Protein AF-A0A3M1PS54-F1 (afdb_monomer)

Solvent-accessible surface area (backbone atoms only — not comparable to full-atom values): 21979 Å² total; per-residue (Å²): 133,88,86,85,89,83,89,84,84,89,86,88,86,88,78,87,82,85,85,90,78,95,74,82,84,76,79,81,77,76,77,80,84,72,79,74,73,75,74,77,74,74,68,50,60,43,80,79,46,60,42,41,62,97,48,37,40,35,39,33,34,41,35,55,56,83,65,63,91,66,45,44,62,41,89,90,43,52,80,61,36,28,31,34,43,35,20,81,93,38,74,45,77,65,43,62,55,86,86,81,56,77,69,49,59,68,41,56,59,37,29,49,72,50,56,44,79,62,63,91,40,26,29,40,37,39,41,38,36,51,43,62,62,93,90,42,82,62,71,56,72,51,63,44,33,40,36,35,39,27,27,45,62,43,61,25,36,28,74,86,72,54,78,67,45,78,46,74,56,79,47,76,46,78,40,84,42,70,44,60,63,64,83,54,59,52,32,74,49,78,66,46,77,42,74,58,96,82,32,35,39,30,43,55,34,43,37,32,46,61,61,41,28,39,40,34,35,33,42,33,37,95,54,59,43,48,73,53,59,35,31,38,39,27,52,64,90,55,76,85,85,52,71,33,75,13,56,56,54,56,58,66,89,44,66,80,38,68,68,51,39,62,34,44,59,45,72,37,37,27,54,24,67,35,85,58,77,76,52,60,63,41,48,32,31,40,32,40,40,33,32,35,38,43,64,44,45,74,59,38,49,68,68,53,46,50,51,23,45,58,54,51,38,70,76,36,75,62,40,38,73,43,73,43,79,44,76,58,96,89,40,68,27,24,51,75,45,82,79,41,66,35,98,90,52,51,73,69,54,56,50,49,52,48,56,56,51,54,40,46,76,50,76,52,77,44,59,50,80,43,56,34,48,73,63,58,73,83,129

Structure (mmCIF, N/CA/C/O backbone):
data_AF-A0A3M1PS54-F1
#
_entry.id   AF-A0A3M1PS54-F1
#
loop_
_atom_site.group_PDB
_atom_site.id
_atom_site.type_symbol
_atom_site.label_atom_id
_atom_site.label_alt_id
_atom_site.label_comp_id
_atom_site.label_asym_id
_atom_site.label_entity_id
_atom_site.label_seq_id
_atom_site.pdbx_PDB_ins_code
_atom_site.Cartn_x
_atom_site.Cartn_y
_atom_site.Cartn_z
_atom_site.occupancy
_atom_site.B_iso_or_equiv
_atom_site.auth_seq_id
_atom_site.auth_comp_id
_atom_site.auth_asym_id
_atom_site.auth_atom_id
_atom_site.pdbx_PDB_model_num
ATOM 1 N N . MET A 1 1 ? 18.274 -54.719 -0.635 1.00 32.00 1 MET A N 1
ATOM 2 C CA . MET A 1 1 ? 19.344 -55.744 -0.601 1.00 32.00 1 MET A CA 1
ATOM 3 C C . MET A 1 1 ? 19.704 -56.040 -2.048 1.00 32.00 1 MET A C 1
ATOM 5 O O . MET A 1 1 ? 18.845 -56.545 -2.747 1.00 32.00 1 MET A O 1
ATOM 9 N N . GLY A 1 2 ? 20.725 -55.375 -2.599 1.00 31.75 2 GLY A N 1
ATOM 10 C CA . GLY A 1 2 ? 22.048 -55.971 -2.875 1.00 31.75 2 GLY A CA 1
ATOM 11 C C . GLY A 1 2 ? 21.967 -56.790 -4.175 1.00 31.75 2 GLY A C 1
ATOM 12 O O . GLY A 1 2 ? 21.159 -57.697 -4.234 1.00 31.75 2 GLY A O 1
ATOM 13 N N . THR A 1 3 ? 22.680 -56.522 -5.266 1.00 30.84 3 THR A N 1
ATOM 14 C CA . THR A 1 3 ? 24.079 -56.104 -5.402 1.00 30.84 3 THR A CA 1
ATOM 15 C C . THR A 1 3 ? 24.361 -55.587 -6.820 1.00 30.84 3 THR A C 1
ATOM 17 O O . THR A 1 3 ? 23.686 -55.911 -7.791 1.00 30.84 3 THR A O 1
ATOM 20 N N . PHE A 1 4 ? 25.409 -54.772 -6.896 1.00 29.31 4 PHE A N 1
ATOM 21 C CA . PHE A 1 4 ? 26.043 -54.188 -8.074 1.00 29.31 4 PHE A CA 1
ATOM 22 C C . PHE A 1 4 ? 27.085 -55.146 -8.703 1.00 29.31 4 PHE A C 1
ATOM 24 O O . PHE A 1 4 ? 27.652 -55.968 -7.984 1.00 29.31 4 PHE A O 1
ATOM 31 N N . ARG A 1 5 ? 27.447 -54.862 -9.972 1.00 35.06 5 ARG A N 1
ATOM 32 C CA . ARG A 1 5 ? 28.636 -55.277 -10.776 1.00 35.06 5 ARG A CA 1
ATOM 33 C C . ARG A 1 5 ? 28.542 -56.572 -11.604 1.00 35.06 5 ARG A C 1
ATOM 35 O O . ARG A 1 5 ? 28.479 -57.655 -11.046 1.00 35.06 5 ARG A O 1
ATOM 42 N N . ALA A 1 6 ? 28.791 -56.471 -12.918 1.00 29.67 6 ALA A N 1
ATOM 43 C CA . ALA A 1 6 ? 30.154 -56.562 -13.473 1.00 29.67 6 ALA A CA 1
ATOM 44 C C . ALA A 1 6 ? 30.237 -56.242 -14.987 1.00 29.67 6 ALA A C 1
ATOM 46 O O . ALA A 1 6 ? 29.354 -56.576 -15.767 1.00 29.67 6 ALA A O 1
ATOM 47 N N . LEU A 1 7 ? 31.354 -55.604 -15.358 1.00 30.44 7 LEU A N 1
ATOM 48 C CA . LEU A 1 7 ? 31.881 -55.336 -16.704 1.00 30.44 7 LEU A CA 1
ATOM 49 C C . LEU A 1 7 ? 32.340 -56.616 -17.430 1.00 30.44 7 LEU A C 1
ATOM 51 O O . LEU A 1 7 ? 33.001 -57.436 -16.797 1.00 30.44 7 LEU A O 1
ATOM 55 N N . THR A 1 8 ? 32.228 -56.675 -18.768 1.00 31.38 8 THR A N 1
ATOM 56 C CA . THR A 1 8 ? 33.205 -57.331 -19.688 1.00 31.38 8 THR A CA 1
ATOM 57 C C . THR A 1 8 ? 32.983 -56.801 -21.127 1.00 31.38 8 THR A C 1
ATOM 59 O O . THR A 1 8 ? 31.908 -56.979 -21.675 1.00 31.38 8 THR A O 1
ATOM 62 N N . ARG A 1 9 ? 33.786 -55.851 -21.637 1.00 31.52 9 ARG A N 1
ATOM 63 C CA . ARG A 1 9 ? 34.958 -55.978 -22.545 1.00 31.52 9 ARG A CA 1
ATOM 64 C C . ARG A 1 9 ? 34.716 -56.599 -23.949 1.00 31.52 9 ARG A C 1
ATOM 66 O O . ARG A 1 9 ? 34.548 -57.800 -24.060 1.00 31.52 9 ARG A O 1
ATOM 73 N N . PHE A 1 10 ? 34.927 -55.739 -24.965 1.00 28.84 10 PHE A N 1
ATOM 74 C CA . PHE A 1 10 ? 35.805 -55.905 -26.150 1.00 28.84 10 PHE A CA 1
ATOM 75 C C . PHE A 1 10 ? 35.490 -56.998 -27.201 1.00 28.84 10 PHE A C 1
ATOM 77 O O . PHE A 1 10 ? 35.689 -58.170 -26.917 1.00 28.84 10 PHE A O 1
ATOM 84 N N . LEU A 1 11 ? 35.193 -56.608 -28.460 1.00 28.17 11 LEU A N 1
ATOM 85 C CA . LEU A 1 11 ? 36.120 -56.683 -29.620 1.00 28.17 11 LEU A CA 1
ATOM 86 C C . LEU A 1 11 ? 35.439 -56.566 -31.010 1.00 28.17 11 LEU A C 1
ATOM 88 O O . LEU A 1 11 ? 34.348 -57.070 -31.234 1.00 28.17 11 LEU A O 1
ATOM 92 N N . LEU A 1 12 ? 36.243 -56.022 -31.936 1.00 28.38 12 LEU A N 1
ATOM 93 C CA . LEU A 1 12 ? 36.281 -56.169 -33.403 1.00 28.38 12 LEU A CA 1
ATOM 94 C C . LEU A 1 12 ? 35.279 -55.424 -34.300 1.00 28.38 12 LEU A C 1
ATOM 96 O O . LEU A 1 12 ? 34.085 -55.686 -34.319 1.00 28.38 12 LEU A O 1
ATOM 100 N N . GLY A 1 13 ? 35.853 -54.602 -35.187 1.00 27.23 13 GLY A N 1
ATOM 101 C CA . GLY A 1 13 ? 35.187 -54.117 -36.393 1.00 27.23 13 GLY A CA 1
ATOM 102 C C . GLY A 1 13 ? 35.970 -53.082 -37.205 1.00 27.23 13 GLY A C 1
ATOM 103 O O . GLY A 1 13 ? 35.358 -52.166 -37.734 1.00 27.23 13 GLY A O 1
ATOM 104 N N . ALA A 1 14 ? 37.304 -53.178 -37.289 1.00 29.61 14 ALA A N 1
ATOM 105 C CA . ALA A 1 14 ? 38.092 -52.400 -38.246 1.00 29.61 14 ALA A CA 1
ATOM 106 C C . ALA A 1 14 ? 38.296 -53.233 -39.519 1.00 29.61 14 ALA A C 1
ATOM 108 O O . ALA A 1 14 ? 38.926 -54.288 -39.465 1.00 29.61 14 ALA A O 1
ATOM 109 N N . ALA A 1 15 ? 37.798 -52.748 -40.654 1.00 31.62 15 ALA A N 1
ATOM 110 C CA . ALA A 1 15 ? 38.198 -53.212 -41.975 1.00 31.62 15 ALA A CA 1
ATOM 111 C C . ALA A 1 15 ? 38.550 -51.987 -42.824 1.00 31.62 15 ALA A C 1
ATOM 113 O O . ALA A 1 15 ? 37.694 -51.187 -43.196 1.00 31.62 15 ALA A O 1
ATOM 114 N N . LEU A 1 16 ? 39.855 -51.848 -43.059 1.00 30.72 16 LEU A N 1
ATOM 115 C CA . LEU A 1 16 ? 40.459 -50.957 -44.034 1.00 30.72 16 LEU A CA 1
ATOM 116 C C . LEU A 1 16 ? 40.008 -51.325 -45.452 1.00 30.72 16 LEU A C 1
ATOM 118 O O . LEU A 1 16 ? 40.029 -52.497 -45.818 1.00 30.72 16 LEU A O 1
ATOM 122 N N . CYS A 1 17 ? 39.810 -50.309 -46.289 1.00 28.12 17 CYS A N 1
ATOM 123 C CA . CYS A 1 17 ? 40.206 -50.381 -47.690 1.00 28.12 17 CYS A CA 1
ATOM 124 C C . CYS A 1 17 ? 40.893 -49.063 -48.064 1.00 28.12 17 CYS A C 1
ATOM 126 O O . CYS A 1 17 ? 40.265 -48.014 -48.175 1.00 28.12 17 CYS A O 1
ATOM 128 N N . ALA A 1 18 ? 42.215 -49.137 -48.200 1.00 30.36 18 ALA A N 1
ATOM 129 C CA . ALA A 1 18 ? 43.028 -48.158 -48.900 1.00 30.36 18 ALA A CA 1
ATOM 130 C C . ALA A 1 18 ? 42.923 -48.407 -50.415 1.00 30.36 18 ALA A C 1
ATOM 132 O O . ALA A 1 18 ? 42.732 -49.553 -50.818 1.00 30.36 18 ALA A O 1
ATOM 133 N N . ILE A 1 19 ? 43.117 -47.370 -51.239 1.00 34.44 19 ILE A N 1
ATOM 134 C CA . ILE A 1 19 ? 44.227 -47.276 -52.213 1.00 34.44 19 ILE A CA 1
ATOM 135 C C . ILE A 1 19 ? 44.118 -45.979 -53.051 1.00 34.44 19 ILE A C 1
ATOM 137 O O . ILE A 1 19 ? 43.140 -45.740 -53.747 1.00 34.44 19 ILE A O 1
ATOM 141 N N . ALA A 1 20 ? 45.218 -45.220 -52.966 1.00 30.02 20 ALA A N 1
ATOM 142 C CA . ALA A 1 20 ? 45.906 -44.377 -53.954 1.00 30.02 20 ALA A CA 1
ATOM 143 C C . ALA A 1 20 ? 45.251 -43.139 -54.598 1.00 30.02 20 ALA A C 1
ATOM 145 O O . ALA A 1 20 ? 44.318 -43.214 -55.387 1.00 30.02 20 ALA A O 1
ATOM 146 N N . GLY A 1 21 ? 45.943 -42.008 -54.410 1.00 28.88 21 GLY A N 1
ATOM 147 C CA . GLY A 1 21 ? 45.899 -40.852 -55.303 1.00 28.88 21 GLY A CA 1
ATOM 148 C C . GLY A 1 21 ? 46.624 -39.642 -54.713 1.00 28.88 21 GLY A C 1
ATOM 149 O O . GLY A 1 21 ? 46.024 -38.856 -53.991 1.00 28.88 21 GLY A O 1
ATOM 150 N N . CYS A 1 22 ? 47.923 -39.495 -54.986 1.00 31.94 22 CYS A N 1
ATOM 151 C CA . CYS A 1 22 ? 48.706 -38.319 -54.604 1.00 31.94 22 CYS A CA 1
ATOM 152 C C . CYS A 1 22 ? 48.122 -37.026 -55.202 1.00 31.94 22 CYS A C 1
ATOM 154 O O . CYS A 1 22 ? 48.051 -36.895 -56.422 1.00 31.94 22 CYS A O 1
ATOM 156 N N . ALA A 1 23 ? 47.829 -36.031 -54.362 1.00 33.97 23 ALA A N 1
ATOM 157 C CA . ALA A 1 23 ? 47.700 -34.636 -54.775 1.00 33.97 23 ALA A CA 1
ATOM 158 C C . ALA A 1 23 ? 48.220 -33.713 -53.661 1.00 33.97 23 ALA A C 1
ATOM 160 O O . ALA A 1 23 ? 47.943 -33.916 -52.480 1.00 33.97 23 ALA A O 1
ATOM 161 N N . ARG A 1 24 ? 49.030 -32.724 -54.053 1.00 34.91 24 ARG A N 1
ATOM 162 C CA . ARG A 1 24 ? 49.586 -31.669 -53.194 1.00 34.91 24 ARG A CA 1
ATOM 163 C C . ARG A 1 24 ? 48.473 -30.954 -52.418 1.00 34.91 24 ARG A C 1
ATOM 165 O O . ARG A 1 24 ? 47.464 -30.590 -53.011 1.00 34.91 24 ARG A O 1
ATOM 172 N N . LEU A 1 25 ? 48.709 -30.701 -51.130 1.00 35.38 25 LEU A N 1
ATOM 173 C CA . LEU A 1 25 ? 47.897 -29.818 -50.286 1.00 35.38 25 LEU A CA 1
ATOM 174 C C . LEU A 1 25 ? 47.824 -28.409 -50.910 1.00 35.38 25 LEU A C 1
ATOM 176 O O . LEU A 1 25 ? 48.874 -27.779 -51.066 1.00 35.38 25 LEU A O 1
ATOM 180 N N . PRO A 1 26 ? 46.634 -27.887 -51.255 1.00 37.69 26 PRO A N 1
ATOM 181 C CA . PRO A 1 26 ? 46.462 -26.466 -51.498 1.00 37.69 26 PRO A CA 1
ATOM 182 C C . PRO A 1 26 ? 46.438 -25.721 -50.158 1.00 37.69 26 PRO A C 1
ATOM 184 O O . PRO A 1 26 ? 45.868 -26.193 -49.174 1.00 37.69 26 PRO A O 1
ATOM 187 N N . ALA A 1 27 ? 47.095 -24.562 -50.123 1.00 39.94 27 ALA A N 1
ATOM 188 C CA . ALA A 1 27 ? 47.097 -23.660 -48.981 1.00 39.94 27 ALA A CA 1
ATOM 189 C C . ALA A 1 27 ? 45.661 -23.314 -48.549 1.00 39.94 27 ALA A C 1
ATOM 191 O O . ALA A 1 27 ? 44.787 -23.099 -49.391 1.00 39.94 27 ALA A O 1
ATOM 192 N N . LEU A 1 28 ? 45.447 -23.265 -47.231 1.00 37.31 28 LEU A N 1
ATOM 193 C CA . LEU A 1 28 ? 44.197 -22.849 -46.596 1.00 37.31 28 LEU A CA 1
ATOM 194 C C . LEU A 1 28 ? 43.719 -21.512 -47.188 1.00 37.31 28 LEU A C 1
ATOM 196 O O . LEU A 1 28 ? 44.463 -20.531 -47.110 1.00 37.31 28 LEU A O 1
ATOM 200 N N . PRO A 1 29 ? 42.499 -21.430 -47.747 1.00 42.09 29 PRO A N 1
ATOM 201 C CA . PRO A 1 29 ? 41.882 -20.140 -47.994 1.00 42.09 29 PRO A CA 1
ATOM 202 C C . PRO A 1 29 ? 41.631 -19.469 -46.641 1.00 42.09 29 PRO A C 1
ATOM 204 O O . PRO A 1 29 ? 41.006 -20.052 -45.752 1.00 42.09 29 PRO A O 1
ATOM 207 N N . SER A 1 30 ? 42.152 -18.251 -46.479 1.00 46.88 30 SER A N 1
ATOM 208 C CA . SER A 1 30 ? 41.827 -17.375 -45.356 1.00 46.88 30 SER A CA 1
ATOM 209 C C . SER A 1 30 ? 40.306 -17.317 -45.186 1.00 46.88 30 SER A C 1
ATOM 211 O O . SER A 1 30 ? 39.600 -17.214 -46.195 1.00 46.88 30 SER A O 1
ATOM 213 N N . PRO A 1 31 ? 39.784 -17.396 -43.949 1.00 42.94 31 PRO A N 1
ATOM 214 C CA . PRO A 1 31 ? 38.348 -17.370 -43.736 1.00 42.94 31 PRO A CA 1
ATOM 215 C C . PRO A 1 31 ? 37.759 -16.091 -44.348 1.00 42.94 31 PRO A C 1
ATOM 217 O O . PRO A 1 31 ? 38.368 -15.022 -44.227 1.00 42.94 31 PRO A O 1
ATOM 220 N N . PRO A 1 32 ? 36.601 -16.183 -45.025 1.00 39.97 32 PRO A N 1
ATOM 221 C CA . PRO A 1 32 ? 35.931 -15.015 -45.562 1.00 39.97 32 PRO A CA 1
ATOM 222 C C . PRO A 1 32 ? 35.648 -14.036 -44.423 1.00 39.97 32 PRO A C 1
ATOM 224 O O . PRO A 1 32 ? 35.054 -14.387 -43.402 1.00 39.97 32 PRO A O 1
ATOM 227 N N . GLN A 1 33 ? 36.108 -12.804 -44.618 1.00 48.84 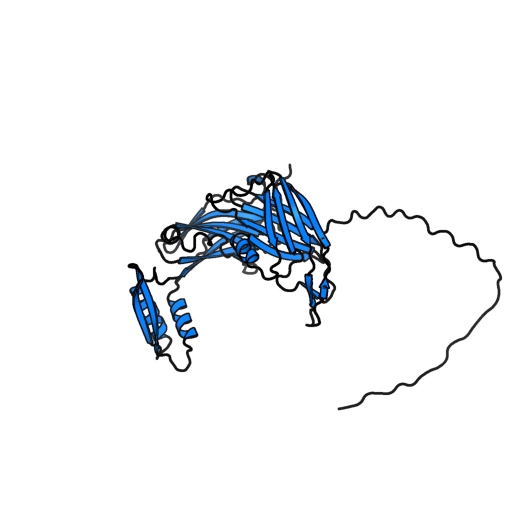33 GLN A N 1
ATOM 228 C CA . GLN A 1 33 ? 35.824 -11.660 -43.772 1.00 48.84 33 GLN A CA 1
ATOM 229 C C . GLN A 1 33 ? 34.320 -11.374 -43.843 1.00 48.84 33 GLN A C 1
ATOM 231 O O . GLN A 1 33 ? 33.848 -10.629 -44.697 1.00 48.84 33 GLN A O 1
ATOM 236 N N . ALA A 1 34 ? 33.554 -12.003 -42.957 1.00 33.75 34 ALA A N 1
ATOM 237 C CA . ALA A 1 34 ? 32.231 -11.524 -42.618 1.00 33.75 34 ALA A CA 1
ATOM 238 C C . ALA A 1 34 ? 32.426 -10.312 -41.706 1.00 33.75 34 ALA A C 1
ATOM 240 O O . ALA A 1 34 ? 33.010 -10.430 -40.630 1.00 33.75 34 ALA A O 1
ATOM 241 N N . ALA A 1 35 ? 31.949 -9.147 -42.131 1.00 47.28 35 ALA A N 1
ATOM 242 C CA . ALA A 1 35 ? 31.507 -8.158 -41.169 1.00 47.28 35 ALA A CA 1
ATOM 243 C C . ALA A 1 35 ? 30.158 -8.657 -40.631 1.00 47.28 35 ALA A C 1
ATOM 245 O O . ALA A 1 35 ? 29.173 -8.599 -41.370 1.00 47.28 35 ALA A O 1
ATOM 246 N N . PRO A 1 36 ? 30.050 -9.151 -39.386 1.00 37.28 36 PRO A N 1
ATOM 247 C CA . PRO A 1 36 ? 28.787 -9.018 -38.703 1.00 37.28 36 PRO A CA 1
ATOM 248 C C . PRO A 1 36 ? 28.641 -7.526 -38.406 1.00 37.28 36 PRO A C 1
ATOM 250 O O . PRO A 1 36 ? 29.432 -6.940 -37.664 1.00 37.28 36 PRO A O 1
ATOM 253 N N . ALA A 1 37 ? 27.640 -6.902 -39.027 1.00 37.50 37 ALA A N 1
ATOM 254 C CA . ALA A 1 37 ? 27.018 -5.729 -38.441 1.00 37.50 37 ALA A CA 1
ATOM 255 C C . ALA A 1 37 ? 26.853 -6.022 -36.948 1.00 37.50 37 ALA A C 1
ATOM 257 O O . ALA A 1 37 ? 26.311 -7.073 -36.593 1.00 37.50 37 ALA A O 1
ATOM 258 N N . SER A 1 38 ? 27.407 -5.162 -36.092 1.00 34.53 38 SER A N 1
ATOM 259 C CA . SER A 1 38 ? 27.226 -5.282 -34.653 1.00 34.53 38 SER A CA 1
ATOM 260 C C . SER A 1 38 ? 25.738 -5.522 -34.400 1.00 34.53 38 SER A C 1
ATOM 262 O O . SER A 1 38 ? 24.939 -4.682 -34.829 1.00 34.53 38 SER A O 1
ATOM 264 N N . PRO A 1 39 ? 25.324 -6.632 -33.755 1.00 38.78 39 PRO A N 1
ATOM 265 C CA . PRO A 1 39 ? 24.002 -6.641 -33.168 1.00 38.78 39 PRO A CA 1
ATOM 266 C C . PRO A 1 39 ? 24.013 -5.430 -32.245 1.00 38.78 39 PRO A C 1
ATOM 268 O O . PRO A 1 39 ? 24.929 -5.275 -31.434 1.00 38.78 39 PRO A O 1
ATOM 271 N N . THR A 1 40 ? 23.094 -4.497 -32.464 1.00 39.31 40 THR A N 1
ATOM 272 C CA . THR A 1 40 ? 22.849 -3.413 -31.523 1.00 39.31 40 THR A CA 1
ATOM 273 C C . THR A 1 40 ? 22.588 -4.109 -30.197 1.00 39.31 40 THR A C 1
ATOM 275 O O . THR A 1 40 ? 21.527 -4.702 -30.032 1.00 39.31 40 THR A O 1
ATOM 278 N N . ALA A 1 41 ? 23.603 -4.194 -29.331 1.00 51.75 41 ALA A N 1
ATOM 279 C CA . ALA A 1 41 ? 23.490 -4.901 -28.071 1.00 51.75 41 ALA A CA 1
ATOM 280 C C . ALA A 1 41 ? 22.329 -4.238 -27.337 1.00 51.75 41 ALA A C 1
ATOM 282 O O . ALA A 1 41 ? 22.398 -3.047 -27.025 1.00 51.75 41 ALA A O 1
ATOM 283 N N . LEU A 1 42 ? 21.226 -4.974 -27.185 1.00 61.94 42 LEU A N 1
ATOM 284 C CA . LEU A 1 42 ? 20.077 -4.513 -26.427 1.00 61.94 42 LEU A CA 1
ATOM 285 C C . LEU A 1 42 ? 20.605 -4.106 -25.056 1.00 61.94 42 LEU A C 1
ATOM 287 O O . LEU A 1 42 ? 21.291 -4.8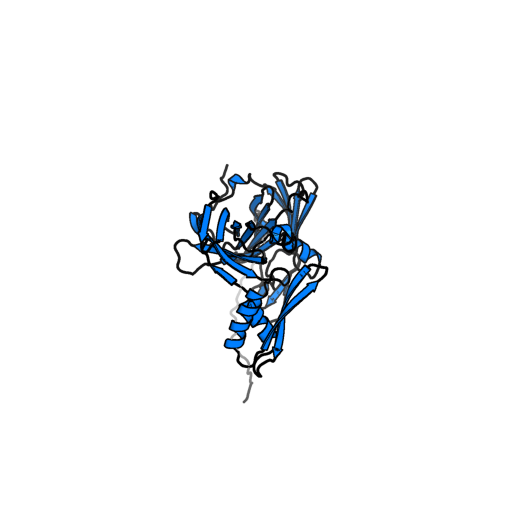85 -24.393 1.00 61.94 42 LEU A O 1
ATOM 291 N N . LEU A 1 43 ? 20.355 -2.852 -24.673 1.00 67.62 43 LEU A N 1
ATOM 292 C CA . LEU A 1 43 ? 20.691 -2.403 -23.332 1.00 67.62 43 LEU A CA 1
ATOM 293 C C . LEU A 1 43 ? 19.974 -3.340 -22.353 1.00 67.62 43 LEU A C 1
ATOM 295 O O . LEU A 1 43 ? 18.771 -3.551 -22.513 1.00 67.62 43 LEU A O 1
ATOM 299 N N . PRO A 1 44 ? 20.668 -3.872 -21.332 1.00 83.50 44 PRO A N 1
ATOM 300 C CA . PRO A 1 44 ? 20.060 -4.791 -20.374 1.00 83.50 44 PRO A CA 1
ATOM 301 C C . PRO A 1 44 ? 18.998 -4.103 -19.510 1.00 83.50 44 PRO A C 1
ATOM 303 O O . PRO A 1 44 ? 18.334 -4.758 -18.720 1.00 83.50 44 PRO A O 1
ATOM 306 N N . VAL A 1 45 ? 18.834 -2.783 -19.633 1.00 90.06 45 VAL A N 1
ATOM 307 C CA . VAL A 1 45 ? 17.826 -1.998 -18.928 1.00 90.06 45 VAL A CA 1
ATOM 308 C C . VAL A 1 45 ? 17.189 -1.006 -19.892 1.00 90.06 45 VAL A C 1
ATOM 310 O O . VAL A 1 45 ? 17.886 -0.260 -20.583 1.00 90.06 45 VAL A O 1
ATOM 313 N N . ARG A 1 46 ? 15.859 -0.941 -19.880 1.00 90.12 46 ARG A N 1
ATOM 314 C CA . ARG A 1 46 ? 15.063 0.056 -20.593 1.00 90.12 46 ARG A CA 1
ATOM 315 C C . ARG A 1 46 ? 14.022 0.658 -19.661 1.00 90.12 46 ARG A C 1
ATOM 317 O O . ARG A 1 46 ? 13.311 -0.064 -18.974 1.00 90.12 46 ARG A O 1
ATOM 324 N N . VAL A 1 47 ? 13.876 1.978 -19.688 1.00 87.12 47 VAL A N 1
ATOM 325 C CA . VAL A 1 47 ? 12.744 2.659 -19.048 1.00 87.12 47 VAL A CA 1
ATOM 326 C C . VAL A 1 47 ? 11.563 2.584 -20.009 1.00 87.12 47 VAL A C 1
ATOM 328 O O . VAL A 1 47 ? 11.633 3.110 -21.120 1.00 87.12 47 VAL A O 1
ATOM 331 N N . THR A 1 48 ? 10.506 1.877 -19.622 1.00 82.25 48 THR A N 1
ATOM 332 C CA . THR A 1 48 ? 9.318 1.679 -20.469 1.00 82.25 48 THR A CA 1
ATOM 333 C C . THR A 1 48 ? 8.215 2.674 -20.149 1.00 82.25 48 THR A C 1
ATOM 335 O O . THR A 1 48 ? 7.366 2.941 -20.998 1.00 82.25 48 THR A O 1
ATOM 338 N N . TRP A 1 49 ? 8.236 3.247 -18.945 1.00 79.94 49 TRP A N 1
ATOM 339 C CA . TRP A 1 49 ? 7.227 4.194 -18.502 1.00 79.94 49 TRP A CA 1
ATOM 340 C C . TRP A 1 49 ? 7.741 5.069 -17.360 1.00 79.94 49 TRP A C 1
ATOM 342 O O . TRP A 1 49 ? 8.490 4.600 -16.500 1.00 79.94 49 TRP A O 1
ATOM 352 N N . THR A 1 50 ? 7.294 6.323 -17.331 1.00 80.25 50 THR A N 1
ATOM 353 C CA . THR A 1 50 ? 7.556 7.277 -16.254 1.00 80.25 50 THR A CA 1
ATOM 354 C C . THR A 1 50 ? 6.338 8.129 -15.947 1.00 80.25 50 THR A C 1
ATOM 356 O O . THR A 1 50 ? 5.498 8.400 -16.805 1.00 80.25 50 THR A O 1
ATOM 359 N N . TYR A 1 51 ? 6.270 8.587 -14.703 1.00 78.88 51 TYR A N 1
ATOM 360 C CA . TYR A 1 51 ? 5.301 9.565 -14.245 1.00 78.88 51 TYR A CA 1
ATOM 361 C C . TYR A 1 51 ? 5.871 10.399 -13.119 1.00 78.88 51 TYR A C 1
ATOM 363 O O . TYR A 1 51 ? 6.675 9.931 -12.309 1.00 78.88 51 TYR A O 1
ATOM 371 N N . ARG A 1 52 ? 5.388 11.631 -13.044 1.00 79.00 52 ARG A N 1
ATOM 372 C CA . ARG A 1 52 ? 5.703 12.544 -11.970 1.00 79.00 52 ARG A CA 1
ATOM 373 C C . ARG A 1 52 ? 4.560 13.527 -11.755 1.00 79.00 52 ARG A C 1
ATOM 375 O O . ARG A 1 52 ? 3.952 13.984 -12.716 1.00 79.00 52 ARG A O 1
ATOM 382 N N . ASP A 1 53 ? 4.360 13.926 -10.506 1.00 74.44 53 ASP A N 1
ATOM 383 C CA . ASP A 1 53 ? 3.622 15.135 -10.144 1.00 74.44 53 ASP A CA 1
ATOM 384 C C . ASP A 1 53 ? 4.293 15.871 -8.962 1.00 74.44 53 ASP A C 1
ATOM 386 O O . ASP A 1 53 ? 5.497 15.735 -8.724 1.00 74.44 53 ASP A O 1
ATOM 390 N N . ALA A 1 54 ? 3.529 16.704 -8.249 1.00 70.31 54 ALA A N 1
ATOM 391 C CA . ALA A 1 54 ? 4.006 17.462 -7.097 1.00 70.31 54 ALA A CA 1
ATOM 392 C C . ALA A 1 54 ? 4.368 16.593 -5.877 1.00 70.31 54 ALA A C 1
ATOM 394 O O . ALA A 1 54 ? 5.135 17.042 -5.028 1.00 70.31 54 ALA A O 1
ATOM 395 N N . SER A 1 55 ? 3.822 15.380 -5.767 1.00 70.56 55 SER A N 1
ATOM 396 C CA . SER A 1 55 ? 3.969 14.505 -4.600 1.00 70.56 55 SER A CA 1
ATOM 397 C C . SER A 1 55 ? 4.481 13.103 -4.935 1.00 70.56 55 SER A C 1
ATOM 399 O O . SER A 1 55 ? 4.680 12.301 -4.025 1.00 70.56 55 SER A O 1
ATOM 401 N N . ARG A 1 56 ? 4.690 12.766 -6.211 1.00 76.44 56 ARG A N 1
ATOM 402 C CA . ARG A 1 56 ? 4.991 11.400 -6.648 1.00 76.44 56 ARG A CA 1
ATOM 403 C C . ARG A 1 56 ? 5.983 11.364 -7.796 1.00 76.44 56 ARG A C 1
ATOM 405 O O . ARG A 1 56 ? 5.981 12.213 -8.685 1.00 76.44 56 ARG A O 1
ATOM 412 N N . LEU A 1 57 ? 6.778 10.305 -7.793 1.00 79.06 57 LEU A N 1
ATOM 413 C CA . LEU A 1 57 ? 7.594 9.852 -8.906 1.00 79.06 57 LEU A CA 1
ATOM 414 C C . LEU A 1 57 ? 7.342 8.366 -9.099 1.00 79.06 57 LEU A C 1
ATOM 416 O O . LEU A 1 57 ? 7.353 7.604 -8.136 1.00 79.06 57 LEU A O 1
ATOM 420 N N . ALA A 1 58 ? 7.168 7.940 -10.337 1.00 78.88 58 ALA A N 1
ATOM 421 C CA . ALA A 1 58 ? 7.072 6.532 -10.640 1.00 78.88 58 ALA A CA 1
ATOM 422 C C . ALA A 1 58 ? 7.731 6.190 -11.967 1.00 78.88 58 ALA A C 1
ATOM 424 O O . ALA A 1 58 ? 7.794 7.008 -12.886 1.00 78.88 58 ALA A O 1
ATOM 425 N N . MET A 1 59 ? 8.238 4.968 -12.052 1.00 82.44 59 MET A N 1
ATOM 426 C CA . MET A 1 59 ? 8.869 4.450 -13.255 1.00 82.44 59 MET A CA 1
ATOM 427 C C . MET A 1 59 ? 8.733 2.937 -13.344 1.00 82.44 59 MET A C 1
ATOM 429 O O . MET A 1 59 ? 8.698 2.242 -12.327 1.00 82.44 59 MET A O 1
ATOM 433 N N . THR A 1 60 ? 8.716 2.447 -14.576 1.00 84.50 60 THR A N 1
ATOM 434 C CA . THR A 1 60 ? 8.835 1.027 -14.891 1.00 84.50 60 THR A CA 1
ATOM 435 C C . THR A 1 60 ? 10.103 0.805 -15.699 1.00 84.50 60 THR A C 1
ATOM 437 O O . THR A 1 60 ? 10.350 1.475 -16.706 1.00 84.50 60 THR A O 1
ATOM 440 N N . LEU A 1 61 ? 10.908 -0.145 -15.234 1.00 87.88 61 LEU A N 1
ATOM 441 C CA . LEU A 1 61 ? 12.114 -0.620 -15.891 1.00 87.88 61 LEU A CA 1
ATOM 442 C C . LEU A 1 61 ? 11.846 -2.023 -16.431 1.00 87.88 61 LEU A C 1
ATOM 444 O O . LEU A 1 61 ? 11.371 -2.880 -15.694 1.00 87.88 61 LEU A O 1
ATOM 448 N N . GLN A 1 62 ? 12.186 -2.266 -17.688 1.00 89.31 62 GLN A N 1
ATOM 449 C CA . GLN A 1 62 ? 12.381 -3.609 -18.215 1.00 89.31 62 GLN A CA 1
ATOM 450 C C . GLN A 1 62 ? 13.867 -3.936 -18.105 1.00 89.31 62 GLN A C 1
ATOM 452 O O . GLN A 1 62 ? 14.705 -3.165 -18.576 1.00 89.31 62 GLN A O 1
ATOM 457 N N . VAL A 1 63 ? 14.189 -5.046 -17.451 1.00 90.88 63 VAL A N 1
ATOM 458 C CA . VAL A 1 63 ? 15.556 -5.478 -17.170 1.00 90.88 63 VAL A CA 1
ATOM 459 C C . VAL A 1 63 ? 15.751 -6.879 -17.711 1.00 90.88 63 VAL A C 1
ATOM 461 O O . VAL A 1 63 ? 15.055 -7.798 -17.292 1.00 90.88 63 VAL A O 1
ATOM 464 N N . HIS A 1 64 ? 16.716 -7.035 -18.604 1.00 90.31 64 HIS A N 1
ATOM 465 C CA . HIS A 1 64 ? 17.138 -8.327 -19.107 1.00 90.31 64 HIS A CA 1
ATOM 466 C C . HIS A 1 64 ? 18.317 -8.838 -18.274 1.00 90.31 64 HIS A C 1
ATOM 468 O O . HIS A 1 64 ? 19.385 -8.218 -18.242 1.00 90.31 64 HIS A O 1
ATOM 474 N N . ARG A 1 65 ? 18.131 -9.966 -17.587 1.00 87.81 65 ARG A N 1
ATOM 475 C CA . ARG A 1 65 ? 19.184 -10.669 -16.852 1.00 87.81 65 ARG A CA 1
ATOM 476 C C . ARG A 1 65 ? 18.952 -12.171 -16.937 1.00 87.81 65 ARG A C 1
ATOM 478 O O . ARG A 1 65 ? 18.058 -12.707 -16.290 1.00 87.81 65 ARG A O 1
ATOM 485 N N . GLU A 1 66 ? 19.801 -12.847 -17.701 1.00 86.81 66 GLU A N 1
ATOM 486 C CA . GLU A 1 66 ? 19.767 -14.302 -17.810 1.00 86.81 66 GLU A CA 1
ATOM 487 C C . GLU A 1 66 ? 20.071 -14.959 -16.458 1.00 86.81 66 GLU A C 1
ATOM 489 O O . GLU A 1 66 ? 21.118 -14.718 -15.845 1.00 86.81 66 GLU A O 1
ATOM 494 N N . ILE A 1 67 ? 19.146 -15.805 -16.005 1.00 87.00 67 ILE A N 1
ATOM 495 C CA . ILE A 1 67 ? 19.342 -16.697 -14.865 1.00 87.00 67 ILE A CA 1
ATOM 496 C C . ILE A 1 67 ? 19.623 -18.099 -15.418 1.00 87.00 67 ILE A C 1
ATOM 498 O O . ILE A 1 67 ? 18.866 -18.566 -16.272 1.00 87.00 67 ILE A O 1
ATOM 502 N N . PRO A 1 68 ? 20.700 -18.777 -14.980 1.00 88.75 68 PRO A N 1
ATOM 503 C CA . PRO A 1 68 ? 20.994 -20.132 -15.433 1.00 88.75 68 PRO A CA 1
ATOM 504 C C . PRO A 1 68 ? 19.825 -21.089 -15.177 1.00 88.75 68 PRO A C 1
ATOM 506 O O . PRO A 1 68 ? 19.171 -21.016 -14.140 1.00 88.75 68 PRO A O 1
ATOM 509 N N . ALA A 1 69 ? 19.585 -22.016 -16.106 1.00 88.50 69 ALA A N 1
ATOM 510 C CA . ALA A 1 69 ? 18.527 -23.011 -15.958 1.00 88.50 69 ALA A CA 1
ATOM 511 C C . ALA A 1 69 ? 18.702 -23.832 -14.665 1.00 88.50 69 ALA A C 1
ATOM 513 O O . ALA A 1 69 ? 19.807 -24.292 -14.368 1.00 88.50 69 ALA A O 1
ATOM 514 N N . GLY A 1 70 ? 17.607 -24.033 -13.927 1.00 88.00 70 GLY A N 1
ATOM 515 C CA . GLY A 1 70 ? 17.610 -24.713 -12.626 1.00 88.00 70 GLY A CA 1
ATOM 516 C C . GLY A 1 70 ? 17.929 -23.805 -11.432 1.00 88.00 70 GLY A C 1
ATOM 517 O O . GLY A 1 70 ? 18.154 -24.318 -10.336 1.00 88.00 70 GLY A O 1
ATOM 518 N N . TYR A 1 71 ? 17.981 -22.486 -11.639 1.00 89.62 71 TYR A N 1
ATOM 519 C CA . TYR A 1 71 ? 18.167 -21.490 -10.588 1.00 89.62 71 TYR A CA 1
ATOM 520 C C . TYR A 1 71 ? 17.080 -20.411 -10.635 1.00 89.62 71 TYR A C 1
ATOM 522 O O . TYR A 1 71 ? 16.572 -20.062 -11.702 1.00 89.62 71 TYR A O 1
ATOM 530 N N . HIS A 1 72 ? 16.806 -19.800 -9.483 1.00 87.25 72 HIS A N 1
ATOM 531 C CA . HIS A 1 72 ? 15.933 -18.636 -9.346 1.00 87.25 72 HIS A CA 1
ATOM 532 C C . HIS A 1 72 ? 16.571 -17.555 -8.469 1.00 87.25 72 HIS A C 1
ATOM 534 O O . HIS A 1 72 ? 17.464 -17.809 -7.663 1.00 87.25 72 HIS A O 1
ATOM 540 N N . LEU A 1 73 ? 16.125 -16.308 -8.630 1.00 84.56 73 LEU A N 1
ATOM 541 C CA . LEU A 1 73 ? 16.586 -15.203 -7.790 1.00 84.56 73 LEU A CA 1
ATOM 542 C C . LEU A 1 73 ? 16.160 -15.435 -6.333 1.00 84.56 73 LEU A C 1
ATOM 544 O O . LEU A 1 73 ? 14.967 -15.578 -6.058 1.00 84.56 73 LEU A O 1
ATOM 548 N N . ALA A 1 74 ? 17.126 -15.415 -5.413 1.00 74.06 74 ALA A N 1
ATOM 549 C CA . ALA A 1 74 ? 16.861 -15.487 -3.979 1.00 74.06 74 ALA A CA 1
ATOM 550 C C . ALA A 1 74 ? 16.012 -14.286 -3.528 1.00 74.06 74 ALA A C 1
ATOM 552 O O . ALA A 1 74 ? 16.148 -13.184 -4.071 1.00 74.06 74 ALA A O 1
ATOM 553 N N . PHE A 1 75 ? 15.132 -14.469 -2.537 1.00 63.03 75 PHE A N 1
ATOM 554 C CA . PHE A 1 75 ? 14.254 -13.397 -2.046 1.00 63.03 75 PHE A CA 1
ATOM 555 C C . PHE A 1 75 ? 15.079 -12.167 -1.601 1.00 63.03 75 PHE A C 1
ATOM 557 O O . PHE A 1 75 ? 15.998 -12.316 -0.793 1.00 63.03 75 PHE A O 1
ATOM 564 N N . PRO A 1 76 ? 14.756 -10.950 -2.090 1.00 58.06 76 PRO A N 1
ATOM 565 C CA . PRO A 1 76 ? 13.466 -10.550 -2.655 1.00 58.06 76 PRO A CA 1
ATOM 566 C C . PRO A 1 76 ? 13.334 -10.625 -4.192 1.00 58.06 76 PRO A C 1
ATOM 568 O O . PRO A 1 76 ? 12.438 -10.004 -4.753 1.00 58.06 76 PRO A O 1
ATOM 571 N N . GLY A 1 77 ? 14.155 -11.418 -4.885 1.00 74.06 77 GLY A N 1
ATOM 572 C CA . GLY A 1 77 ? 13.814 -11.936 -6.215 1.00 74.06 77 GLY A CA 1
ATOM 573 C C . GLY A 1 77 ? 13.972 -10.953 -7.382 1.00 74.06 77 GLY A C 1
ATOM 574 O O . GLY A 1 77 ? 13.280 -11.108 -8.385 1.00 74.06 77 GLY A O 1
ATOM 575 N N . CYS A 1 78 ? 14.846 -9.940 -7.275 1.00 85.50 78 CYS A N 1
ATOM 576 C CA . CYS A 1 78 ? 14.973 -8.887 -8.291 1.00 85.50 78 CYS A CA 1
ATOM 577 C C . CYS A 1 78 ? 16.386 -8.763 -8.889 1.00 85.50 78 CYS A C 1
ATOM 579 O O . CYS A 1 78 ? 17.357 -8.708 -8.134 1.00 85.50 78 CYS A O 1
ATOM 581 N N . PRO A 1 79 ? 16.537 -8.643 -10.228 1.00 88.31 79 PRO A N 1
ATOM 582 C CA . PRO A 1 79 ? 17.847 -8.504 -10.866 1.00 88.31 79 PRO A CA 1
ATOM 583 C C . PRO A 1 79 ? 18.511 -7.136 -10.635 1.00 88.31 79 PRO A C 1
ATOM 585 O O . PRO A 1 79 ? 19.715 -6.993 -10.870 1.00 88.31 79 PRO A O 1
ATOM 588 N N . VAL A 1 80 ? 17.737 -6.134 -10.207 1.00 89.38 80 VAL A N 1
ATOM 589 C CA . VAL A 1 80 ? 18.208 -4.780 -9.899 1.00 89.38 80 VAL A CA 1
ATOM 590 C C . VAL A 1 80 ? 18.670 -4.725 -8.451 1.00 89.38 80 VAL A C 1
ATOM 592 O O . VAL A 1 80 ? 17.960 -5.172 -7.550 1.00 89.38 80 VAL A O 1
ATOM 595 N N . THR A 1 81 ? 19.834 -4.114 -8.219 1.00 87.69 81 THR A N 1
ATOM 596 C CA . THR A 1 81 ? 20.378 -3.900 -6.871 1.00 87.69 81 THR A CA 1
ATOM 597 C C . THR A 1 81 ? 20.352 -2.446 -6.419 1.00 87.69 81 THR A C 1
ATOM 599 O O . THR A 1 81 ? 20.589 -2.159 -5.246 1.00 87.69 81 THR A O 1
ATOM 602 N N . GLY A 1 82 ? 20.044 -1.507 -7.311 1.00 88.88 82 GLY A N 1
ATOM 603 C CA . GLY A 1 82 ? 19.887 -0.109 -6.945 1.00 88.88 82 GLY A CA 1
ATOM 604 C C . GLY A 1 82 ? 19.326 0.744 -8.069 1.00 88.88 82 GLY A C 1
ATOM 605 O O . GLY A 1 82 ? 19.552 0.457 -9.238 1.00 88.88 82 GLY A O 1
ATOM 606 N N . VAL A 1 83 ? 18.600 1.800 -7.709 1.00 88.62 83 VAL A N 1
ATOM 607 C CA . VAL A 1 83 ? 18.148 2.833 -8.645 1.00 88.62 83 VAL A CA 1
ATOM 608 C C . VAL A 1 83 ? 18.344 4.199 -8.013 1.00 88.62 83 VAL A C 1
ATOM 610 O O . VAL A 1 83 ? 17.901 4.445 -6.889 1.00 88.62 83 VAL A O 1
ATOM 613 N N . LYS A 1 84 ? 19.007 5.096 -8.740 1.00 89.00 84 LYS A N 1
ATOM 614 C CA . LYS A 1 84 ? 19.218 6.494 -8.368 1.00 89.00 84 LYS A CA 1
ATOM 615 C C . LYS A 1 84 ? 18.686 7.405 -9.461 1.00 89.00 84 LYS A C 1
ATOM 617 O O . LYS A 1 84 ? 18.808 7.094 -10.638 1.00 89.00 84 LYS A O 1
ATOM 622 N N . VAL A 1 85 ? 18.134 8.544 -9.071 1.00 86.94 85 VAL A N 1
ATOM 623 C CA . VAL A 1 85 ? 17.651 9.582 -9.982 1.00 86.94 85 VAL A CA 1
ATOM 624 C C . VAL A 1 85 ? 18.378 10.871 -9.676 1.00 86.94 85 VAL A C 1
ATOM 626 O O . VAL A 1 85 ? 18.357 11.341 -8.540 1.00 86.94 85 VAL A O 1
ATOM 629 N N . GLN A 1 86 ? 19.012 11.444 -10.690 1.00 88.19 86 GLN A N 1
ATOM 630 C CA . GLN A 1 86 ? 19.692 12.722 -10.613 1.00 88.19 86 GLN A CA 1
ATOM 631 C C . GLN A 1 86 ? 18.973 13.751 -11.481 1.00 88.19 86 GLN A C 1
ATOM 633 O O . GLN A 1 86 ? 18.837 13.581 -12.689 1.00 88.19 86 GLN A O 1
ATOM 638 N N . SER A 1 87 ? 18.536 14.842 -10.862 1.00 83.25 87 SER A N 1
ATOM 639 C CA . SER A 1 87 ? 17.835 15.938 -11.522 1.00 83.25 87 SER A CA 1
ATOM 640 C C . SER A 1 87 ? 18.158 17.267 -10.850 1.00 83.25 87 SER A C 1
ATOM 642 O O . SER A 1 87 ? 18.285 17.331 -9.629 1.00 83.25 87 SER A O 1
ATOM 644 N N . GLY A 1 88 ? 18.293 18.339 -11.639 1.00 75.25 88 GLY A N 1
ATOM 645 C CA . GLY A 1 88 ? 18.479 19.692 -11.102 1.00 75.25 88 GLY A CA 1
ATOM 646 C C . GLY A 1 88 ? 19.682 19.829 -10.159 1.00 75.25 88 GLY A C 1
ATOM 647 O O . GLY A 1 88 ? 19.632 20.600 -9.207 1.00 75.25 88 GLY A O 1
ATOM 648 N N . GLY A 1 89 ? 20.738 19.032 -10.367 1.00 76.12 89 GLY A N 1
ATOM 649 C CA . GLY A 1 89 ? 21.925 18.997 -9.501 1.00 76.12 89 GLY A CA 1
ATOM 650 C C . GLY A 1 89 ? 21.761 18.215 -8.189 1.00 76.12 89 GLY A C 1
ATOM 651 O O . GLY A 1 89 ? 22.719 18.111 -7.431 1.00 76.12 89 GLY A O 1
ATOM 652 N N . SER A 1 90 ? 20.590 17.632 -7.932 1.00 78.69 90 SER A N 1
ATOM 653 C CA . SER A 1 90 ? 20.316 16.777 -6.772 1.00 78.69 90 SER A CA 1
ATOM 654 C C . SER A 1 90 ? 20.216 15.311 -7.187 1.00 78.69 90 SER A C 1
ATOM 656 O O . SER A 1 90 ? 19.760 15.014 -8.289 1.00 78.69 90 SER A O 1
ATOM 658 N N . ALA A 1 91 ? 20.612 14.388 -6.310 1.00 81.25 91 ALA A N 1
ATOM 659 C CA . ALA A 1 91 ? 20.493 12.950 -6.538 1.00 81.25 91 ALA A CA 1
ATOM 660 C C . ALA A 1 91 ? 19.708 12.278 -5.406 1.00 81.25 91 ALA A C 1
ATOM 662 O O . ALA A 1 91 ? 19.949 12.545 -4.230 1.00 81.25 91 ALA A O 1
ATOM 663 N N . VAL A 1 92 ? 18.793 11.382 -5.767 1.00 78.75 92 VAL A N 1
ATOM 664 C CA . VAL A 1 92 ? 17.961 10.601 -4.846 1.00 78.75 92 VAL A CA 1
ATOM 665 C C . VAL A 1 92 ? 18.158 9.125 -5.130 1.00 78.75 92 VAL A C 1
ATOM 667 O O . VAL A 1 92 ? 18.107 8.701 -6.280 1.00 78.75 92 VAL A O 1
ATOM 670 N N . THR A 1 93 ? 18.348 8.322 -4.086 1.00 82.31 93 THR A N 1
ATOM 671 C CA . THR A 1 93 ? 18.266 6.861 -4.213 1.00 82.31 93 THR A CA 1
ATOM 672 C C . THR A 1 93 ? 16.806 6.449 -4.085 1.00 82.31 93 THR A C 1
ATOM 674 O O . THR A 1 93 ? 16.202 6.696 -3.049 1.00 82.31 93 THR A O 1
ATOM 677 N N . LEU A 1 94 ? 16.246 5.847 -5.133 1.00 76.75 94 LEU A N 1
ATOM 678 C CA . LEU A 1 94 ? 14.890 5.302 -5.112 1.00 76.75 94 LEU A CA 1
ATOM 679 C C . LEU A 1 94 ? 14.875 3.868 -4.617 1.00 76.75 94 LEU A C 1
ATOM 681 O O . LEU A 1 94 ? 13.948 3.471 -3.942 1.00 76.75 94 LEU A O 1
ATOM 685 N N . TYR A 1 95 ? 15.885 3.073 -4.943 1.00 80.25 95 TYR A N 1
ATOM 686 C CA . TYR A 1 95 ? 15.910 1.670 -4.556 1.00 80.25 95 TYR A CA 1
ATOM 687 C C . TYR A 1 95 ? 17.337 1.228 -4.271 1.00 80.25 95 TYR A C 1
ATOM 689 O O . TYR A 1 95 ? 18.291 1.726 -4.874 1.00 80.25 95 TYR A O 1
ATOM 697 N N . ARG A 1 96 ? 17.477 0.292 -3.338 1.00 80.81 96 ARG A N 1
ATOM 698 C CA . ARG A 1 96 ? 18.716 -0.423 -3.049 1.00 80.81 96 ARG A CA 1
ATOM 699 C C . ARG A 1 96 ? 18.347 -1.815 -2.556 1.00 80.81 96 ARG A C 1
ATOM 701 O O . ARG A 1 96 ? 17.449 -1.928 -1.737 1.00 80.81 96 ARG A O 1
ATOM 708 N N . HIS A 1 97 ? 19.042 -2.843 -3.021 1.00 74.88 97 HIS A N 1
ATOM 709 C CA . HIS A 1 97 ? 18.842 -4.202 -2.535 1.00 74.88 97 HIS A C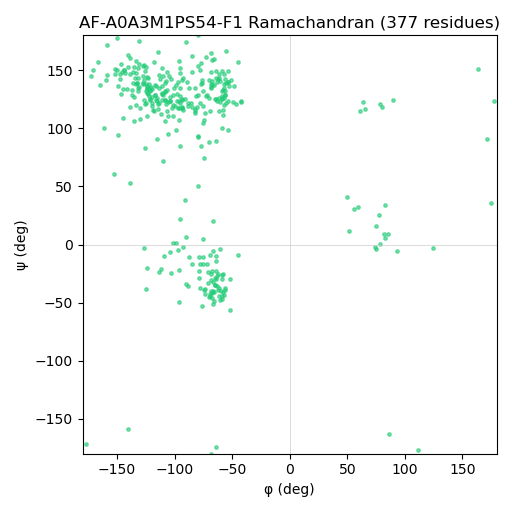A 1
ATOM 710 C C . HIS A 1 97 ? 19.020 -4.262 -1.006 1.00 74.88 97 HIS A C 1
ATOM 712 O O . HIS A 1 97 ? 19.922 -3.597 -0.475 1.00 74.88 97 HIS A O 1
ATOM 718 N N . PRO A 1 98 ? 18.174 -5.012 -0.283 1.00 65.75 98 PRO A N 1
ATOM 719 C CA . PRO A 1 98 ? 18.227 -5.088 1.170 1.00 65.75 98 PRO A CA 1
ATOM 720 C C . PRO A 1 98 ? 19.403 -5.933 1.675 1.00 65.75 98 PRO A C 1
ATOM 722 O O . PRO A 1 98 ? 19.219 -7.012 2.221 1.00 65.75 98 PRO A O 1
ATOM 725 N N . ASP A 1 99 ? 20.621 -5.405 1.597 1.00 58.41 99 ASP A N 1
ATOM 726 C CA . ASP A 1 99 ? 21.818 -6.085 2.111 1.00 58.41 99 ASP A CA 1
ATOM 727 C C . ASP A 1 99 ? 22.112 -5.706 3.582 1.00 58.41 99 ASP A C 1
ATOM 729 O O . ASP A 1 99 ? 23.261 -5.599 3.987 1.00 58.41 99 ASP A O 1
ATOM 733 N N . THR A 1 100 ? 21.068 -5.550 4.418 1.00 48.09 100 THR A N 1
ATOM 734 C CA . THR A 1 100 ? 21.103 -5.430 5.908 1.00 48.09 100 THR A CA 1
ATOM 735 C C . THR A 1 100 ? 21.410 -4.062 6.574 1.00 48.09 100 THR A C 1
ATOM 737 O O . THR A 1 100 ? 21.957 -4.013 7.674 1.00 48.09 100 THR A O 1
ATOM 740 N N . GLY A 1 101 ? 20.998 -2.920 6.002 1.00 51.81 101 GLY A N 1
ATOM 741 C CA . GLY A 1 101 ? 21.228 -1.583 6.603 1.00 51.81 101 GLY A CA 1
ATOM 742 C C . GLY A 1 101 ? 19.983 -0.840 7.125 1.00 51.81 101 GLY A C 1
ATOM 743 O O . GLY A 1 101 ? 18.901 -0.958 6.560 1.00 51.81 101 GLY A O 1
ATOM 744 N N . ARG A 1 102 ? 20.149 0.036 8.136 1.00 48.16 102 ARG A N 1
ATOM 745 C CA . ARG A 1 102 ? 19.123 1.020 8.577 1.00 48.16 102 ARG A CA 1
ATOM 746 C C . ARG A 1 102 ? 18.680 1.979 7.456 1.00 48.16 102 ARG A C 1
ATOM 748 O O . ARG A 1 102 ? 17.560 2.474 7.493 1.00 48.16 102 ARG A O 1
ATOM 755 N N . GLU A 1 103 ? 19.528 2.209 6.451 1.00 49.59 103 GLU A N 1
ATOM 756 C CA . GLU A 1 103 ? 19.211 3.029 5.267 1.00 49.59 103 GLU A CA 1
ATOM 757 C C . GLU A 1 103 ? 18.077 2.436 4.414 1.00 49.59 103 GLU A C 1
ATOM 759 O O . GLU A 1 103 ? 17.317 3.179 3.800 1.00 49.59 103 GLU A O 1
ATOM 764 N N . TRP A 1 104 ? 17.924 1.107 4.407 1.00 53.00 104 TRP A N 1
ATOM 765 C CA . TRP A 1 104 ? 16.829 0.428 3.711 1.00 53.00 104 TRP A CA 1
ATOM 766 C C . TRP A 1 104 ? 15.467 0.751 4.334 1.00 53.00 104 TRP A C 1
ATOM 768 O O . TRP A 1 104 ? 14.515 1.031 3.613 1.00 53.00 104 TRP A O 1
ATOM 778 N N . LEU A 1 105 ? 15.387 0.795 5.669 1.00 48.50 105 LEU A N 1
ATOM 779 C CA . LEU A 1 105 ? 14.150 1.108 6.394 1.00 48.50 105 LEU A CA 1
ATOM 780 C C . LEU A 1 105 ? 13.646 2.528 6.087 1.00 48.50 105 LEU A C 1
ATOM 782 O O . LEU A 1 105 ? 12.455 2.711 5.867 1.00 48.50 105 LEU A O 1
ATOM 786 N N . ALA A 1 106 ? 14.548 3.510 5.975 1.00 49.47 106 ALA A N 1
ATOM 787 C CA . ALA A 1 106 ? 14.182 4.883 5.607 1.00 49.47 106 ALA A CA 1
ATOM 788 C C . ALA A 1 106 ? 13.702 5.009 4.145 1.00 49.47 106 ALA A C 1
ATOM 790 O O . ALA A 1 106 ? 12.863 5.854 3.833 1.00 49.47 106 ALA A O 1
ATOM 791 N N . LEU A 1 107 ? 14.212 4.165 3.238 1.00 54.38 107 LEU A N 1
ATOM 792 C CA . LEU A 1 107 ? 13.725 4.082 1.857 1.00 54.38 107 LEU A CA 1
ATOM 793 C C . LEU A 1 107 ? 12.358 3.385 1.784 1.00 54.38 107 LEU A C 1
ATOM 795 O O . LEU A 1 107 ? 11.491 3.832 1.034 1.00 54.38 107 LEU A O 1
ATOM 799 N N . LEU A 1 108 ? 12.128 2.348 2.597 1.00 53.28 108 LEU A N 1
ATOM 800 C CA . LEU A 1 108 ? 10.859 1.615 2.662 1.00 53.28 108 LEU A CA 1
ATOM 801 C C . LEU A 1 108 ? 9.669 2.471 3.107 1.00 53.28 108 LEU A C 1
ATOM 803 O O . LEU A 1 108 ? 8.540 2.148 2.761 1.00 53.28 108 LEU A O 1
ATOM 807 N N . GLU A 1 109 ? 9.864 3.558 3.847 1.00 55.34 109 GLU A N 1
ATOM 808 C CA . GLU A 1 109 ? 8.742 4.425 4.241 1.00 55.34 109 GLU A CA 1
ATOM 809 C C . GLU A 1 109 ? 8.132 5.177 3.050 1.00 55.34 109 GLU A C 1
ATOM 811 O O . GLU A 1 109 ? 6.960 5.539 3.079 1.00 55.34 109 GLU A O 1
ATOM 816 N N . ARG A 1 110 ? 8.913 5.399 1.986 1.00 65.75 110 ARG A N 1
ATOM 817 C CA . ARG A 1 110 ? 8.554 6.317 0.890 1.00 65.75 110 ARG A CA 1
ATOM 818 C C . ARG A 1 110 ? 8.573 5.660 -0.475 1.00 65.75 110 ARG A C 1
ATOM 820 O O . ARG A 1 110 ? 7.974 6.176 -1.415 1.00 65.75 110 ARG A O 1
ATOM 827 N N . VAL A 1 111 ? 9.279 4.545 -0.595 1.00 68.44 111 VAL A N 1
ATOM 828 C CA . VAL A 1 111 ? 9.438 3.801 -1.834 1.00 68.44 111 VAL A CA 1
ATOM 829 C C . VAL A 1 111 ? 8.632 2.516 -1.729 1.00 68.44 111 VAL A C 1
ATOM 831 O O . VAL A 1 111 ? 8.722 1.760 -0.759 1.00 68.44 111 VAL A O 1
ATOM 834 N N . ARG A 1 112 ? 7.857 2.238 -2.769 1.00 73.31 112 ARG A N 1
ATOM 835 C CA . ARG A 1 112 ? 7.396 0.891 -3.076 1.00 73.31 112 ARG A CA 1
ATOM 836 C C . ARG A 1 112 ? 8.035 0.427 -4.353 1.00 73.31 112 ARG A C 1
ATOM 838 O O . ARG A 1 112 ? 8.189 1.198 -5.298 1.00 73.31 112 ARG A O 1
ATOM 845 N N . TRP A 1 113 ? 8.363 -0.846 -4.366 1.00 76.38 113 TRP A N 1
ATOM 846 C CA . TRP A 1 113 ? 8.869 -1.491 -5.545 1.00 76.38 113 TRP A CA 1
ATOM 847 C C . TRP A 1 113 ? 8.204 -2.848 -5.704 1.00 76.38 113 TRP A C 1
ATOM 849 O O . TRP A 1 113 ? 7.826 -3.482 -4.721 1.00 76.38 113 TRP A O 1
ATOM 859 N N . ASP A 1 114 ? 8.038 -3.245 -6.950 1.00 76.81 114 ASP A N 1
ATOM 860 C CA . ASP A 1 114 ? 7.577 -4.565 -7.346 1.00 76.81 114 ASP A CA 1
ATOM 861 C C . ASP A 1 114 ? 8.500 -5.044 -8.459 1.00 76.81 114 ASP A C 1
ATOM 863 O O . ASP A 1 114 ? 8.908 -4.254 -9.311 1.00 76.81 114 ASP A O 1
ATOM 867 N N . CYS A 1 115 ? 8.883 -6.310 -8.416 1.00 80.81 115 CYS A N 1
ATOM 868 C CA . CYS A 1 115 ? 9.806 -6.884 -9.376 1.00 80.81 115 CYS A CA 1
ATOM 869 C C . CYS A 1 115 ? 9.317 -8.268 -9.745 1.00 80.81 115 CYS A C 1
ATOM 871 O O . CYS A 1 115 ? 9.204 -9.143 -8.888 1.00 80.81 115 CYS A O 1
ATOM 873 N N . ARG A 1 116 ? 9.004 -8.452 -11.023 1.00 79.56 116 ARG A N 1
ATOM 874 C CA . ARG A 1 116 ? 8.380 -9.676 -11.514 1.00 79.56 116 ARG A CA 1
ATOM 875 C C . ARG A 1 116 ? 8.988 -10.107 -12.841 1.00 79.56 116 ARG A C 1
ATOM 877 O O . ARG A 1 116 ? 9.343 -9.239 -13.641 1.00 79.56 116 ARG A O 1
ATOM 884 N N . PRO A 1 117 ? 9.084 -11.416 -13.107 1.00 80.81 117 PRO A N 1
ATOM 885 C CA . PRO A 1 117 ? 9.462 -11.903 -14.426 1.00 80.81 117 PRO A CA 1
ATOM 886 C C . PRO A 1 117 ? 8.425 -11.470 -15.477 1.00 80.81 117 PRO A C 1
ATOM 888 O O . PRO A 1 117 ? 7.222 -11.432 -15.212 1.00 80.81 117 PRO A O 1
ATOM 891 N N . PHE A 1 118 ? 8.902 -11.128 -16.670 1.00 76.19 118 PHE A N 1
ATOM 892 C CA . PHE A 1 118 ? 8.131 -10.627 -17.809 1.00 76.19 118 PHE A CA 1
ATOM 893 C C . PHE A 1 118 ? 8.634 -11.264 -19.112 1.00 76.19 118 PHE A C 1
ATOM 895 O O . PHE A 1 118 ? 8.997 -10.599 -20.074 1.00 76.19 118 PHE A O 1
ATOM 902 N N . GLY A 1 119 ? 8.687 -12.593 -19.118 1.00 74.19 119 GLY A N 1
ATOM 903 C CA . GLY A 1 119 ? 9.260 -13.374 -20.210 1.00 74.19 119 GLY A CA 1
ATOM 904 C C . GLY A 1 119 ? 10.557 -14.062 -19.802 1.00 74.19 119 GLY A C 1
ATOM 905 O O . GLY A 1 119 ? 10.967 -14.038 -18.643 1.00 74.19 119 GLY A O 1
ATOM 906 N N . GLU A 1 120 ? 11.175 -14.735 -20.764 1.00 78.19 120 GLU A N 1
ATOM 907 C CA . GLU A 1 120 ? 12.403 -15.489 -20.538 1.00 78.19 120 GLU A CA 1
ATOM 908 C C . GLU A 1 120 ? 13.588 -14.528 -20.368 1.00 78.19 120 GLU A C 1
ATOM 910 O O . GLU A 1 120 ? 13.942 -13.795 -21.288 1.00 78.19 120 GLU A O 1
ATOM 915 N N . GLY A 1 121 ? 14.167 -14.491 -19.163 1.00 79.94 121 GLY A N 1
ATOM 916 C CA . GLY A 1 121 ? 15.289 -13.605 -18.824 1.00 79.94 121 GLY A CA 1
ATOM 917 C C . GLY A 1 121 ? 14.923 -12.127 -18.643 1.00 79.94 121 GLY A C 1
ATOM 918 O O . GLY A 1 121 ? 15.792 -11.335 -18.287 1.00 79.94 121 GLY A O 1
ATOM 919 N N . ASP A 1 122 ? 13.659 -11.754 -18.836 1.00 86.00 122 ASP A N 1
ATOM 920 C CA . ASP A 1 122 ? 13.172 -10.383 -18.697 1.00 86.00 122 ASP A CA 1
ATOM 921 C C . ASP A 1 122 ? 12.418 -10.183 -17.383 1.00 86.00 122 ASP A C 1
ATOM 923 O O . ASP A 1 122 ? 11.656 -11.037 -16.931 1.00 86.00 122 ASP A O 1
ATOM 927 N N . TYR A 1 123 ? 12.596 -9.008 -16.788 1.00 87.19 123 TYR A N 1
ATOM 928 C CA . TYR A 1 123 ? 11.963 -8.596 -15.544 1.00 87.19 123 TYR A CA 1
ATOM 929 C C . TYR A 1 123 ? 11.371 -7.200 -15.687 1.00 87.19 123 TYR A C 1
ATOM 931 O O . TYR A 1 123 ? 12.002 -6.301 -16.242 1.00 87.19 123 TYR A O 1
ATOM 939 N N . LEU A 1 124 ? 10.181 -6.994 -15.131 1.00 85.44 124 LEU A N 1
ATOM 940 C CA . LEU A 1 124 ? 9.619 -5.667 -14.918 1.00 85.44 124 LEU A CA 1
ATOM 941 C C . LEU A 1 124 ? 9.870 -5.240 -13.480 1.00 85.44 124 LEU A C 1
ATOM 943 O O . LEU A 1 124 ? 9.447 -5.921 -12.548 1.00 85.44 124 LEU A O 1
ATOM 947 N N . VAL A 1 125 ? 10.526 -4.094 -13.321 1.00 85.81 125 VAL A N 1
ATOM 948 C CA . VAL A 1 125 ? 10.766 -3.443 -12.035 1.00 85.81 125 VAL A CA 1
ATOM 949 C C . VAL A 1 125 ? 9.956 -2.163 -11.984 1.00 85.81 125 VAL A C 1
ATOM 951 O O . VAL A 1 125 ? 10.218 -1.205 -12.710 1.00 85.81 125 VAL A O 1
ATOM 954 N N . ASN A 1 126 ? 8.964 -2.148 -11.113 1.00 80.06 126 ASN A N 1
ATOM 955 C CA . ASN A 1 126 ? 8.113 -1.005 -10.857 1.00 80.06 126 ASN A CA 1
ATOM 956 C C . ASN A 1 126 ? 8.617 -0.294 -9.623 1.00 80.06 126 ASN A C 1
ATOM 958 O O . ASN A 1 126 ? 8.821 -0.919 -8.590 1.00 80.06 126 ASN A O 1
ATOM 962 N N . LEU A 1 127 ? 8.806 1.013 -9.727 1.00 81.31 127 LEU A N 1
ATOM 963 C CA . LEU A 1 127 ? 9.267 1.853 -8.637 1.00 81.31 127 LEU A CA 1
ATOM 964 C C . LEU A 1 127 ? 8.275 2.991 -8.473 1.00 81.31 127 LEU A C 1
ATOM 966 O O . LEU A 1 127 ? 7.992 3.720 -9.419 1.00 81.31 127 LEU A O 1
ATOM 970 N N . THR A 1 128 ? 7.748 3.137 -7.266 1.00 77.19 128 THR A N 1
ATOM 971 C CA . THR A 1 128 ? 6.931 4.273 -6.848 1.00 77.19 128 THR A CA 1
ATOM 972 C C . THR A 1 128 ? 7.631 4.937 -5.685 1.00 77.19 128 THR A C 1
ATOM 974 O O . THR A 1 128 ? 7.926 4.287 -4.688 1.00 77.19 128 THR A O 1
ATOM 977 N N . TRP A 1 129 ? 7.852 6.235 -5.787 1.00 76.12 129 TRP A N 1
ATOM 978 C CA . TRP A 1 129 ? 8.370 7.052 -4.712 1.00 76.12 129 TRP A CA 1
ATOM 979 C C . TRP A 1 129 ? 7.381 8.164 -4.389 1.00 76.12 129 TRP A C 1
ATOM 981 O O . TRP A 1 129 ? 6.971 8.931 -5.262 1.00 76.12 129 TRP A O 1
ATOM 991 N N . LEU A 1 130 ? 6.991 8.238 -3.122 1.00 72.06 130 LEU A N 1
ATOM 992 C CA . LEU A 1 130 ? 6.205 9.333 -2.585 1.00 72.06 130 LEU A CA 1
ATOM 993 C C . LEU A 1 130 ? 7.157 10.422 -2.103 1.00 72.06 130 LEU A C 1
ATOM 995 O O . LEU A 1 130 ? 7.996 10.204 -1.224 1.00 72.06 130 LEU A O 1
ATOM 999 N N . LEU A 1 131 ? 7.027 11.601 -2.697 1.00 65.12 131 LEU A N 1
ATOM 1000 C CA . LEU A 1 131 ? 7.734 12.784 -2.247 1.00 65.12 131 LEU A CA 1
ATOM 1001 C C . LEU A 1 131 ? 7.168 13.184 -0.881 1.00 65.12 131 LEU A C 1
ATOM 1003 O O . LEU A 1 131 ? 5.952 13.108 -0.681 1.00 65.12 131 LEU A O 1
ATOM 1007 N N . PRO A 1 132 ? 8.024 13.577 0.075 1.00 55.09 132 PRO A N 1
ATOM 1008 C CA . PRO A 1 132 ? 7.546 14.025 1.372 1.00 55.09 132 PRO A CA 1
ATOM 1009 C C . PRO A 1 132 ? 6.514 15.144 1.223 1.00 55.09 132 PRO A C 1
ATOM 1011 O O . PRO A 1 132 ? 6.565 15.945 0.287 1.00 55.09 132 PRO A O 1
ATOM 1014 N N . SER A 1 133 ? 5.582 15.199 2.178 1.00 47.59 133 SER A N 1
ATOM 1015 C CA . SER A 1 133 ? 4.644 16.317 2.283 1.00 47.59 133 SER A CA 1
ATOM 1016 C C . SER A 1 133 ? 5.395 17.656 2.376 1.00 47.59 133 SER A C 1
ATOM 1018 O O . SER A 1 133 ? 6.597 17.685 2.644 1.00 47.59 133 SER A O 1
ATOM 1020 N N . ALA A 1 134 ? 4.670 18.764 2.189 1.00 42.81 134 ALA A N 1
ATOM 1021 C CA . ALA A 1 134 ? 5.155 20.149 2.084 1.00 42.81 134 ALA A CA 1
ATOM 1022 C C . ALA A 1 134 ? 6.213 20.627 3.117 1.00 42.81 134 ALA A C 1
ATOM 1024 O O . ALA A 1 134 ? 6.765 21.711 2.954 1.00 42.81 134 ALA A O 1
ATOM 1025 N N . ALA A 1 135 ? 6.510 19.850 4.163 1.00 39.84 135 ALA A N 1
ATOM 1026 C CA . ALA A 1 135 ? 7.578 20.089 5.130 1.00 39.84 135 ALA A CA 1
ATOM 1027 C C . ALA A 1 135 ? 9.002 19.773 4.618 1.00 39.84 135 ALA A C 1
ATOM 1029 O O . ALA A 1 135 ? 9.972 20.225 5.224 1.00 39.84 135 ALA A O 1
ATOM 1030 N N . GLN A 1 136 ? 9.164 19.017 3.527 1.00 49.72 136 GLN A N 1
ATOM 1031 C CA . GLN A 1 136 ? 10.464 18.817 2.878 1.00 49.72 136 GLN A CA 1
ATOM 1032 C C . GLN A 1 136 ? 10.302 19.079 1.388 1.00 49.72 136 GLN A C 1
ATOM 1034 O O . GLN A 1 136 ? 9.554 18.380 0.711 1.00 49.72 136 GLN A O 1
ATOM 1039 N N . THR A 1 137 ? 11.000 20.088 0.870 1.00 50.00 137 THR A N 1
ATOM 1040 C CA . THR A 1 137 ? 11.019 20.353 -0.567 1.00 50.00 137 THR A CA 1
ATOM 1041 C C . THR A 1 137 ? 11.618 19.129 -1.258 1.00 50.00 137 THR A C 1
ATOM 1043 O O . THR A 1 137 ? 12.794 18.832 -1.013 1.00 50.00 137 THR A O 1
ATOM 1046 N N . PRO A 1 138 ? 10.860 18.387 -2.086 1.00 54.94 138 PRO A N 1
ATOM 1047 C CA . PRO A 1 138 ? 11.471 17.348 -2.891 1.00 54.94 138 PRO A CA 1
ATOM 1048 C C . PRO A 1 138 ? 12.567 17.982 -3.751 1.00 54.94 138 PRO A C 1
ATOM 1050 O O . PRO A 1 138 ? 12.431 19.146 -4.147 1.00 54.94 138 PRO A O 1
ATOM 1053 N N . PRO A 1 139 ? 13.663 17.262 -4.039 1.00 57.38 139 PRO A N 1
ATOM 1054 C CA . PRO A 1 139 ? 14.667 17.787 -4.945 1.00 57.38 139 PRO A CA 1
ATOM 1055 C C . PRO A 1 139 ? 13.978 18.194 -6.247 1.00 57.38 139 PRO A C 1
ATOM 1057 O O . PRO A 1 139 ? 13.063 17.483 -6.680 1.00 57.38 139 PRO A O 1
ATOM 1060 N N . PRO A 1 140 ? 14.367 19.335 -6.846 1.00 61.25 140 PRO A N 1
ATOM 1061 C CA . PRO A 1 140 ? 13.758 19.812 -8.072 1.00 61.25 140 PRO A CA 1
ATOM 1062 C C . PRO A 1 140 ? 13.944 18.738 -9.136 1.00 61.25 140 PRO A C 1
ATOM 1064 O O . PRO A 1 140 ? 15.017 18.553 -9.719 1.00 61.25 140 PRO A O 1
ATOM 1067 N N . MET A 1 141 ? 12.882 17.977 -9.359 1.00 67.12 141 MET A N 1
ATOM 1068 C CA . MET A 1 141 ? 12.804 17.175 -10.549 1.00 67.12 141 MET A CA 1
ATOM 1069 C C . MET A 1 141 ? 12.578 18.165 -11.689 1.00 67.12 141 MET A C 1
ATOM 1071 O O . MET A 1 141 ? 11.732 19.060 -11.615 1.00 67.12 141 MET A O 1
ATOM 1075 N N . ASN A 1 142 ? 13.385 18.063 -12.723 1.00 75.75 142 ASN A N 1
ATOM 1076 C CA . ASN A 1 142 ? 13.192 18.764 -13.970 1.00 75.75 142 ASN A CA 1
ATOM 1077 C C . ASN A 1 142 ? 12.334 17.860 -14.860 1.00 75.75 142 ASN A C 1
ATOM 1079 O O . ASN A 1 142 ? 12.033 16.717 -14.502 1.00 75.75 142 ASN A O 1
ATOM 1083 N N . ASP A 1 143 ? 11.944 18.365 -16.022 1.00 81.50 143 ASP A N 1
ATOM 1084 C CA . ASP A 1 143 ? 11.216 17.570 -17.019 1.00 81.50 143 ASP A CA 1
ATOM 1085 C C . ASP A 1 143 ? 12.068 16.410 -17.561 1.00 81.50 143 ASP A C 1
ATOM 1087 O O . ASP A 1 143 ? 11.552 15.506 -18.207 1.00 81.50 143 ASP A O 1
ATOM 1091 N N . SER A 1 144 ? 13.364 16.394 -17.239 1.00 85.56 144 SER A N 1
ATOM 1092 C CA . SER A 1 144 ? 14.275 15.288 -17.488 1.00 85.56 144 SER A CA 1
ATOM 1093 C C . SER A 1 144 ? 15.158 14.987 -16.275 1.00 85.56 144 SER A C 1
ATOM 1095 O O . SER A 1 144 ? 15.466 15.858 -15.455 1.00 85.56 144 SER A O 1
ATOM 1097 N N . ALA A 1 145 ? 15.582 13.732 -16.159 1.00 88.81 145 ALA A N 1
ATOM 1098 C CA . ALA A 1 145 ? 16.548 13.277 -15.170 1.00 88.81 145 ALA A CA 1
ATOM 1099 C C . ALA A 1 145 ? 17.513 12.253 -15.768 1.00 88.81 145 ALA A C 1
ATOM 1101 O O . ALA A 1 145 ? 17.250 11.631 -16.795 1.00 88.81 145 ALA A O 1
ATOM 1102 N N . LEU A 1 146 ? 18.629 12.046 -15.078 1.00 91.31 146 LEU A N 1
ATOM 1103 C CA . LEU A 1 146 ? 19.515 10.918 -15.308 1.00 91.31 146 LEU A CA 1
ATOM 1104 C C . LEU A 1 146 ? 19.176 9.819 -14.296 1.00 91.31 146 LEU A C 1
ATOM 1106 O O . LEU A 1 146 ? 19.299 10.030 -13.090 1.00 91.31 146 LEU A O 1
ATOM 1110 N N . VAL A 1 147 ? 18.740 8.657 -14.775 1.00 90.88 147 VAL A N 1
ATOM 1111 C CA . VAL A 1 147 ? 18.420 7.495 -13.939 1.00 90.88 147 VAL A CA 1
ATOM 1112 C C . VAL A 1 147 ? 19.566 6.497 -14.014 1.00 90.88 147 VAL A C 1
ATOM 1114 O O . VAL A 1 147 ? 19.846 5.961 -15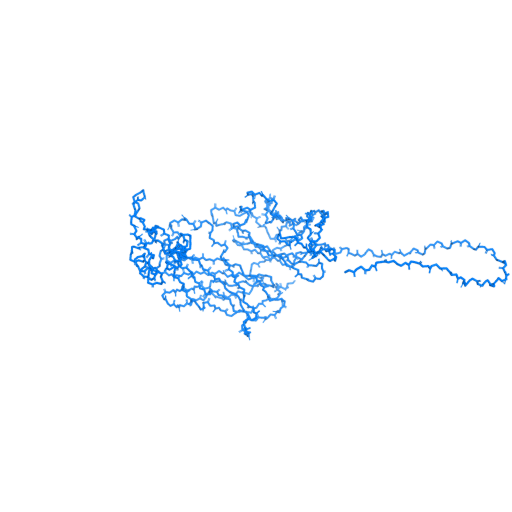.079 1.00 90.88 147 VAL A O 1
ATOM 1117 N N . THR A 1 148 ? 20.221 6.230 -12.889 1.00 93.12 148 THR A N 1
ATOM 1118 C CA . THR A 1 148 ? 21.268 5.210 -12.780 1.00 93.12 148 THR A CA 1
ATOM 1119 C C . THR A 1 148 ? 20.686 3.937 -12.179 1.00 93.12 148 THR A C 1
ATOM 1121 O O . THR A 1 148 ? 20.213 3.953 -11.042 1.00 93.12 148 THR A O 1
ATOM 1124 N N . VAL A 1 149 ? 20.738 2.838 -12.927 1.00 92.69 149 VAL A N 1
ATOM 1125 C CA . VAL A 1 149 ? 20.295 1.503 -12.513 1.00 92.69 149 VAL A CA 1
ATOM 1126 C C . VAL A 1 149 ? 21.518 0.626 -12.272 1.00 92.69 149 VAL A C 1
ATOM 1128 O O . VAL A 1 149 ? 22.325 0.417 -13.173 1.00 92.69 149 VAL A O 1
ATOM 1131 N N . SER A 1 150 ? 21.647 0.118 -11.053 1.00 92.00 150 SER A N 1
ATOM 1132 C CA . SER A 1 150 ? 22.722 -0.776 -10.633 1.00 92.00 150 SER A CA 1
ATOM 1133 C C . SER A 1 150 ? 22.287 -2.230 -10.785 1.00 92.00 150 SER A C 1
ATOM 1135 O O . SER A 1 150 ? 21.279 -2.651 -10.209 1.00 92.00 150 SER A O 1
ATOM 1137 N N . LEU A 1 151 ? 23.075 -3.006 -11.526 1.00 90.31 151 LEU A N 1
ATOM 1138 C CA . LEU A 1 151 ? 22.941 -4.452 -11.682 1.00 90.31 151 LEU A CA 1
ATOM 1139 C C . LEU A 1 151 ? 24.107 -5.135 -10.959 1.00 90.31 151 LEU A C 1
ATOM 1141 O O . LEU A 1 151 ? 25.049 -5.631 -11.571 1.00 90.31 151 LEU A O 1
ATOM 1145 N N . GLY A 1 152 ? 24.070 -5.112 -9.629 1.00 85.94 152 GLY A N 1
ATOM 1146 C CA . GLY A 1 152 ? 25.116 -5.667 -8.774 1.00 85.94 152 GLY A CA 1
ATOM 1147 C C . GLY A 1 152 ? 25.220 -7.193 -8.826 1.00 85.94 152 GLY A C 1
ATOM 1148 O O . GLY A 1 152 ? 24.480 -7.881 -9.540 1.00 85.94 152 GLY A O 1
ATOM 1149 N N . ALA A 1 153 ? 26.167 -7.727 -8.054 1.00 86.75 153 ALA A N 1
ATOM 1150 C CA . ALA A 1 153 ? 26.269 -9.166 -7.840 1.00 86.75 153 ALA A CA 1
ATOM 1151 C C . ALA A 1 153 ? 25.023 -9.678 -7.100 1.00 86.75 153 ALA A C 1
ATOM 1153 O O . ALA A 1 153 ? 24.501 -8.982 -6.231 1.00 86.75 153 ALA A O 1
ATOM 1154 N N . LEU A 1 154 ? 24.555 -10.875 -7.451 1.00 86.62 154 LEU A N 1
ATOM 1155 C CA . LEU A 1 154 ? 23.361 -11.493 -6.866 1.00 86.62 154 LEU A CA 1
ATOM 1156 C C . LEU A 1 154 ? 23.641 -12.932 -6.461 1.00 86.62 154 LEU A C 1
ATOM 1158 O O . LEU A 1 154 ? 24.459 -13.598 -7.091 1.00 86.62 154 LEU A O 1
ATOM 1162 N N . GLN A 1 155 ? 22.925 -13.415 -5.450 1.00 86.06 155 GLN A N 1
ATOM 1163 C CA . GLN A 1 155 ? 22.820 -14.843 -5.168 1.00 86.06 155 GLN A CA 1
ATOM 1164 C C . GLN A 1 155 ? 21.555 -15.387 -5.835 1.00 86.06 155 GLN A C 1
ATOM 1166 O O . GLN A 1 155 ? 20.492 -14.766 -5.757 1.00 86.06 155 GLN A O 1
ATOM 1171 N N . VAL A 1 156 ? 21.683 -16.528 -6.502 1.00 88.12 156 VAL A N 1
ATOM 1172 C CA . VAL A 1 156 ? 20.559 -17.307 -7.023 1.00 88.12 156 VAL A CA 1
ATOM 1173 C C . VAL A 1 156 ? 20.535 -18.662 -6.336 1.00 88.12 156 VAL A C 1
ATOM 1175 O O . VAL A 1 156 ? 21.583 -19.280 -6.145 1.00 88.12 156 VAL A O 1
ATOM 1178 N N . ASP A 1 157 ? 19.347 -19.109 -5.957 1.00 89.81 157 ASP A N 1
ATOM 1179 C CA . ASP A 1 157 ? 19.133 -20.382 -5.282 1.00 89.81 157 ASP A CA 1
ATOM 1180 C C . ASP A 1 157 ? 18.829 -21.461 -6.323 1.00 89.81 157 ASP A C 1
ATOM 1182 O O . ASP A 1 157 ? 18.199 -21.193 -7.348 1.00 89.81 157 ASP A O 1
ATOM 1186 N N . ALA A 1 158 ? 19.320 -22.677 -6.090 1.00 90.88 158 ALA A N 1
ATOM 1187 C CA . ALA A 1 158 ? 19.037 -23.807 -6.964 1.00 90.88 158 ALA A CA 1
ATOM 1188 C C . ALA A 1 158 ? 17.619 -24.336 -6.700 1.00 90.88 158 ALA A C 1
ATOM 1190 O O . ALA A 1 158 ? 17.209 -24.491 -5.546 1.00 90.88 158 ALA A O 1
ATOM 1191 N N . ASP A 1 159 ? 16.884 -24.662 -7.761 1.00 88.50 159 ASP A N 1
ATOM 1192 C CA . ASP A 1 159 ? 15.492 -25.126 -7.673 1.00 88.50 159 ASP A CA 1
ATOM 1193 C C . ASP A 1 159 ? 15.355 -26.452 -6.907 1.00 88.50 159 ASP A C 1
ATOM 1195 O O . ASP A 1 159 ? 14.322 -26.738 -6.303 1.00 88.50 159 ASP A O 1
ATOM 1199 N N . ASP A 1 160 ? 16.407 -27.270 -6.915 1.00 90.38 160 ASP A N 1
ATOM 1200 C CA . ASP A 1 160 ? 16.476 -28.571 -6.251 1.00 90.38 160 ASP A CA 1
ATOM 1201 C C . ASP A 1 160 ? 17.003 -28.503 -4.805 1.00 90.38 160 ASP A C 1
ATOM 1203 O O . ASP A 1 160 ? 17.219 -29.540 -4.172 1.00 90.38 160 ASP A O 1
ATOM 1207 N N . GLY A 1 161 ? 17.212 -27.296 -4.266 1.00 85.62 161 GLY A N 1
ATOM 1208 C CA . GLY A 1 161 ? 17.823 -27.090 -2.951 1.00 85.62 161 GLY A CA 1
ATOM 1209 C C . GLY A 1 161 ? 19.338 -27.325 -2.931 1.00 85.62 161 GLY A C 1
ATOM 1210 O O . GLY A 1 161 ? 19.919 -27.497 -1.857 1.00 85.62 161 GLY A O 1
ATOM 1211 N N . GLY A 1 162 ? 19.979 -27.360 -4.103 1.00 89.94 162 GLY A N 1
ATOM 1212 C CA . GLY A 1 162 ? 21.427 -27.359 -4.258 1.00 89.94 162 GLY A CA 1
ATOM 1213 C C . GLY A 1 162 ? 22.109 -26.076 -3.763 1.00 89.94 162 GLY A C 1
ATOM 1214 O O . GLY A 1 162 ? 21.506 -25.184 -3.169 1.00 89.94 162 GLY A O 1
ATOM 1215 N N . MET A 1 163 ? 23.421 -25.988 -3.995 1.00 89.62 163 MET A N 1
ATOM 1216 C CA . MET A 1 163 ? 24.217 -24.836 -3.561 1.00 89.62 163 MET A CA 1
ATOM 1217 C C . MET A 1 163 ? 23.826 -23.564 -4.330 1.00 89.62 163 MET A C 1
ATOM 1219 O O . MET A 1 163 ? 23.710 -23.627 -5.560 1.00 89.62 163 MET A O 1
ATOM 1223 N N . PRO A 1 164 ? 23.708 -22.408 -3.648 1.00 88.94 164 PRO A N 1
ATOM 1224 C CA . PRO A 1 164 ? 23.451 -21.142 -4.317 1.00 88.94 164 PRO A CA 1
ATOM 1225 C C . PRO A 1 164 ? 24.618 -20.768 -5.236 1.00 88.94 164 PRO A C 1
ATOM 1227 O O . PRO A 1 164 ? 25.782 -21.095 -4.975 1.00 88.94 164 PRO A O 1
ATOM 1230 N N . LEU A 1 165 ? 24.302 -20.061 -6.316 1.00 90.12 165 LEU A N 1
ATOM 1231 C CA . LEU A 1 165 ? 25.256 -19.553 -7.293 1.00 90.12 165 LEU A CA 1
ATOM 1232 C C . LEU A 1 165 ? 25.327 -18.026 -7.203 1.00 90.12 165 LEU A C 1
ATOM 1234 O O . LEU A 1 165 ? 24.313 -17.337 -7.153 1.00 90.12 165 LEU A O 1
ATOM 1238 N N . SER A 1 166 ? 26.540 -17.478 -7.237 1.00 88.31 166 SER A N 1
ATOM 1239 C CA . SER A 1 166 ? 26.743 -16.030 -7.290 1.00 88.31 166 SER A CA 1
ATOM 1240 C C . SER A 1 166 ? 26.859 -15.550 -8.734 1.00 88.31 166 SER A C 1
ATOM 1242 O O . SER A 1 166 ? 27.817 -15.887 -9.432 1.00 88.31 166 SER A O 1
ATOM 1244 N N . LEU A 1 167 ? 25.914 -14.725 -9.177 1.00 87.06 167 LEU A N 1
ATOM 1245 C CA . LEU A 1 167 ? 25.994 -14.026 -10.455 1.00 87.06 167 LEU A CA 1
ATOM 1246 C C . LEU A 1 167 ? 26.859 -12.764 -10.308 1.00 87.06 167 LEU A C 1
ATOM 1248 O O . LEU A 1 167 ? 26.667 -12.003 -9.352 1.00 87.06 167 LEU A O 1
ATOM 1252 N N . PRO A 1 168 ? 27.789 -12.495 -11.245 1.00 89.00 168 PRO A N 1
ATOM 1253 C CA . PRO A 1 168 ? 28.648 -11.320 -11.174 1.00 89.00 168 PRO A CA 1
ATOM 1254 C C . PRO A 1 168 ? 27.855 -10.022 -11.370 1.00 89.00 168 PRO A C 1
ATOM 1256 O O . PRO A 1 168 ? 26.763 -10.008 -11.943 1.00 89.00 168 PRO A O 1
ATOM 1259 N N . SER A 1 169 ? 28.439 -8.918 -10.902 1.00 89.19 169 SER A N 1
ATOM 1260 C CA . SER A 1 169 ? 27.936 -7.571 -11.182 1.00 89.19 169 SER A CA 1
ATOM 1261 C C . SER A 1 169 ? 28.063 -7.242 -12.671 1.00 89.19 169 SER A C 1
ATOM 1263 O O . SER A 1 169 ? 29.103 -7.501 -13.274 1.00 89.19 169 SER A O 1
ATOM 1265 N N . GLN A 1 170 ? 27.026 -6.631 -13.238 1.00 89.81 170 GLN A N 1
ATOM 1266 C CA . GLN A 1 170 ? 27.009 -6.050 -14.584 1.00 89.81 170 GLN A CA 1
ATOM 1267 C C . GLN A 1 170 ? 27.226 -4.522 -14.567 1.00 89.81 170 GLN A C 1
ATOM 1269 O O . GLN A 1 170 ? 27.267 -3.894 -15.622 1.00 89.81 170 GLN A O 1
ATOM 1274 N N . GLY A 1 171 ? 27.424 -3.929 -13.383 1.00 89.69 171 GLY A N 1
ATOM 1275 C CA . GLY A 1 171 ? 27.747 -2.512 -13.212 1.00 89.69 171 GLY A CA 1
ATOM 1276 C C . GLY A 1 171 ? 26.530 -1.586 -13.161 1.00 89.69 171 GLY A C 1
ATOM 1277 O O . GLY A 1 171 ? 25.405 -2.019 -12.908 1.00 89.69 171 GLY A O 1
ATOM 1278 N N . ASP A 1 172 ? 26.790 -0.295 -13.366 1.00 92.50 172 ASP A N 1
ATOM 1279 C CA . ASP A 1 172 ? 25.792 0.774 -13.326 1.00 92.50 172 ASP A CA 1
ATOM 1280 C C . ASP A 1 172 ? 25.485 1.274 -14.744 1.00 92.50 172 ASP A C 1
ATOM 1282 O O . ASP A 1 172 ? 26.395 1.571 -15.521 1.00 92.50 172 ASP A O 1
ATOM 1286 N N . LEU A 1 173 ? 24.199 1.418 -15.064 1.00 92.94 173 LEU A N 1
ATOM 1287 C CA . LEU A 1 173 ? 23.718 1.965 -16.330 1.00 92.94 173 LEU A CA 1
ATOM 1288 C C . LEU A 1 173 ? 22.992 3.283 -16.091 1.00 92.94 173 LEU A C 1
ATOM 1290 O O . LEU A 1 173 ? 21.991 3.316 -15.382 1.00 92.94 173 LEU A O 1
ATOM 1294 N N . SER A 1 174 ? 23.468 4.361 -16.711 1.00 92.50 174 SER A N 1
ATOM 1295 C CA . SER A 1 174 ? 22.838 5.682 -16.633 1.00 92.50 174 SER A CA 1
ATOM 1296 C C . SER A 1 174 ? 22.024 5.971 -17.891 1.00 92.50 174 SER A C 1
ATOM 1298 O O . SER A 1 174 ? 22.563 6.004 -18.996 1.00 92.50 174 SER A O 1
ATOM 1300 N N . LEU A 1 175 ? 20.727 6.195 -17.710 1.00 91.50 175 LEU A N 1
ATOM 1301 C CA . LEU A 1 175 ? 19.738 6.400 -18.760 1.00 91.50 175 LEU A CA 1
ATOM 1302 C C . LEU A 1 175 ? 19.173 7.824 -18.641 1.00 91.50 175 LEU A C 1
ATOM 1304 O O . LEU A 1 175 ? 18.688 8.181 -17.563 1.00 91.50 175 LEU A O 1
ATOM 1308 N N . PRO A 1 176 ? 19.227 8.659 -19.693 1.00 90.12 176 PRO A N 1
ATOM 1309 C CA . PRO A 1 176 ? 18.457 9.894 -19.715 1.00 90.12 176 PRO A CA 1
ATOM 1310 C C . PRO A 1 176 ? 16.968 9.550 -19.807 1.00 90.12 176 PRO A C 1
ATOM 1312 O O . PRO A 1 176 ? 16.572 8.674 -20.578 1.00 90.12 176 PRO A O 1
ATOM 1315 N N . VAL A 1 177 ? 16.154 10.215 -18.997 1.00 88.44 177 VAL A N 1
ATOM 1316 C CA . VAL A 1 177 ? 14.728 9.932 -18.864 1.00 88.44 177 VAL A CA 1
ATOM 1317 C C . VAL A 1 177 ? 13.955 11.232 -18.867 1.00 88.44 177 VAL A C 1
ATOM 1319 O O . VAL A 1 177 ? 14.214 12.105 -18.041 1.00 88.44 177 VAL A O 1
ATOM 1322 N N . ASP A 1 178 ? 12.974 11.312 -19.755 1.00 85.88 178 ASP A N 1
ATOM 1323 C CA . ASP A 1 178 ? 12.024 12.413 -19.803 1.00 85.88 178 ASP A CA 1
ATOM 1324 C C . ASP A 1 178 ? 10.763 12.059 -19.002 1.00 85.88 178 ASP A C 1
ATOM 1326 O O . ASP A 1 178 ? 10.285 10.918 -19.003 1.00 85.88 178 ASP A O 1
ATOM 1330 N N . PHE A 1 179 ? 10.222 13.052 -18.302 1.00 78.81 179 PHE A N 1
ATOM 1331 C CA . PHE A 1 179 ? 8.963 12.962 -17.577 1.00 78.81 179 PHE A CA 1
ATOM 1332 C C . PHE A 1 179 ? 7.892 13.724 -18.353 1.00 78.81 179 PHE A C 1
ATOM 1334 O O . PHE A 1 179 ? 7.955 14.954 -18.428 1.00 78.81 179 PHE A O 1
ATOM 1341 N N . PRO A 1 180 ? 6.902 13.029 -18.938 1.00 73.50 180 PRO A N 1
ATOM 1342 C CA . PRO A 1 180 ? 5.810 13.708 -19.612 1.00 73.50 180 PRO A CA 1
ATOM 1343 C C . PRO A 1 180 ? 4.961 14.506 -18.606 1.00 73.50 180 PRO A C 1
ATOM 1345 O O . PRO A 1 180 ? 4.967 14.197 -17.408 1.00 73.50 180 PRO A O 1
ATOM 1348 N N . PRO A 1 181 ? 4.184 15.497 -19.082 1.00 71.69 181 PRO A N 1
ATOM 1349 C CA . PRO A 1 181 ? 3.208 16.197 -18.258 1.00 71.69 181 PRO A CA 1
ATOM 1350 C C . PRO A 1 181 ? 2.279 15.224 -17.503 1.00 71.69 181 PRO A C 1
ATOM 1352 O O . PRO A 1 181 ? 1.883 14.199 -18.072 1.00 71.69 181 PRO A O 1
ATOM 1355 N N . PRO A 1 182 ? 1.906 15.517 -16.241 1.00 66.00 182 PRO A N 1
ATOM 1356 C CA . PRO A 1 182 ? 1.173 14.574 -15.389 1.00 66.00 182 PRO A CA 1
ATOM 1357 C C . PRO A 1 182 ? -0.178 14.113 -15.963 1.00 66.00 182 PRO A C 1
ATOM 1359 O O . PRO A 1 182 ? -0.629 13.001 -15.697 1.00 66.00 182 PRO A O 1
ATOM 1362 N N . ASP A 1 183 ? -0.828 14.968 -16.747 1.00 63.31 183 ASP A N 1
ATOM 1363 C CA . ASP A 1 183 ? -2.128 14.759 -17.388 1.00 63.31 183 ASP A CA 1
ATOM 1364 C C . ASP A 1 183 ? -2.061 13.871 -18.640 1.00 63.31 183 ASP A C 1
ATOM 1366 O O . ASP A 1 183 ? -3.078 13.326 -19.073 1.00 63.31 183 ASP A O 1
ATOM 1370 N N . ALA A 1 184 ? -0.870 13.668 -19.206 1.00 57.12 184 ALA A N 1
ATOM 1371 C CA . ALA A 1 184 ? -0.692 12.836 -20.385 1.00 57.12 184 ALA A CA 1
ATOM 1372 C C . ALA A 1 184 ? -0.808 11.335 -20.055 1.00 57.12 184 ALA A C 1
ATOM 1374 O O . ALA A 1 184 ? -1.380 10.570 -20.822 1.00 57.12 184 ALA A O 1
ATOM 1375 N N . ALA A 1 185 ? -0.288 10.875 -18.919 1.00 52.59 185 ALA A N 1
ATOM 1376 C CA . ALA A 1 185 ? 0.063 9.461 -18.759 1.00 52.59 185 ALA A CA 1
ATOM 1377 C C . ALA A 1 185 ? -1.018 8.548 -18.143 1.00 52.59 185 ALA A C 1
ATOM 1379 O O . ALA A 1 185 ? -0.749 7.356 -17.997 1.00 52.59 185 ALA A O 1
ATOM 1380 N N . LEU A 1 186 ? -2.193 9.057 -17.735 1.00 60.59 186 LEU A N 1
ATOM 1381 C CA . LEU A 1 186 ? -3.028 8.349 -16.751 1.00 60.59 186 LEU A CA 1
ATOM 1382 C C . LEU A 1 186 ? -4.522 8.234 -17.089 1.00 60.59 186 LEU A C 1
ATOM 1384 O O . LEU A 1 186 ? -5.146 9.110 -17.687 1.00 60.59 186 LEU A O 1
ATOM 1388 N N . SER A 1 187 ? -5.097 7.113 -16.650 1.00 63.09 187 SER A N 1
ATOM 1389 C CA . SER A 1 187 ? -6.541 6.867 -16.600 1.00 63.09 187 SER A CA 1
ATOM 1390 C C . SER A 1 187 ? -7.083 7.561 -15.354 1.00 63.09 187 SER A C 1
ATOM 1392 O O . SER A 1 187 ? -6.991 6.993 -14.274 1.00 63.09 187 SER A O 1
ATOM 1394 N N . TRP A 1 188 ? -7.543 8.805 -15.480 1.00 65.00 188 TRP A N 1
ATOM 1395 C CA . TRP A 1 188 ? -8.043 9.596 -14.353 1.00 65.00 188 TRP A CA 1
ATOM 1396 C C . TRP A 1 188 ? -9.567 9.517 -14.259 1.00 65.00 188 TRP A C 1
ATOM 1398 O O . TRP A 1 188 ? -10.259 9.578 -15.277 1.00 65.00 188 TRP A O 1
ATOM 1408 N N . THR A 1 189 ? -10.084 9.413 -13.038 1.00 65.50 189 THR A N 1
ATOM 1409 C CA . THR A 1 189 ? -11.513 9.544 -12.740 1.00 65.50 189 THR A CA 1
ATOM 1410 C C . THR A 1 189 ? -11.772 10.828 -11.980 1.00 65.50 189 THR A C 1
ATOM 1412 O O . THR A 1 189 ? -10.977 11.212 -11.120 1.00 65.50 189 THR A O 1
ATOM 1415 N N . GLU A 1 190 ? -12.922 11.448 -12.236 1.00 74.25 190 GLU A N 1
ATOM 1416 C CA . GLU A 1 190 ? -13.426 12.481 -11.337 1.00 74.25 190 GLU A CA 1
ATOM 1417 C C . GLU A 1 190 ? -13.622 11.907 -9.922 1.00 74.25 190 GLU A C 1
ATOM 1419 O O . GLU A 1 190 ? -13.907 10.712 -9.775 1.00 74.25 190 GLU A O 1
ATOM 1424 N N . PRO A 1 191 ? -13.467 12.730 -8.868 1.00 82.62 191 PRO A N 1
ATOM 1425 C CA . PRO A 1 191 ? -13.684 12.271 -7.509 1.00 82.62 191 PRO A CA 1
ATOM 1426 C C . PRO A 1 191 ? -15.104 11.735 -7.310 1.00 82.62 191 PRO A C 1
ATOM 1428 O O . PRO A 1 191 ? -16.076 12.452 -7.547 1.00 82.62 191 PRO A O 1
ATOM 1431 N N . VAL A 1 192 ? -15.233 10.515 -6.786 1.00 88.94 192 VAL A N 1
ATOM 1432 C CA . VAL A 1 192 ? -16.531 9.940 -6.408 1.00 88.94 192 VAL A CA 1
ATOM 1433 C C . VAL A 1 192 ? -16.601 9.760 -4.901 1.00 88.94 192 VAL A C 1
ATOM 1435 O O . VAL A 1 192 ? -15.599 9.441 -4.266 1.00 88.94 192 VAL A O 1
ATOM 1438 N N . THR A 1 193 ? -17.782 9.931 -4.309 1.00 91.50 193 THR A N 1
ATOM 1439 C CA . THR A 1 193 ? -18.003 9.649 -2.884 1.00 91.50 193 THR A CA 1
ATOM 1440 C C . THR A 1 193 ? -19.062 8.576 -2.708 1.00 91.50 193 THR A C 1
ATOM 1442 O O . THR A 1 193 ? -20.208 8.751 -3.114 1.00 91.50 193 THR A O 1
ATOM 1445 N N . LEU A 1 194 ? -18.679 7.493 -2.040 1.00 91.00 194 LEU A N 1
ATOM 1446 C CA . LEU A 1 194 ? -19.505 6.322 -1.783 1.00 91.00 194 LEU A CA 1
ATOM 1447 C C . LEU A 1 194 ? -19.770 6.232 -0.276 1.00 91.00 194 LEU A C 1
ATOM 1449 O O . LEU A 1 194 ? -18.862 6.419 0.531 1.00 91.00 194 LEU A O 1
ATOM 1453 N N . ARG A 1 195 ? -21.018 5.981 0.129 1.00 90.50 195 ARG A N 1
ATOM 1454 C CA . ARG A 1 195 ? -21.438 5.995 1.542 1.00 90.50 195 ARG A CA 1
ATOM 1455 C C . ARG A 1 195 ? -22.025 4.651 1.946 1.00 90.50 195 ARG A C 1
ATOM 1457 O O . ARG A 1 195 ? -22.871 4.126 1.230 1.00 90.50 195 ARG A O 1
ATOM 1464 N N . LYS A 1 196 ? -21.598 4.117 3.091 1.00 85.75 196 LYS A N 1
ATOM 1465 C CA . LYS A 1 196 ? -22.126 2.874 3.672 1.00 85.75 196 LYS A CA 1
ATOM 1466 C C . LYS A 1 196 ? -21.810 2.810 5.169 1.00 85.75 196 LYS A C 1
ATOM 1468 O O . LYS A 1 196 ? -20.732 3.232 5.564 1.00 85.75 196 LYS A O 1
ATOM 1473 N N . ASP A 1 197 ? -22.740 2.303 5.982 1.00 82.75 197 ASP A N 1
ATOM 1474 C CA . ASP A 1 197 ? -22.542 2.009 7.415 1.00 82.75 197 ASP A CA 1
ATOM 1475 C C . ASP A 1 197 ? -21.929 3.168 8.230 1.00 82.75 197 ASP A C 1
ATOM 1477 O O . ASP A 1 197 ? -21.047 2.985 9.062 1.00 82.75 197 ASP A O 1
ATOM 1481 N N . GLY A 1 198 ? -22.373 4.403 7.960 1.00 83.88 198 GLY A N 1
ATOM 1482 C CA . GLY A 1 198 ? -21.874 5.608 8.639 1.00 83.88 198 GLY A CA 1
ATOM 1483 C C . GLY A 1 198 ? -20.480 6.073 8.194 1.00 83.88 198 GLY A C 1
ATOM 1484 O O . GLY A 1 198 ? -20.045 7.148 8.608 1.00 83.88 198 GLY A O 1
ATOM 1485 N N . ALA A 1 199 ? -19.814 5.324 7.316 1.00 89.38 199 ALA A N 1
ATOM 1486 C CA . ALA A 1 199 ? -18.585 5.718 6.646 1.00 89.38 199 ALA A CA 1
ATOM 1487 C C . ALA A 1 199 ? -18.871 6.329 5.264 1.00 89.38 199 ALA A C 1
ATOM 1489 O O . ALA A 1 199 ? -19.812 5.951 4.554 1.00 89.38 199 ALA A O 1
ATOM 1490 N N . ALA A 1 200 ? -18.032 7.277 4.862 1.00 92.44 200 ALA A N 1
ATOM 1491 C CA . ALA A 1 200 ? -17.967 7.785 3.500 1.00 92.44 200 ALA A CA 1
ATOM 1492 C C . ALA A 1 200 ? -16.548 7.606 2.965 1.00 92.44 200 ALA A C 1
ATOM 1494 O O . ALA A 1 200 ? -15.589 8.007 3.614 1.00 92.44 200 ALA A O 1
ATOM 1495 N N . VAL A 1 201 ? -16.413 7.024 1.781 1.00 92.00 201 VAL A N 1
ATOM 1496 C CA . VAL A 1 201 ? -15.135 6.895 1.085 1.00 92.00 201 VAL A CA 1
ATOM 1497 C C . VAL A 1 201 ? -15.196 7.732 -0.179 1.00 92.00 201 VAL A C 1
ATOM 1499 O O . VAL A 1 201 ? -16.003 7.476 -1.071 1.00 92.00 201 VAL A O 1
ATOM 1502 N N . THR A 1 202 ? -14.342 8.746 -0.245 1.00 91.50 202 THR A N 1
ATOM 1503 C CA . THR A 1 202 ? -14.129 9.555 -1.438 1.00 91.50 202 THR A CA 1
ATOM 1504 C C . THR A 1 202 ? -12.919 9.023 -2.187 1.00 91.50 202 THR A C 1
ATOM 1506 O O . THR A 1 202 ? -11.790 9.230 -1.741 1.00 91.50 202 THR A O 1
ATOM 1509 N N . LEU A 1 203 ? -13.134 8.363 -3.325 1.00 89.88 203 LEU A N 1
ATOM 1510 C CA . LEU A 1 203 ? -12.056 8.025 -4.254 1.00 89.88 203 LEU A CA 1
ATOM 1511 C C . LEU A 1 203 ? -11.699 9.320 -4.985 1.00 89.88 203 LEU A C 1
ATOM 1513 O O . LEU A 1 203 ? -12.479 9.808 -5.796 1.00 89.88 203 LEU A O 1
ATOM 1517 N N . ARG A 1 204 ? -10.572 9.937 -4.629 1.00 84.50 204 ARG A N 1
ATOM 1518 C CA . ARG A 1 204 ? -10.156 11.240 -5.169 1.00 84.50 204 ARG A CA 1
ATOM 1519 C C . ARG A 1 204 ? -9.578 11.117 -6.562 1.00 84.50 204 ARG A C 1
ATOM 1521 O O . ARG A 1 204 ? -9.773 12.002 -7.387 1.00 84.50 204 ARG A O 1
ATOM 1528 N N . SER A 1 205 ? -8.838 10.043 -6.779 1.00 78.94 205 SER A N 1
ATOM 1529 C CA . SER A 1 205 ? -8.241 9.737 -8.062 1.00 78.94 205 SER A CA 1
ATOM 1530 C C . SER A 1 205 ? -7.779 8.295 -8.076 1.00 78.94 205 SER A C 1
ATOM 1532 O O . SER A 1 205 ? -7.171 7.812 -7.120 1.00 78.94 205 SER A O 1
ATOM 1534 N N . VAL A 1 206 ? -8.042 7.633 -9.192 1.00 77.75 206 VAL A N 1
ATOM 1535 C CA . VAL A 1 206 ? -7.402 6.374 -9.545 1.00 77.75 206 VAL A CA 1
ATOM 1536 C C . VAL A 1 206 ? -6.430 6.665 -10.673 1.00 77.75 206 VAL A C 1
ATOM 1538 O O . VAL A 1 206 ? -6.710 7.484 -11.544 1.00 77.75 206 VAL A O 1
ATOM 1541 N N . PHE A 1 207 ? -5.277 6.019 -10.630 1.00 75.81 207 PHE A N 1
ATOM 1542 C CA . PHE A 1 207 ? -4.246 6.111 -11.645 1.00 75.81 207 PHE A CA 1
ATOM 1543 C C . PHE A 1 207 ? -3.793 4.696 -11.953 1.00 75.81 207 PHE A C 1
ATOM 1545 O O . PHE A 1 207 ? -3.319 4.009 -11.061 1.00 75.81 207 PHE A O 1
ATOM 1552 N N . ALA A 1 208 ? -3.929 4.247 -13.192 1.00 73.75 208 ALA A N 1
ATOM 1553 C CA . ALA A 1 208 ? -3.534 2.896 -13.573 1.00 73.75 208 ALA A CA 1
ATOM 1554 C C . ALA A 1 208 ? -2.596 2.925 -14.776 1.00 73.75 208 ALA A C 1
ATOM 1556 O O . ALA A 1 208 ? -2.838 3.667 -15.732 1.00 73.75 208 ALA A O 1
ATOM 1557 N N . ASN A 1 209 ? -1.565 2.084 -14.720 1.00 67.19 209 ASN A N 1
ATOM 1558 C CA . ASN A 1 209 ? -0.713 1.708 -15.841 1.00 67.19 209 ASN A CA 1
ATOM 1559 C C . ASN A 1 209 ? -0.577 0.161 -15.882 1.00 67.19 209 ASN A C 1
ATOM 1561 O O . ASN A 1 209 ? -1.058 -0.504 -14.963 1.00 67.19 209 ASN A O 1
ATOM 1565 N N . PRO A 1 210 ? 0.081 -0.434 -16.899 1.00 64.81 210 PRO A N 1
ATOM 1566 C CA . PRO A 1 210 ? 0.238 -1.896 -17.028 1.00 64.81 210 PRO A CA 1
ATOM 1567 C C . PRO A 1 210 ? 0.983 -2.615 -15.883 1.00 64.81 210 PRO A C 1
ATOM 1569 O O . PRO A 1 210 ? 1.112 -3.840 -15.880 1.00 64.81 210 PRO A O 1
ATOM 1572 N N . SER A 1 211 ? 1.497 -1.868 -14.917 1.00 62.59 211 SER A N 1
ATOM 1573 C CA . SER A 1 211 ? 2.429 -2.326 -13.897 1.00 62.59 211 SER A CA 1
ATOM 1574 C C . SER A 1 211 ? 1.948 -2.056 -12.468 1.00 62.59 211 SER A C 1
ATOM 1576 O O . SER A 1 211 ? 2.109 -2.894 -11.584 1.00 62.59 211 SER A O 1
ATOM 1578 N N . VAL A 1 212 ? 1.313 -0.912 -12.231 1.00 72.38 212 VAL A N 1
ATOM 1579 C CA . VAL A 1 212 ? 0.827 -0.475 -10.922 1.00 72.38 212 VAL A CA 1
ATOM 1580 C C . VAL A 1 212 ? -0.446 0.352 -11.075 1.00 72.38 212 VAL A C 1
ATOM 1582 O O . VAL A 1 212 ? -0.640 1.078 -12.052 1.00 72.38 212 VAL A O 1
ATOM 1585 N N . THR A 1 213 ? -1.329 0.242 -10.087 1.00 78.25 213 THR A N 1
ATOM 1586 C CA . THR A 1 213 ? -2.455 1.155 -9.901 1.00 78.25 213 THR A CA 1
ATOM 1587 C C . THR A 1 213 ? -2.311 1.895 -8.583 1.00 78.25 213 THR A C 1
ATOM 1589 O O . THR A 1 213 ? -2.144 1.271 -7.538 1.00 78.25 213 THR A O 1
ATOM 1592 N N . TRP A 1 214 ? -2.408 3.219 -8.615 1.00 79.94 214 TRP A N 1
ATOM 1593 C CA . TRP A 1 214 ? -2.562 4.035 -7.421 1.00 79.94 214 TRP A CA 1
ATOM 1594 C C . TRP A 1 214 ? -4.013 4.411 -7.202 1.00 79.94 214 TRP A C 1
ATOM 1596 O O . TRP A 1 214 ? -4.716 4.818 -8.126 1.00 79.94 214 TRP A O 1
ATOM 1606 N N . LEU A 1 215 ? -4.433 4.320 -5.949 1.00 84.31 215 LEU A N 1
ATOM 1607 C CA . LEU A 1 215 ? -5.712 4.831 -5.490 1.00 84.31 215 LEU A CA 1
ATOM 1608 C C . LEU A 1 215 ? -5.446 5.881 -4.419 1.00 84.31 215 LEU A C 1
ATOM 1610 O O . LEU A 1 215 ? -4.897 5.556 -3.371 1.00 84.31 215 LEU A O 1
ATOM 1614 N N . ASP A 1 216 ? -5.875 7.115 -4.658 1.00 84.94 216 ASP A N 1
ATOM 1615 C CA . ASP A 1 216 ? -5.976 8.123 -3.609 1.00 84.94 216 ASP A CA 1
ATOM 1616 C C . ASP A 1 216 ? -7.414 8.147 -3.102 1.00 84.94 216 ASP A C 1
ATOM 1618 O O . ASP A 1 216 ? -8.345 8.459 -3.850 1.00 84.94 216 ASP A O 1
ATOM 1622 N N . ALA A 1 217 ? -7.606 7.834 -1.825 1.00 89.00 217 ALA A N 1
ATOM 1623 C CA . ALA A 1 217 ? -8.923 7.816 -1.205 1.00 89.00 217 ALA A CA 1
ATOM 1624 C C . ALA A 1 217 ? -8.915 8.516 0.152 1.00 89.00 217 ALA A C 1
ATOM 1626 O O . ALA A 1 217 ? -7.965 8.398 0.921 1.00 89.00 217 ALA A O 1
ATOM 1627 N N . CYS A 1 218 ? -9.995 9.226 0.465 1.00 89.88 218 CYS A N 1
ATOM 1628 C CA . CYS A 1 218 ? -10.246 9.753 1.800 1.00 89.88 218 CYS A CA 1
ATOM 1629 C C . CYS A 1 218 ? -11.417 9.013 2.430 1.00 89.88 218 CYS A C 1
ATOM 1631 O O . CYS A 1 218 ? -12.469 8.870 1.817 1.00 89.88 218 CYS A O 1
ATOM 1633 N N . ILE A 1 219 ? -11.224 8.556 3.659 1.00 90.19 219 ILE A N 1
ATOM 1634 C CA . ILE A 1 219 ? -12.231 7.873 4.459 1.00 90.19 219 ILE A CA 1
ATOM 1635 C C . ILE A 1 219 ? -12.697 8.858 5.521 1.00 90.19 219 ILE A C 1
ATOM 1637 O O . ILE A 1 219 ? -11.882 9.370 6.289 1.00 90.19 219 ILE A O 1
ATOM 1641 N N . THR A 1 220 ? -13.996 9.127 5.556 1.00 91.62 220 THR A N 1
ATOM 1642 C CA . THR A 1 220 ? -14.664 9.876 6.613 1.00 91.62 220 THR A CA 1
ATOM 1643 C C . THR A 1 220 ? -15.467 8.910 7.470 1.00 91.62 220 THR A C 1
ATOM 1645 O O . THR A 1 220 ? -16.431 8.313 6.992 1.00 91.62 220 THR A O 1
ATOM 1648 N N . TYR A 1 221 ? -15.089 8.771 8.736 1.00 89.50 221 TYR A N 1
ATOM 1649 C CA . TYR A 1 221 ? -15.776 7.926 9.707 1.00 89.50 221 TYR A CA 1
ATOM 1650 C C . TYR A 1 221 ? -15.665 8.591 11.093 1.00 89.50 221 TYR A C 1
ATOM 1652 O O . TYR A 1 221 ? -14.581 9.044 11.458 1.00 89.50 221 TYR A O 1
ATOM 1660 N N . PRO A 1 222 ? -16.765 8.765 11.852 1.00 83.50 222 PRO A N 1
ATOM 1661 C CA . PRO A 1 222 ? -16.772 9.540 13.097 1.00 83.50 222 PRO A CA 1
ATOM 1662 C C . PRO A 1 222 ? -16.201 8.739 14.283 1.00 83.50 222 PRO A C 1
ATOM 1664 O O . PRO A 1 222 ? -16.816 8.648 15.342 1.00 83.50 222 PRO A O 1
ATOM 1667 N N . ASP A 1 223 ? -15.023 8.155 14.097 1.00 81.88 223 ASP A N 1
ATOM 1668 C CA . ASP A 1 223 ? -14.314 7.318 15.057 1.00 81.88 223 ASP A CA 1
ATOM 1669 C C . ASP A 1 223 ? -12.886 7.849 15.242 1.00 81.88 223 ASP A C 1
ATOM 1671 O O . ASP A 1 223 ? -12.290 8.405 14.320 1.00 81.88 223 ASP A O 1
ATOM 1675 N N . ARG A 1 224 ? -12.347 7.756 16.458 1.00 77.56 224 ARG A N 1
ATOM 1676 C CA . ARG A 1 224 ? -11.023 8.313 16.779 1.00 77.56 224 ARG A CA 1
ATOM 1677 C C . ARG A 1 224 ? -9.930 7.257 16.886 1.00 77.56 224 ARG A C 1
ATOM 1679 O O . ARG A 1 224 ? -8.769 7.637 16.986 1.00 77.56 224 ARG A O 1
ATOM 1686 N N . HIS A 1 225 ? -10.269 5.972 16.822 1.00 81.38 225 HIS A N 1
ATOM 1687 C CA . HIS A 1 225 ? -9.290 4.893 16.841 1.00 81.38 225 HIS A CA 1
ATOM 1688 C C . HIS A 1 225 ? -8.464 4.889 15.558 1.00 81.38 225 HIS A C 1
ATOM 1690 O O . HIS A 1 225 ? -8.830 5.492 14.543 1.00 81.38 225 HIS A O 1
ATOM 1696 N N . THR A 1 226 ? -7.351 4.169 15.565 1.00 79.19 226 THR A N 1
ATOM 1697 C CA . THR A 1 226 ? -6.534 3.992 14.366 1.00 79.19 226 THR A CA 1
ATOM 1698 C C . THR A 1 226 ? -7.287 3.160 13.325 1.00 79.19 226 THR A C 1
ATOM 1700 O O . THR A 1 226 ? -7.985 2.208 13.662 1.00 79.19 226 THR A O 1
ATOM 1703 N N . TRP A 1 227 ? -7.163 3.510 12.041 1.00 82.06 227 TRP A N 1
ATOM 1704 C CA . TRP A 1 227 ? -7.770 2.741 10.948 1.00 82.06 227 TRP A CA 1
ATOM 1705 C C . TRP A 1 227 ? -6.696 2.152 10.046 1.00 82.06 227 TRP A C 1
ATOM 1707 O O . TRP A 1 227 ? -5.749 2.841 9.661 1.00 82.06 227 TRP A O 1
ATOM 1717 N N . GLN A 1 228 ? -6.887 0.894 9.671 1.00 84.50 228 GLN A N 1
ATOM 1718 C CA . GLN A 1 228 ? -6.073 0.181 8.697 1.00 84.50 228 GLN A CA 1
ATOM 1719 C C . GLN A 1 228 ? -6.949 -0.154 7.489 1.00 84.50 228 GLN A C 1
ATOM 1721 O O . GLN A 1 228 ? -7.647 -1.172 7.506 1.00 84.50 228 GLN A O 1
ATOM 1726 N N . PRO A 1 229 ? -6.994 0.726 6.476 1.00 87.12 229 PRO A N 1
ATOM 1727 C CA . PRO A 1 229 ? -7.753 0.457 5.271 1.00 87.12 229 PRO A CA 1
ATOM 1728 C C . PRO A 1 229 ? -7.014 -0.507 4.34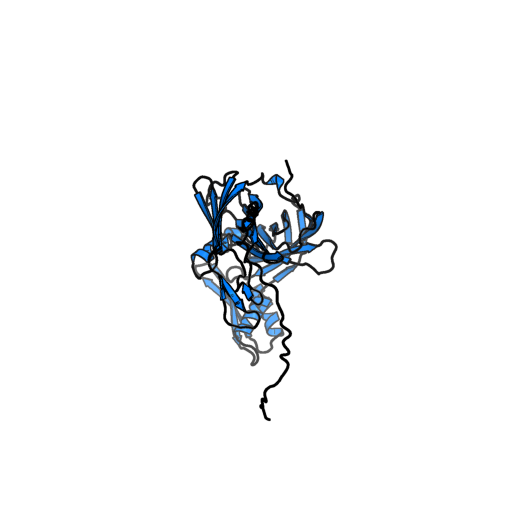9 1.00 87.12 229 PRO A C 1
ATOM 1730 O O . PRO A 1 229 ? -5.785 -0.499 4.277 1.00 87.12 229 PRO A O 1
ATOM 1733 N N . GLU A 1 230 ? -7.787 -1.272 3.592 1.00 87.69 230 GLU A N 1
ATOM 1734 C CA . GLU A 1 230 ? -7.291 -2.150 2.544 1.00 87.69 230 GLU A CA 1
ATOM 1735 C C . GLU A 1 230 ? -7.947 -1.775 1.214 1.00 87.69 230 GLU A C 1
ATOM 1737 O O . GLU A 1 230 ? -9.173 -1.662 1.111 1.00 87.69 230 GLU A O 1
ATOM 1742 N N . ALA A 1 231 ? -7.124 -1.548 0.192 1.00 88.75 231 ALA A N 1
ATOM 1743 C CA . ALA A 1 231 ? -7.603 -1.279 -1.155 1.00 88.75 231 ALA A CA 1
ATOM 1744 C C . ALA A 1 231 ? -7.609 -2.545 -2.006 1.00 88.75 231 ALA A C 1
ATOM 1746 O O . ALA A 1 231 ? -6.860 -3.485 -1.745 1.00 88.75 231 ALA A O 1
ATOM 1747 N N . PHE A 1 232 ? -8.418 -2.532 -3.060 1.00 87.50 232 PHE A N 1
ATOM 1748 C CA . PHE A 1 232 ? -8.483 -3.606 -4.035 1.00 87.50 232 PHE A CA 1
ATOM 1749 C C . PHE A 1 232 ? -8.407 -3.098 -5.471 1.00 87.50 232 PHE A C 1
ATOM 1751 O O . PHE A 1 232 ? -8.820 -1.979 -5.781 1.00 87.50 232 PHE A O 1
ATOM 1758 N N . ILE A 1 233 ? -7.957 -3.987 -6.352 1.00 83.75 233 ILE A N 1
ATOM 1759 C CA . ILE A 1 233 ? -8.197 -3.929 -7.792 1.00 83.75 233 ILE A CA 1
ATOM 1760 C C . ILE A 1 233 ? -8.655 -5.301 -8.295 1.00 83.75 233 ILE A C 1
ATOM 1762 O O . ILE A 1 233 ? -8.120 -6.329 -7.873 1.00 83.75 233 ILE A O 1
ATOM 1766 N N . ARG A 1 234 ? -9.646 -5.316 -9.190 1.00 82.81 234 ARG A N 1
ATOM 1767 C CA . ARG A 1 234 ? -10.156 -6.521 -9.861 1.00 82.81 234 ARG A CA 1
ATOM 1768 C C . ARG A 1 234 ? -10.623 -6.232 -11.285 1.00 82.81 234 ARG A C 1
ATOM 1770 O O . ARG A 1 234 ? -11.012 -5.107 -11.568 1.00 82.81 234 ARG A O 1
ATOM 1777 N N . GLU A 1 235 ? -10.635 -7.221 -12.172 1.00 78.69 235 GLU A N 1
ATOM 1778 C CA . GLU A 1 235 ? -11.238 -7.072 -13.510 1.00 78.69 235 GLU A CA 1
ATOM 1779 C C . GLU A 1 235 ? -12.763 -6.939 -13.373 1.00 78.69 235 GLU A C 1
ATOM 1781 O O . GLU A 1 235 ? -13.378 -7.645 -12.573 1.00 78.69 235 GLU A O 1
ATOM 1786 N N . ALA A 1 236 ? -13.373 -5.997 -14.099 1.00 70.69 236 ALA A N 1
ATOM 1787 C CA . ALA A 1 236 ? -14.785 -5.648 -13.922 1.00 70.69 236 ALA A CA 1
ATOM 1788 C C . ALA A 1 236 ? -15.743 -6.785 -14.325 1.00 70.69 236 ALA A C 1
ATOM 1790 O O . ALA A 1 236 ? -16.788 -6.950 -13.698 1.00 70.69 236 ALA A O 1
ATOM 1791 N N . ASP A 1 237 ? -15.350 -7.592 -15.318 1.00 66.81 237 ASP A N 1
ATOM 1792 C CA . ASP A 1 237 ? -16.197 -8.619 -15.940 1.00 66.81 237 ASP A CA 1
ATOM 1793 C C . ASP A 1 237 ? -15.907 -10.056 -15.456 1.00 66.81 237 ASP A C 1
ATOM 1795 O O . ASP A 1 237 ? -16.553 -11.003 -15.910 1.00 66.81 237 ASP A O 1
ATOM 1799 N N . CYS A 1 238 ? -14.965 -10.255 -14.525 1.00 50.31 238 CYS A N 1
ATOM 1800 C CA . CYS A 1 238 ? -14.539 -11.592 -14.097 1.00 50.31 238 CYS A CA 1
ATOM 1801 C C . CYS A 1 238 ? -14.951 -11.937 -12.652 1.00 50.31 238 CYS A C 1
ATOM 1803 O O . CYS A 1 238 ? -14.624 -11.248 -11.687 1.00 50.31 238 CYS A O 1
ATOM 1805 N N . THR A 1 239 ? -15.578 -13.110 -12.500 1.00 45.09 239 THR A N 1
ATOM 1806 C CA . THR A 1 239 ? -15.477 -14.000 -11.320 1.00 45.09 239 THR A CA 1
ATOM 1807 C C . THR A 1 239 ? -14.010 -14.155 -10.862 1.00 45.09 239 THR A C 1
ATOM 1809 O O . THR A 1 239 ? -13.129 -13.987 -11.698 1.00 45.09 239 THR A O 1
ATOM 1812 N N . PRO A 1 240 ? -13.710 -14.516 -9.592 1.00 50.28 240 PRO A N 1
ATOM 1813 C CA . PRO A 1 240 ? -12.700 -13.905 -8.695 1.00 50.28 240 PRO A CA 1
ATOM 1814 C C . PRO A 1 240 ? -11.205 -14.050 -9.067 1.00 50.28 240 PRO A C 1
ATOM 1816 O O . PRO A 1 240 ? -10.342 -13.895 -8.210 1.00 50.28 240 PRO A O 1
ATOM 1819 N N . ALA A 1 241 ? -10.865 -14.340 -10.320 1.00 46.62 241 ALA A N 1
ATOM 1820 C CA . ALA A 1 241 ? -9.544 -14.755 -10.775 1.00 46.62 241 ALA A CA 1
ATOM 1821 C C . ALA A 1 241 ? -8.428 -13.712 -10.600 1.00 46.62 241 ALA A C 1
ATOM 1823 O O . ALA A 1 241 ? -7.259 -14.071 -10.692 1.00 46.62 241 ALA A O 1
ATOM 1824 N N . ALA A 1 242 ? -8.747 -12.448 -10.326 1.00 57.25 242 ALA A N 1
ATOM 1825 C CA . ALA A 1 242 ? -7.729 -11.440 -10.081 1.00 57.25 242 ALA A CA 1
ATOM 1826 C C . ALA A 1 242 ? -8.249 -10.387 -9.108 1.00 57.25 242 ALA A C 1
ATOM 1828 O O . ALA A 1 242 ? -8.925 -9.434 -9.485 1.00 57.25 242 ALA A O 1
ATOM 1829 N N . PHE A 1 243 ? -7.950 -10.604 -7.836 1.00 66.00 243 PHE A N 1
ATOM 1830 C CA . PHE A 1 243 ? -8.134 -9.644 -6.764 1.00 66.00 243 PHE A CA 1
ATOM 1831 C C . PHE A 1 243 ? -6.752 -9.378 -6.182 1.00 66.00 243 PHE A C 1
ATOM 1833 O O . PHE A 1 243 ? -6.112 -10.296 -5.673 1.00 66.00 243 PHE A O 1
ATOM 1840 N N . ALA A 1 244 ? -6.274 -8.144 -6.301 1.00 69.19 244 ALA A N 1
ATOM 1841 C CA . ALA A 1 244 ? -5.039 -7.729 -5.655 1.00 69.19 244 ALA A CA 1
ATOM 1842 C C . ALA A 1 244 ? -5.360 -6.759 -4.523 1.00 69.19 244 ALA A C 1
ATOM 1844 O O . ALA A 1 244 ? -6.068 -5.771 -4.730 1.00 69.19 244 ALA A O 1
ATOM 1845 N N . GLN A 1 245 ? -4.824 -7.060 -3.342 1.00 72.88 245 GLN A N 1
ATOM 1846 C CA . GLN A 1 245 ? -4.916 -6.215 -2.159 1.00 72.88 245 GLN A CA 1
ATOM 1847 C C . GLN A 1 245 ? -3.741 -5.244 -2.132 1.00 72.88 245 GLN A C 1
ATOM 1849 O O . GLN A 1 245 ? -2.607 -5.602 -2.456 1.00 72.88 245 GLN A O 1
ATOM 1854 N N . GLY A 1 246 ? -4.018 -4.007 -1.741 1.00 67.38 246 GLY A N 1
ATOM 1855 C CA . GLY A 1 246 ? -3.020 -2.960 -1.586 1.00 67.38 246 GLY A CA 1
ATOM 1856 C C . GLY A 1 246 ? -3.018 -2.444 -0.163 1.00 67.38 246 GLY A C 1
ATOM 1857 O O . GLY A 1 246 ? -4.066 -2.092 0.381 1.00 67.38 246 GLY A O 1
ATOM 1858 N N . MET A 1 247 ? -1.823 -2.345 0.413 1.00 66.94 247 MET A N 1
ATOM 1859 C CA . MET A 1 247 ? -1.617 -1.623 1.663 1.00 66.94 247 MET A CA 1
ATOM 1860 C C . MET A 1 247 ? -1.410 -0.127 1.384 1.00 66.94 247 MET A C 1
ATOM 1862 O O . MET A 1 247 ? -0.853 0.239 0.341 1.00 66.94 247 MET A O 1
ATOM 1866 N N . PRO A 1 248 ? -1.825 0.758 2.303 1.00 67.00 248 PRO A N 1
ATOM 1867 C CA . PRO A 1 248 ? -1.578 2.184 2.167 1.00 67.00 248 PRO A CA 1
ATOM 1868 C C . PRO A 1 248 ? -0.070 2.483 2.182 1.00 67.00 248 PRO A C 1
ATOM 1870 O O . PRO A 1 248 ? 0.715 1.896 2.928 1.00 67.00 248 PRO A O 1
ATOM 1873 N N . LEU A 1 249 ? 0.334 3.412 1.324 1.00 64.44 249 LEU A N 1
ATOM 1874 C CA . LEU A 1 249 ? 1.704 3.881 1.147 1.00 64.44 249 LEU A CA 1
ATOM 1875 C C . LEU A 1 249 ? 2.037 5.066 2.040 1.00 64.44 249 LEU A C 1
ATOM 1877 O O . LEU A 1 249 ? 3.161 5.173 2.511 1.00 64.44 249 LEU A O 1
ATOM 1881 N N . VAL A 1 250 ? 1.054 5.928 2.287 1.00 63.50 250 VAL A N 1
ATOM 1882 C CA . VAL A 1 250 ? 1.129 6.974 3.307 1.00 63.50 250 VAL A CA 1
ATOM 1883 C C . VAL A 1 250 ? 0.400 6.439 4.527 1.00 63.50 250 VAL A C 1
ATOM 1885 O O . VAL A 1 250 ? -0.835 6.416 4.529 1.00 63.50 250 VAL A O 1
ATOM 1888 N N . PRO A 1 251 ? 1.150 5.911 5.507 1.00 52.94 251 PRO A N 1
ATOM 1889 C CA . PRO A 1 251 ? 0.940 6.415 6.856 1.00 52.94 251 PRO A CA 1
ATOM 1890 C C . PRO A 1 251 ? 2.202 6.293 7.741 1.00 52.94 251 PRO A C 1
ATOM 1892 O O . PRO A 1 251 ? 2.184 5.584 8.734 1.00 52.94 251 PRO A O 1
ATOM 1895 N N . ALA A 1 252 ? 3.327 6.925 7.405 1.00 40.00 252 ALA A N 1
ATOM 1896 C CA . ALA A 1 252 ? 4.496 6.907 8.305 1.00 40.00 252 ALA A CA 1
ATOM 1897 C C . ALA A 1 252 ? 4.536 8.171 9.183 1.00 40.00 252 ALA A C 1
ATOM 1899 O O . ALA A 1 252 ? 4.558 8.091 10.405 1.00 40.00 252 ALA A O 1
ATOM 1900 N N . ASP A 1 253 ? 4.399 9.345 8.568 1.00 41.28 253 ASP A N 1
ATOM 1901 C CA . ASP A 1 253 ? 4.450 10.652 9.239 1.00 41.28 253 ASP A CA 1
ATOM 1902 C C . ASP A 1 253 ? 3.129 11.008 9.965 1.00 41.28 253 ASP A C 1
ATOM 1904 O O . ASP A 1 253 ? 3.037 11.995 10.698 1.00 41.28 253 ASP A O 1
ATOM 1908 N N . SER A 1 254 ? 2.072 10.227 9.718 1.00 47.56 254 SER A N 1
ATOM 1909 C CA . SER A 1 254 ? 0.716 10.442 10.231 1.00 47.56 254 SER A CA 1
ATOM 1910 C C . SER A 1 254 ? 0.272 9.386 11.244 1.00 47.56 254 SER A C 1
ATOM 1912 O O . SER A 1 254 ? -0.614 9.659 12.055 1.00 47.56 254 SER A O 1
ATOM 1914 N N . TRP A 1 255 ? 0.905 8.208 11.249 1.00 41.78 255 TRP A N 1
ATOM 1915 C CA . TRP A 1 255 ? 0.796 7.247 12.343 1.00 41.78 255 TRP A CA 1
ATOM 1916 C C . TRP A 1 255 ? 1.534 7.809 13.558 1.00 41.78 255 TRP A C 1
ATOM 1918 O O . TRP A 1 255 ? 2.727 7.601 13.740 1.00 41.78 255 TRP A O 1
ATOM 1928 N N . GLY A 1 256 ? 0.821 8.584 14.372 1.00 42.34 256 GLY A N 1
ATOM 1929 C CA . GLY A 1 256 ? 1.340 9.092 15.642 1.00 42.34 256 GLY A CA 1
ATOM 1930 C C . GLY A 1 256 ? 1.300 10.607 15.811 1.00 42.34 256 GLY A C 1
ATOM 1931 O O . GLY A 1 256 ? 1.598 11.081 16.903 1.00 42.34 256 GLY A O 1
ATOM 1932 N N . THR A 1 257 ? 0.871 11.388 14.809 1.00 52.69 257 THR A N 1
ATOM 1933 C CA . THR A 1 257 ? 0.402 12.746 15.125 1.00 52.69 257 THR A CA 1
ATOM 1934 C C . THR A 1 257 ? -1.033 12.642 15.626 1.00 52.69 257 THR A C 1
ATOM 1936 O O . THR A 1 257 ? -1.936 12.210 14.905 1.00 52.69 257 THR A O 1
ATOM 1939 N N . SER A 1 258 ? -1.256 13.048 16.876 1.00 56.28 258 SER A N 1
ATOM 1940 C CA . SER A 1 258 ? -2.589 13.082 17.489 1.00 56.28 258 SER A CA 1
ATOM 1941 C C . SER A 1 258 ? -3.606 13.832 16.621 1.00 56.28 258 SER A C 1
ATOM 1943 O O . SER A 1 258 ? -4.774 13.467 16.595 1.00 56.28 258 SER A O 1
ATOM 1945 N N . ALA A 1 259 ? -3.163 14.819 15.834 1.00 63.81 259 ALA A N 1
ATOM 1946 C CA . ALA A 1 259 ? -4.001 15.584 14.914 1.00 63.81 259 ALA A CA 1
ATOM 1947 C C . ALA A 1 259 ? -4.550 14.769 13.725 1.00 63.81 259 ALA A C 1
ATOM 1949 O O . ALA A 1 259 ? -5.718 14.932 13.374 1.00 63.81 259 ALA A O 1
ATOM 1950 N N . TRP A 1 260 ? -3.750 13.895 13.102 1.00 69.25 260 TRP A N 1
ATOM 1951 C CA . TRP A 1 260 ? -4.234 13.063 11.992 1.00 69.25 260 TRP A CA 1
ATOM 1952 C C . TRP A 1 260 ? -5.141 11.939 12.495 1.00 69.25 260 TRP A C 1
ATOM 1954 O O . TRP A 1 260 ? -6.214 11.719 11.932 1.00 69.25 260 TRP A O 1
ATOM 1964 N N . ALA A 1 261 ? -4.759 11.287 13.599 1.00 65.25 261 ALA A N 1
ATOM 1965 C CA . ALA A 1 261 ? -5.591 10.276 14.250 1.00 65.25 261 ALA A CA 1
ATOM 1966 C C . ALA A 1 261 ? -6.911 10.874 14.778 1.00 65.25 261 ALA A C 1
ATOM 1968 O O . ALA A 1 261 ? -7.965 10.260 14.662 1.00 65.25 261 ALA A O 1
ATOM 1969 N N . ALA A 1 262 ? -6.913 12.116 15.265 1.00 66.62 262 ALA A N 1
ATOM 1970 C CA . ALA A 1 262 ? -8.140 12.784 15.701 1.00 66.62 262 ALA A CA 1
ATOM 1971 C C . ALA A 1 262 ? -9.029 13.282 14.546 1.00 66.62 262 ALA A C 1
ATOM 1973 O O . ALA A 1 262 ? -10.168 13.689 14.794 1.00 66.62 262 ALA A O 1
ATOM 1974 N N . SER A 1 263 ? -8.542 13.277 13.300 1.00 80.12 263 SER A N 1
ATOM 1975 C CA . SER A 1 263 ? -9.335 13.733 12.162 1.00 80.12 263 SER A CA 1
ATOM 1976 C C . SER A 1 263 ? -10.427 12.713 11.819 1.00 80.12 263 SER A C 1
ATOM 1978 O O . SER A 1 263 ? -10.107 11.550 11.557 1.00 80.12 263 SER A O 1
ATOM 1980 N N . PRO A 1 264 ? -11.702 13.139 11.708 1.00 85.81 264 PRO A N 1
ATOM 1981 C CA . PRO A 1 264 ? -12.780 12.280 11.229 1.00 85.81 264 PRO A CA 1
ATOM 1982 C C . PRO A 1 264 ? -12.645 11.965 9.737 1.00 85.81 264 PRO A C 1
ATOM 1984 O O . PRO A 1 264 ? -13.412 11.161 9.227 1.00 85.81 264 PRO A O 1
ATOM 1987 N N . THR A 1 265 ? -11.727 12.626 9.019 1.00 87.88 265 THR A N 1
ATOM 1988 C CA . THR A 1 265 ? -11.412 12.355 7.612 1.00 87.88 265 THR A CA 1
ATOM 1989 C C . THR A 1 265 ? -9.921 12.101 7.446 1.00 87.88 265 THR A C 1
ATOM 1991 O O . THR A 1 265 ? -9.102 12.973 7.742 1.00 87.88 265 THR A O 1
ATOM 1994 N N . ARG A 1 266 ? -9.562 10.921 6.945 1.00 85.31 266 ARG A N 1
ATOM 1995 C CA . ARG A 1 266 ? -8.172 10.493 6.752 1.00 85.31 266 ARG A CA 1
ATOM 1996 C C . ARG A 1 266 ? -7.962 10.081 5.306 1.00 85.31 266 ARG A C 1
ATOM 1998 O O . ARG A 1 266 ? -8.774 9.346 4.756 1.00 85.31 266 ARG A O 1
ATOM 2005 N N . CYS A 1 267 ? -6.894 10.574 4.691 1.00 84.00 267 CYS A N 1
ATOM 2006 C CA . CYS A 1 267 ? -6.588 10.307 3.291 1.00 84.00 267 CYS A CA 1
ATOM 2007 C C . CYS A 1 267 ? -5.387 9.375 3.161 1.00 84.00 267 CYS A C 1
ATOM 2009 O O . CYS A 1 267 ? -4.401 9.526 3.881 1.00 84.00 267 CYS A O 1
ATOM 2011 N N . PHE A 1 268 ? -5.495 8.442 2.225 1.00 82.44 268 PHE A N 1
ATOM 2012 C CA . PHE A 1 268 ? -4.554 7.367 1.973 1.00 82.44 268 PHE A CA 1
ATOM 2013 C C . PHE A 1 268 ? -4.242 7.310 0.481 1.00 82.44 268 PHE A C 1
ATOM 2015 O O . PHE A 1 268 ? -5.130 7.492 -0.354 1.00 82.44 268 PHE A O 1
ATOM 2022 N N . THR A 1 269 ? -2.989 7.001 0.167 1.00 81.00 269 THR A N 1
ATOM 2023 C CA . THR A 1 269 ? -2.566 6.575 -1.168 1.00 81.00 269 THR A CA 1
ATOM 2024 C C . THR A 1 269 ? -2.248 5.096 -1.098 1.00 81.00 269 THR A C 1
ATOM 2026 O O . THR A 1 269 ? -1.421 4.702 -0.284 1.00 81.00 269 THR A O 1
ATOM 2029 N N . PHE A 1 270 ? -2.865 4.277 -1.933 1.00 81.50 270 PHE A N 1
ATOM 2030 C CA . PHE A 1 270 ? -2.575 2.851 -2.054 1.00 81.50 270 PHE A CA 1
ATOM 2031 C C . PHE A 1 270 ? -1.777 2.611 -3.329 1.00 81.50 270 PHE A C 1
ATOM 2033 O O . PHE A 1 270 ? -2.036 3.268 -4.335 1.00 81.50 270 PHE A O 1
ATOM 2040 N N . ALA A 1 271 ? -0.846 1.658 -3.306 1.00 78.06 271 ALA A N 1
ATOM 2041 C CA . ALA A 1 271 ? -0.333 1.049 -4.528 1.00 78.06 271 ALA A CA 1
ATOM 2042 C C . ALA A 1 271 ? -0.804 -0.394 -4.591 1.00 78.06 271 ALA A C 1
ATOM 2044 O O . ALA A 1 271 ? -0.585 -1.185 -3.676 1.00 78.06 271 ALA A O 1
ATOM 2045 N N . LEU A 1 272 ? -1.464 -0.696 -5.693 1.00 78.38 272 LEU A N 1
ATOM 2046 C CA . LEU A 1 272 ? -2.026 -1.984 -6.024 1.00 78.38 272 LEU A CA 1
ATOM 2047 C C . LEU A 1 272 ? -1.161 -2.560 -7.147 1.00 78.38 272 LEU A C 1
ATOM 2049 O O . LEU A 1 272 ? -0.980 -1.880 -8.166 1.00 78.38 272 LEU A O 1
ATOM 2053 N N . PRO A 1 273 ? -0.596 -3.768 -6.990 1.00 69.44 273 PRO A N 1
ATOM 2054 C CA . PRO A 1 273 ? 0.143 -4.393 -8.075 1.00 69.44 273 PRO A CA 1
ATOM 2055 C C . PRO A 1 273 ? -0.827 -4.603 -9.238 1.00 69.44 273 PRO A C 1
ATOM 2057 O O . PRO A 1 273 ? -1.909 -5.170 -9.062 1.00 69.44 273 PRO A O 1
ATOM 2060 N N . PHE A 1 274 ? -0.485 -4.112 -10.430 1.00 64.56 274 PHE A N 1
ATOM 2061 C CA . PHE A 1 274 ? -1.360 -4.310 -11.578 1.00 64.56 274 PHE A CA 1
ATOM 2062 C C . PHE A 1 274 ? -1.129 -5.719 -12.117 1.00 64.56 274 PHE A C 1
ATOM 2064 O O . PHE A 1 274 ? -0.208 -5.971 -12.892 1.00 64.56 274 PHE A O 1
ATOM 2071 N N . ALA A 1 275 ? -1.947 -6.662 -11.656 1.00 55.88 275 ALA A N 1
ATOM 2072 C CA . ALA A 1 275 ? -1.885 -8.073 -12.033 1.00 55.88 275 ALA A CA 1
ATOM 2073 C C . ALA A 1 275 ? -2.447 -8.363 -13.441 1.00 55.88 275 ALA A C 1
ATOM 2075 O O . ALA A 1 275 ? -2.531 -9.522 -13.837 1.00 55.88 275 ALA A O 1
ATOM 2076 N N . PHE A 1 276 ? -2.838 -7.334 -14.199 1.00 58.53 276 PHE A N 1
ATOM 2077 C CA . PHE A 1 276 ? -3.483 -7.484 -15.502 1.00 58.53 276 PHE A CA 1
ATOM 2078 C C . PHE A 1 276 ? -2.493 -7.139 -16.617 1.00 58.53 276 PHE A C 1
ATOM 2080 O O . PHE A 1 276 ? -2.318 -5.966 -16.938 1.00 58.53 276 PHE A O 1
ATOM 2087 N N . PRO A 1 277 ? -1.796 -8.119 -17.208 1.00 49.94 277 PRO A N 1
ATOM 2088 C CA . PRO A 1 277 ? -0.867 -7.837 -18.291 1.00 49.94 277 PRO A CA 1
ATOM 2089 C C . PRO A 1 277 ? -1.606 -7.209 -19.481 1.00 49.94 277 PRO A C 1
ATOM 2091 O O . PRO A 1 277 ? -2.557 -7.782 -20.009 1.00 49.94 277 PRO A O 1
ATOM 2094 N N . GLU A 1 278 ? -1.158 -6.013 -19.865 1.00 51.28 278 GLU A N 1
ATOM 2095 C CA . GLU A 1 278 ? -1.190 -5.419 -21.214 1.00 51.28 278 GLU A CA 1
ATOM 2096 C C . GLU A 1 278 ? -2.507 -5.385 -22.005 1.00 51.28 278 GLU A C 1
ATOM 2098 O O . GLU A 1 278 ? -2.509 -5.032 -23.186 1.00 51.28 278 GLU A O 1
ATOM 2103 N N . ARG A 1 279 ? -3.659 -5.666 -21.395 1.00 55.34 279 ARG A N 1
ATOM 2104 C CA . ARG A 1 279 ? -4.948 -5.449 -22.057 1.00 55.34 279 ARG A CA 1
ATOM 2105 C C . ARG A 1 279 ? -5.283 -3.965 -22.037 1.00 55.34 279 ARG A C 1
ATOM 2107 O O . ARG A 1 279 ? -5.992 -3.475 -21.163 1.00 55.34 279 ARG A O 1
ATOM 2114 N N . ALA A 1 280 ? -4.752 -3.247 -23.021 1.00 55.53 280 ALA A N 1
ATOM 2115 C CA . ALA A 1 280 ? -5.238 -1.933 -23.410 1.00 55.53 280 ALA A CA 1
ATOM 2116 C C . ALA A 1 280 ? -6.775 -1.922 -23.420 1.00 55.53 280 ALA A C 1
ATOM 2118 O O . ALA A 1 280 ? -7.391 -2.735 -24.108 1.00 55.53 280 ALA A O 1
ATOM 2119 N N . GLY A 1 281 ? -7.393 -1.028 -22.645 1.00 63.00 281 GLY A N 1
ATOM 2120 C CA . GLY A 1 281 ? -8.851 -0.939 -22.555 1.00 63.00 281 GLY A CA 1
ATOM 2121 C C . GLY A 1 281 ? -9.518 -1.939 -21.606 1.00 63.00 281 GLY A C 1
ATOM 2122 O O . GLY A 1 281 ? -10.747 -2.004 -21.596 1.00 63.00 281 GLY A O 1
ATOM 2123 N N . ALA A 1 282 ? -8.760 -2.684 -20.791 1.00 71.25 282 ALA A N 1
ATOM 2124 C CA . ALA A 1 282 ? -9.333 -3.489 -19.715 1.00 71.25 282 ALA A CA 1
ATOM 2125 C C . ALA A 1 282 ? -10.139 -2.609 -18.751 1.00 71.25 282 ALA A C 1
ATOM 2127 O O . ALA A 1 282 ? -9.670 -1.551 -18.317 1.00 71.25 282 ALA A O 1
ATOM 2128 N N . GLN A 1 283 ? -11.344 -3.069 -18.412 1.00 78.88 283 GLN A N 1
ATOM 2129 C CA . GLN A 1 283 ? -12.152 -2.481 -17.353 1.00 78.88 283 GLN A CA 1
ATOM 2130 C C . GLN A 1 283 ? -11.738 -3.108 -16.025 1.00 78.88 283 GLN A C 1
ATOM 2132 O O . GLN A 1 283 ? -11.816 -4.326 -15.852 1.00 78.88 283 GLN A O 1
ATOM 2137 N N . VAL A 1 284 ? -11.301 -2.282 -15.083 1.00 80.25 284 VAL A N 1
ATOM 2138 C CA . VAL A 1 284 ? -10.912 -2.721 -13.742 1.00 80.25 284 VAL A CA 1
ATOM 2139 C C . VAL A 1 284 ? -11.707 -1.956 -12.697 1.00 80.25 284 VAL A C 1
ATOM 2141 O O . VAL A 1 284 ? -11.858 -0.741 -12.775 1.00 80.25 284 VAL A O 1
ATOM 2144 N N . SER A 1 285 ? -12.222 -2.674 -11.708 1.00 86.06 285 SER A N 1
ATOM 2145 C CA . SER A 1 285 ? -12.834 -2.103 -10.520 1.00 86.06 285 SER A CA 1
ATOM 2146 C C . SER A 1 285 ? -11.757 -1.881 -9.461 1.00 86.06 285 SER A C 1
ATOM 2148 O O . SER A 1 285 ? -11.072 -2.825 -9.068 1.00 86.06 285 SER A O 1
ATOM 2150 N N . VAL A 1 286 ? -11.606 -0.636 -9.015 1.00 86.62 286 VAL A N 1
ATOM 2151 C CA . VAL A 1 286 ? -10.613 -0.203 -8.023 1.00 86.62 286 VAL A CA 1
ATOM 2152 C C . VAL A 1 286 ? -11.330 0.491 -6.875 1.00 86.62 286 VAL A C 1
ATOM 2154 O O . VAL A 1 286 ? -12.239 1.287 -7.108 1.00 86.62 286 VAL A O 1
ATOM 2157 N N . GLY A 1 287 ? -10.933 0.220 -5.634 1.00 89.94 287 GLY A N 1
ATOM 2158 C CA . GLY A 1 287 ? -11.597 0.823 -4.484 1.00 89.94 287 GLY A CA 1
ATOM 2159 C C . GLY A 1 287 ? -10.999 0.472 -3.133 1.00 89.94 287 GLY A C 1
ATOM 2160 O O . GLY A 1 287 ? -9.952 -0.161 -3.045 1.00 89.94 287 GLY A O 1
ATOM 2161 N N . VAL A 1 288 ? -11.698 0.871 -2.071 1.00 90.12 288 VAL A N 1
ATOM 2162 C CA . VAL A 1 288 ? -11.435 0.439 -0.693 1.00 90.12 288 VAL A CA 1
ATOM 2163 C C . VAL A 1 288 ? -12.356 -0.736 -0.372 1.00 90.12 288 VAL A C 1
ATOM 2165 O O . VAL A 1 288 ? -13.581 -0.626 -0.488 1.00 90.12 288 VAL A O 1
ATOM 2168 N N . ALA A 1 289 ? -11.761 -1.873 -0.013 1.00 89.00 289 ALA A N 1
ATOM 2169 C CA . ALA A 1 289 ? -12.479 -3.111 0.269 1.00 89.00 289 ALA A CA 1
ATOM 2170 C C . ALA A 1 289 ? -13.138 -3.026 1.644 1.00 89.00 289 ALA A C 1
ATOM 2172 O O . ALA A 1 289 ? -14.345 -3.203 1.782 1.00 89.00 289 ALA A O 1
ATOM 2173 N N . HIS A 1 290 ? -12.334 -2.695 2.645 1.00 89.06 290 HIS A N 1
ATOM 2174 C CA . HIS A 1 290 ? -12.743 -2.538 4.028 1.00 89.06 290 HIS A CA 1
ATOM 2175 C C . HIS A 1 290 ? -11.720 -1.664 4.758 1.00 89.06 290 HIS A C 1
ATOM 2177 O O . HIS A 1 290 ? -10.648 -1.345 4.233 1.00 89.06 290 HIS A O 1
ATOM 2183 N N . PHE A 1 291 ? -12.034 -1.282 5.989 1.00 87.56 291 PHE A N 1
ATOM 2184 C CA . PHE A 1 291 ? -11.023 -0.806 6.923 1.00 87.56 291 PHE A CA 1
ATOM 2185 C C . PHE A 1 291 ? -11.245 -1.408 8.302 1.00 87.56 291 PHE A C 1
ATOM 2187 O O . PHE A 1 291 ? -12.377 -1.521 8.776 1.00 87.56 291 PHE A O 1
ATOM 2194 N N . ARG A 1 292 ? -10.140 -1.791 8.941 1.00 87.25 292 ARG A N 1
ATOM 2195 C CA . ARG A 1 292 ? -10.137 -2.277 10.318 1.00 87.25 292 ARG A CA 1
ATOM 2196 C C . ARG A 1 292 ? -9.927 -1.110 11.265 1.00 87.25 292 ARG A C 1
ATOM 2198 O O . ARG A 1 292 ? -8.957 -0.365 11.129 1.00 87.25 292 ARG A O 1
ATOM 2205 N N . VAL A 1 293 ? -10.838 -0.959 12.209 1.00 85.88 293 VAL A N 1
ATOM 2206 C CA . VAL A 1 293 ? -10.724 -0.069 13.356 1.00 85.88 293 VAL A CA 1
ATOM 2207 C C . VAL A 1 293 ? -9.904 -0.812 14.402 1.00 85.88 293 VAL A C 1
ATOM 2209 O O . VAL A 1 293 ? -10.330 -1.848 14.909 1.00 85.88 293 VAL A O 1
ATOM 2212 N N . VAL A 1 294 ? -8.703 -0.310 14.666 1.00 81.50 294 VAL A N 1
ATOM 2213 C CA . VAL A 1 294 ? -7.754 -0.880 15.618 1.00 81.50 294 VAL A CA 1
ATOM 2214 C C . VAL A 1 294 ? -7.712 0.044 16.827 1.00 81.50 294 VAL A C 1
ATOM 2216 O O . VAL A 1 294 ? -7.156 1.144 16.725 1.00 81.50 294 VAL A O 1
ATOM 2219 N N . PRO A 1 295 ? -8.316 -0.357 17.955 1.00 76.81 295 PRO A N 1
ATOM 2220 C CA . PRO A 1 295 ? -8.216 0.427 19.167 1.00 76.81 295 PRO A CA 1
ATOM 2221 C C . PRO A 1 295 ? -6.798 0.370 19.729 1.00 76.81 295 PRO A C 1
ATOM 2223 O O . PRO A 1 295 ? -6.141 -0.672 19.726 1.00 76.81 295 PRO A O 1
ATOM 2226 N N . ASP A 1 296 ? -6.343 1.506 20.238 1.00 78.44 296 ASP A N 1
ATOM 2227 C CA . ASP A 1 296 ? -5.126 1.625 21.031 1.00 78.44 296 ASP A CA 1
ATOM 2228 C C . ASP A 1 296 ? -5.490 2.035 22.461 1.00 78.44 296 ASP A C 1
ATOM 2230 O O . ASP A 1 296 ? -6.614 2.458 22.731 1.00 78.44 296 ASP A O 1
ATOM 2234 N N . ALA A 1 297 ? -4.549 1.900 23.396 1.00 74.56 297 ALA A N 1
ATOM 2235 C CA . ALA A 1 297 ? -4.830 2.166 24.804 1.00 74.56 297 ALA A CA 1
ATOM 2236 C C . AL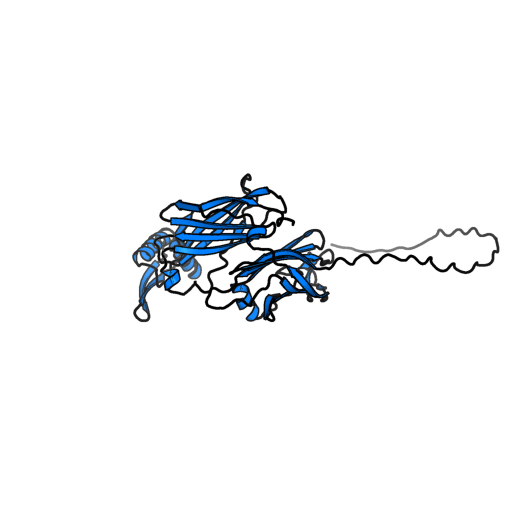A A 1 297 ? -5.325 3.602 25.073 1.00 74.56 297 ALA A C 1
ATOM 2238 O O . ALA A 1 297 ? -6.071 3.813 26.026 1.00 74.56 297 ALA A O 1
ATOM 2239 N N . GLY A 1 298 ? -4.962 4.575 24.228 1.00 75.06 298 GLY A N 1
ATOM 2240 C CA . GLY A 1 298 ? -5.338 5.980 24.406 1.00 75.06 298 GLY A CA 1
ATOM 2241 C C . GLY A 1 298 ? -6.715 6.320 23.842 1.00 75.06 298 GLY A C 1
ATOM 2242 O O . GLY A 1 298 ? -7.285 7.356 24.180 1.00 75.06 298 GLY A O 1
ATOM 2243 N N . THR A 1 299 ? -7.259 5.458 22.985 1.00 77.62 299 THR A N 1
ATOM 2244 C CA . THR A 1 299 ? -8.552 5.661 22.319 1.00 77.62 299 THR A CA 1
ATOM 2245 C C . THR A 1 299 ? -9.616 4.664 22.762 1.00 77.62 299 THR A C 1
ATOM 2247 O O . THR A 1 299 ? -10.799 5.001 22.709 1.00 77.62 299 THR A O 1
ATOM 2250 N N . LEU A 1 300 ? -9.205 3.492 23.259 1.00 85.50 300 LEU A N 1
ATOM 2251 C CA . LEU A 1 300 ? -10.098 2.448 23.743 1.00 85.50 300 LEU A CA 1
ATOM 2252 C C . LEU A 1 300 ? -10.974 2.966 24.886 1.00 85.50 300 LEU A C 1
ATOM 2254 O O . LEU A 1 300 ? -10.489 3.548 25.861 1.00 85.50 300 LEU A O 1
ATOM 2258 N N . ARG A 1 301 ? -12.277 2.705 24.798 1.00 85.81 301 ARG A N 1
ATOM 2259 C CA . ARG A 1 301 ? -13.232 3.003 25.868 1.00 85.81 301 ARG A CA 1
ATOM 2260 C C . ARG A 1 301 ? -13.464 1.780 26.748 1.00 85.81 301 ARG A C 1
ATOM 2262 O O . ARG A 1 301 ? -13.390 0.635 26.294 1.00 85.81 301 ARG A O 1
ATOM 2269 N N . VAL A 1 302 ? -13.799 2.010 28.020 1.00 87.44 302 VAL A N 1
ATOM 2270 C CA . VAL A 1 302 ? -14.098 0.923 28.972 1.00 87.44 302 VAL A CA 1
ATOM 2271 C C . VAL A 1 302 ? -15.240 0.055 28.458 1.00 87.44 302 VAL A C 1
ATOM 2273 O O . VAL A 1 302 ? -15.169 -1.166 28.553 1.00 87.44 302 VAL A O 1
ATOM 2276 N N . GLU A 1 303 ? -16.273 0.656 27.871 1.00 89.06 303 GLU A N 1
ATOM 2277 C CA . GLU A 1 303 ? -17.444 -0.066 27.380 1.00 89.06 303 GLU A CA 1
ATOM 2278 C C . GLU A 1 303 ? -17.099 -1.011 26.222 1.00 89.06 303 GLU A C 1
ATOM 2280 O O . GLU A 1 303 ? -17.667 -2.101 26.131 1.00 89.06 303 GLU A O 1
ATOM 2285 N N . GLU A 1 304 ? -16.156 -0.614 25.364 1.00 89.00 304 GLU A N 1
ATOM 2286 C CA . GLU A 1 304 ? -15.656 -1.424 24.247 1.00 89.00 304 GLU A CA 1
ATOM 2287 C C . GLU A 1 304 ? -14.829 -2.599 24.759 1.00 89.00 304 GLU A C 1
ATOM 2289 O O . GLU A 1 304 ? -15.065 -3.739 24.357 1.00 89.00 304 GLU A O 1
ATOM 2294 N N . CYS A 1 305 ? -13.935 -2.346 25.721 1.00 91.81 305 CYS A N 1
ATOM 2295 C CA . CYS A 1 305 ? -13.187 -3.404 26.392 1.00 91.81 305 CYS A CA 1
ATOM 2296 C C . CYS A 1 305 ? -14.122 -4.406 27.077 1.00 91.81 305 CYS A C 1
ATOM 2298 O O . CYS A 1 305 ? -13.990 -5.615 26.906 1.00 91.81 305 CYS A O 1
ATOM 2300 N N . GLU A 1 306 ? -15.113 -3.918 27.818 1.00 93.44 306 GLU A N 1
ATOM 2301 C CA . GLU A 1 306 ? -16.081 -4.751 28.526 1.00 93.44 306 GLU A CA 1
ATOM 2302 C C . GLU A 1 306 ? -16.955 -5.569 27.562 1.00 93.44 306 GLU A C 1
ATOM 2304 O O . GLU A 1 306 ? -17.315 -6.711 27.858 1.00 93.44 306 GLU A O 1
ATOM 2309 N N . ALA A 1 307 ? -17.298 -5.015 26.395 1.00 92.25 307 ALA A N 1
ATOM 2310 C CA . ALA A 1 307 ? -18.012 -5.743 25.351 1.00 92.25 307 ALA A CA 1
ATOM 2311 C C . ALA A 1 307 ? -17.156 -6.855 24.732 1.00 92.25 307 ALA A C 1
ATOM 2313 O O . ALA A 1 307 ? -17.635 -7.987 24.619 1.00 92.25 307 ALA A O 1
ATOM 2314 N N . ALA A 1 308 ? -15.897 -6.561 24.396 1.00 93.38 308 ALA A N 1
ATOM 2315 C CA . ALA A 1 308 ? -14.954 -7.552 23.890 1.00 93.38 308 ALA A CA 1
ATOM 2316 C C . ALA A 1 308 ? -14.704 -8.658 24.923 1.00 93.38 308 ALA A C 1
ATOM 2318 O O . ALA A 1 308 ? -14.818 -9.835 24.581 1.00 93.38 308 ALA A O 1
ATOM 2319 N N . ARG A 1 309 ? -14.504 -8.305 26.203 1.00 94.94 309 ARG A N 1
ATOM 2320 C CA . ARG A 1 309 ? -14.373 -9.277 27.298 1.00 94.94 309 ARG A CA 1
ATOM 2321 C C . ARG A 1 309 ? -15.538 -10.257 27.296 1.00 94.94 309 ARG A C 1
ATOM 2323 O O . ARG A 1 309 ? -15.317 -11.461 27.233 1.00 94.94 309 ARG A O 1
ATOM 2330 N N . ARG A 1 310 ? -16.776 -9.748 27.358 1.00 94.94 310 ARG A N 1
ATOM 2331 C CA . ARG A 1 310 ? -17.977 -10.597 27.430 1.00 94.94 310 ARG A CA 1
ATOM 2332 C C . ARG A 1 310 ? -18.057 -11.581 26.267 1.00 94.94 310 ARG A C 1
ATOM 2334 O O . ARG A 1 310 ? -18.501 -12.705 26.466 1.00 94.94 310 ARG A O 1
ATOM 2341 N N . LYS A 1 311 ? -17.642 -11.162 25.068 1.00 94.44 311 LYS A N 1
ATOM 2342 C CA . LYS A 1 311 ? -17.605 -12.025 23.886 1.00 94.44 311 LYS A CA 1
ATOM 2343 C C . LYS A 1 311 ? -16.564 -13.137 24.042 1.00 94.44 311 LYS A C 1
ATOM 2345 O O . LYS A 1 311 ? -16.900 -14.303 23.880 1.00 94.44 311 LYS A O 1
ATOM 2350 N N . VAL A 1 312 ? -15.329 -12.785 24.395 1.00 94.62 312 VAL A N 1
ATOM 2351 C CA . VAL A 1 312 ? -14.222 -13.751 24.474 1.00 94.62 312 VAL A CA 1
ATOM 2352 C C . VAL A 1 312 ? -14.407 -14.726 25.644 1.00 94.62 312 VAL A C 1
ATOM 2354 O O . VAL A 1 312 ? -14.239 -15.926 25.463 1.00 94.62 312 VAL A O 1
ATOM 2357 N N . GLU A 1 313 ? -14.824 -14.262 26.824 1.00 95.19 313 GLU A N 1
ATOM 2358 C CA . GLU A 1 313 ? -15.070 -15.141 27.984 1.00 95.19 313 GLU A CA 1
ATOM 2359 C C . GLU A 1 313 ? -16.236 -16.117 27.755 1.00 95.19 313 GLU A C 1
ATOM 2361 O O . GLU A 1 313 ? -16.236 -17.221 28.297 1.00 95.19 313 GLU A O 1
ATOM 2366 N N . ALA A 1 314 ? -17.222 -15.745 26.930 1.00 94.06 314 ALA A N 1
ATOM 2367 C CA . ALA A 1 314 ? -18.307 -16.649 26.551 1.00 94.06 314 ALA A CA 1
ATOM 2368 C C . ALA A 1 314 ? -17.840 -17.767 25.602 1.00 94.06 314 ALA A C 1
ATOM 2370 O O . ALA A 1 314 ? -18.366 -18.878 25.662 1.00 94.06 314 ALA A O 1
ATOM 2371 N N . GLU A 1 315 ? -16.865 -17.484 24.733 1.00 94.19 315 GLU A N 1
ATOM 2372 C CA . GLU A 1 315 ? -16.290 -18.460 23.799 1.00 94.19 315 GLU A CA 1
ATOM 2373 C C . GLU A 1 315 ? -15.282 -19.404 24.478 1.00 94.19 315 GLU A C 1
ATOM 2375 O O . GLU A 1 315 ? -15.160 -20.558 24.068 1.00 94.19 315 GLU A O 1
ATOM 2380 N N . TYR A 1 316 ? -14.600 -18.944 25.533 1.00 93.38 316 TYR A N 1
ATOM 2381 C CA . TYR A 1 316 ? -13.555 -19.696 26.238 1.00 93.38 316 TYR A CA 1
ATOM 2382 C C . TYR A 1 316 ? -13.844 -19.783 27.747 1.00 93.38 316 TYR A C 1
ATOM 2384 O O . TYR A 1 316 ? -13.289 -19.009 28.532 1.00 93.38 316 TYR A O 1
ATOM 2392 N N . PRO A 1 317 ? -14.688 -20.734 28.194 1.00 92.88 317 PRO A N 1
ATOM 2393 C CA . PRO A 1 317 ? -14.982 -20.913 29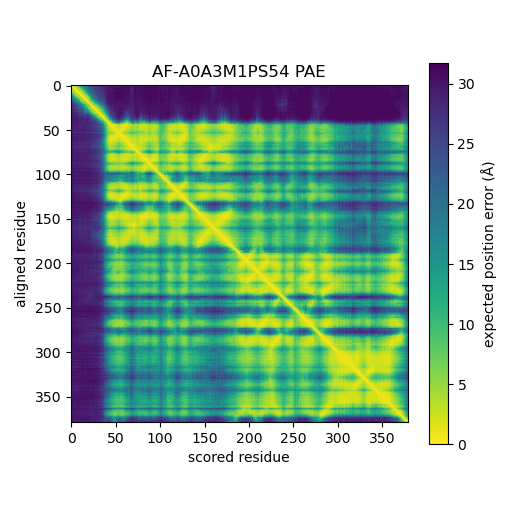.613 1.00 92.88 317 PRO A CA 1
ATOM 2394 C C . PRO A 1 317 ? -13.712 -21.136 30.450 1.00 92.88 317 PRO A C 1
ATOM 2396 O O . PRO A 1 317 ? -12.905 -22.012 30.146 1.00 92.88 317 PRO A O 1
ATOM 2399 N N . GLY A 1 318 ? -13.550 -20.366 31.529 1.00 91.12 318 GLY A N 1
ATOM 2400 C CA . GLY A 1 318 ? -12.366 -20.412 32.402 1.00 91.12 318 GLY A CA 1
ATOM 2401 C C . GLY A 1 318 ? -11.263 -19.410 32.038 1.00 91.12 318 GLY A C 1
ATOM 2402 O O . GLY A 1 318 ? -10.297 -19.275 32.786 1.00 91.12 318 GLY A O 1
ATOM 2403 N N . LEU A 1 319 ? -11.414 -18.681 30.930 1.00 94.94 319 LEU A N 1
ATOM 2404 C CA . LEU A 1 319 ? -10.681 -17.444 30.685 1.00 94.94 319 LEU A CA 1
ATOM 2405 C C . LEU A 1 319 ? -11.282 -16.325 31.543 1.00 94.94 319 LEU A C 1
ATOM 2407 O O . LEU A 1 319 ? -12.495 -16.134 31.541 1.00 94.94 319 LEU A O 1
ATOM 2411 N N . GLU A 1 320 ? -10.433 -15.574 32.241 1.00 95.19 320 GLU A N 1
ATOM 2412 C CA . GLU A 1 320 ? -10.840 -14.358 32.953 1.00 95.19 320 GLU A CA 1
ATOM 2413 C C . GLU A 1 320 ? -10.000 -13.180 32.469 1.00 95.19 320 GLU A C 1
ATOM 2415 O O . GLU A 1 320 ? -8.767 -13.256 32.421 1.00 95.19 320 GLU A O 1
ATOM 2420 N N . ILE A 1 321 ? -10.663 -12.081 32.123 1.00 94.88 321 ILE A N 1
ATOM 2421 C CA . ILE A 1 321 ? -10.046 -10.847 31.643 1.00 94.88 321 ILE A CA 1
ATOM 2422 C C . ILE A 1 321 ? -10.538 -9.675 32.500 1.00 94.88 321 ILE A C 1
ATOM 2424 O O . ILE A 1 321 ? -11.706 -9.565 32.865 1.00 94.88 321 ILE A O 1
ATOM 2428 N N . ARG A 1 322 ? -9.655 -8.727 32.806 1.00 93.81 322 ARG A N 1
ATOM 2429 C CA . ARG A 1 322 ? -10.021 -7.463 33.455 1.00 93.81 322 ARG A CA 1
ATOM 2430 C C . ARG A 1 322 ? -9.746 -6.288 32.542 1.00 93.81 322 ARG A C 1
ATOM 2432 O O . ARG A 1 322 ? -8.616 -6.102 32.109 1.00 93.81 322 ARG A O 1
ATOM 2439 N N . CYS A 1 323 ? -10.762 -5.462 32.325 1.00 92.69 323 CYS A N 1
ATOM 2440 C CA . CYS A 1 323 ? -10.606 -4.146 31.723 1.00 92.69 323 CYS A CA 1
ATOM 2441 C C . CYS A 1 323 ? -10.154 -3.155 32.797 1.00 92.69 323 CYS A C 1
ATOM 2443 O O . CYS A 1 323 ? -10.747 -3.073 33.873 1.00 92.69 323 CYS A O 1
ATOM 2445 N N . ARG A 1 324 ? -9.073 -2.428 32.526 1.00 88.06 324 ARG A N 1
ATOM 2446 C CA . ARG A 1 324 ? -8.453 -1.476 33.444 1.00 88.06 324 ARG A CA 1
ATOM 2447 C C . ARG A 1 324 ? -8.391 -0.094 32.808 1.00 88.06 324 ARG A C 1
ATOM 2449 O O . ARG A 1 324 ? -8.124 0.036 31.617 1.00 88.06 324 ARG A O 1
ATOM 2456 N N . ALA A 1 325 ? -8.588 0.919 33.641 1.00 86.50 325 ALA A N 1
ATOM 2457 C CA . ALA A 1 325 ? -8.245 2.300 33.341 1.00 86.50 325 ALA A CA 1
ATOM 2458 C C . ALA A 1 325 ? -6.921 2.637 34.038 1.00 86.50 325 ALA A C 1
ATOM 2460 O O . ALA A 1 325 ? -6.733 2.307 35.213 1.00 86.50 325 ALA A O 1
ATOM 2461 N N . TYR A 1 326 ? -6.020 3.287 33.319 1.00 83.69 326 TYR A N 1
ATOM 2462 C CA . TYR A 1 326 ? -4.737 3.779 33.797 1.00 83.69 326 TYR A CA 1
ATOM 2463 C C . TYR A 1 326 ? -4.635 5.268 33.474 1.00 83.69 326 TYR A C 1
ATOM 2465 O O . TYR A 1 326 ? -5.180 5.724 32.476 1.00 83.69 326 TYR A O 1
ATOM 2473 N N . ASP A 1 327 ? -3.917 6.020 34.298 1.00 82.81 327 ASP A N 1
ATOM 2474 C CA . ASP A 1 327 ? -3.485 7.373 33.952 1.00 82.81 327 ASP A CA 1
ATOM 2475 C C . ASP A 1 327 ? -2.000 7.309 33.596 1.00 82.81 327 ASP A C 1
ATOM 2477 O O . ASP A 1 327 ? -1.190 6.804 34.381 1.00 82.81 327 ASP A O 1
ATOM 2481 N N . ILE A 1 328 ? -1.649 7.767 32.397 1.00 78.31 328 ILE A N 1
ATOM 2482 C CA . ILE A 1 328 ? -0.260 7.904 31.966 1.00 78.31 328 ILE A CA 1
ATOM 2483 C C . ILE A 1 328 ? -0.065 9.358 31.557 1.00 78.31 328 ILE A C 1
ATOM 2485 O O . ILE A 1 328 ? -0.594 9.803 30.547 1.00 78.31 328 ILE A O 1
ATOM 2489 N N . GLN A 1 329 ? 0.714 10.097 32.351 1.00 79.88 329 GLN A N 1
ATOM 2490 C CA . GLN A 1 329 ? 1.042 11.507 32.095 1.00 79.88 329 GLN A CA 1
ATOM 2491 C C . GLN A 1 329 ? -0.188 12.436 32.013 1.00 79.88 329 GLN A C 1
ATOM 2493 O O . GLN A 1 329 ? -0.153 13.441 31.308 1.00 79.88 329 GLN A O 1
ATOM 2498 N N . GLY A 1 330 ? -1.255 12.139 32.766 1.00 77.56 330 GLY A N 1
ATOM 2499 C CA . GLY A 1 330 ? -2.494 12.922 32.765 1.00 77.56 330 GLY A CA 1
ATOM 2500 C C . GLY A 1 330 ? -3.452 12.577 31.624 1.00 77.56 330 GLY A C 1
ATOM 2501 O O . GLY A 1 330 ? -4.472 13.249 31.464 1.00 77.56 330 GLY A O 1
ATOM 2502 N N . GLU A 1 331 ? -3.141 11.548 30.833 1.00 75.81 331 GLU A N 1
ATOM 2503 C CA . GLU A 1 331 ? -4.038 10.995 29.825 1.00 75.81 331 GLU A CA 1
ATOM 2504 C C . GLU A 1 331 ? -4.634 9.676 30.322 1.00 75.81 331 GLU A C 1
ATOM 2506 O O . GLU A 1 331 ? -3.917 8.752 30.721 1.00 75.81 331 GLU A O 1
ATOM 2511 N N . ALA A 1 332 ? -5.966 9.589 30.285 1.00 79.31 332 ALA A N 1
ATOM 2512 C CA . ALA A 1 332 ? -6.682 8.360 30.591 1.00 79.31 332 ALA A CA 1
ATOM 2513 C C . ALA A 1 332 ? -6.451 7.335 29.474 1.00 79.31 332 ALA A C 1
ATOM 2515 O O . ALA A 1 332 ? -6.706 7.604 28.303 1.00 79.31 332 ALA A O 1
ATOM 2516 N N . GLN A 1 333 ? -5.989 6.155 29.860 1.00 83.44 333 GLN A N 1
ATOM 2517 C CA . GLN A 1 333 ? -5.681 5.025 28.997 1.00 83.44 333 GLN A CA 1
ATOM 2518 C C . GLN A 1 333 ? -6.523 3.836 29.458 1.00 83.44 333 GLN A C 1
ATOM 2520 O O . GLN A 1 333 ? -6.636 3.586 30.658 1.00 83.44 333 GLN A O 1
ATOM 2525 N N . HIS A 1 334 ? -7.086 3.064 28.539 1.00 86.56 334 HIS A N 1
ATOM 2526 C CA . HIS A 1 334 ? -7.816 1.845 28.874 1.00 86.56 334 HIS A CA 1
ATOM 2527 C C . HIS A 1 334 ? -7.166 0.650 28.201 1.00 86.56 334 HIS A C 1
ATOM 2529 O O . HIS A 1 334 ? -6.816 0.698 27.027 1.00 86.56 334 HIS A O 1
ATOM 2535 N N . TRP A 1 335 ? -7.003 -0.441 28.942 1.00 88.62 335 TRP A N 1
ATOM 2536 C CA . TRP A 1 335 ? -6.477 -1.687 28.394 1.00 88.62 335 TRP A CA 1
ATOM 2537 C C . TRP A 1 335 ? -7.038 -2.896 29.134 1.00 88.62 335 TRP A C 1
ATOM 2539 O O . TRP A 1 335 ? -7.793 -2.750 30.094 1.00 88.62 335 TRP A O 1
ATOM 2549 N N . PHE A 1 336 ? -6.679 -4.099 28.698 1.00 91.44 336 PHE A N 1
ATOM 2550 C CA . PHE A 1 336 ? -7.100 -5.337 29.339 1.00 91.44 336 PHE A CA 1
ATOM 2551 C C . PHE A 1 336 ? -5.918 -6.142 29.878 1.00 91.44 336 PHE A C 1
ATOM 2553 O O . PHE A 1 336 ? -4.783 -6.038 29.415 1.00 91.44 336 PHE A O 1
ATOM 2560 N N . GLU A 1 337 ? -6.209 -6.990 30.852 1.00 91.75 337 GLU A N 1
ATOM 2561 C CA . GLU A 1 337 ? -5.274 -7.934 31.446 1.00 91.75 337 GLU A CA 1
ATOM 2562 C C . GLU A 1 337 ? -5.934 -9.309 31.515 1.00 91.75 337 GLU A C 1
ATOM 2564 O O . GLU A 1 337 ? -7.068 -9.426 31.972 1.00 91.75 337 GLU A O 1
ATOM 2569 N N . VAL A 1 338 ? -5.225 -10.350 31.082 1.00 92.81 338 VAL A N 1
ATOM 2570 C CA . VAL A 1 338 ? -5.670 -11.739 31.245 1.00 92.81 338 VAL A CA 1
ATOM 2571 C C . VAL A 1 338 ? -5.302 -12.198 32.658 1.00 92.81 338 VAL A C 1
ATOM 2573 O O . VAL A 1 338 ? -4.120 -12.239 32.994 1.00 92.81 338 VAL A O 1
ATOM 2576 N N . THR A 1 339 ? -6.294 -12.524 33.489 1.00 93.69 339 THR A N 1
ATOM 2577 C CA . THR A 1 339 ? -6.102 -12.890 34.905 1.00 93.69 339 THR A CA 1
ATOM 2578 C C . THR A 1 339 ? -6.196 -14.386 35.178 1.00 93.69 339 THR A C 1
ATOM 2580 O O . THR A 1 339 ? -5.597 -14.856 36.144 1.00 93.69 339 THR A O 1
ATOM 2583 N N . ALA A 1 340 ? -6.895 -15.141 34.333 1.00 94.25 340 ALA A N 1
ATOM 2584 C CA . ALA A 1 340 ? -6.933 -16.601 34.388 1.00 94.25 340 ALA A CA 1
ATOM 2585 C C . ALA A 1 340 ? -6.994 -17.182 32.974 1.00 94.25 340 ALA A C 1
ATOM 25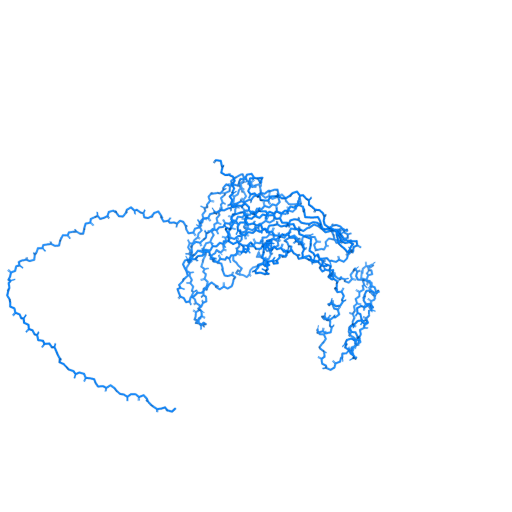87 O O . ALA A 1 340 ? -7.517 -16.538 32.068 1.00 94.25 340 ALA A O 1
ATOM 2588 N N . LEU A 1 341 ? -6.448 -18.384 32.786 1.00 95.12 341 LEU A N 1
ATOM 2589 C CA . LEU A 1 341 ? -6.386 -19.074 31.497 1.00 95.12 341 LEU A CA 1
ATOM 2590 C C . LEU A 1 341 ? -6.953 -20.491 31.625 1.00 95.12 341 LEU A C 1
ATOM 2592 O O . LEU A 1 341 ? -6.625 -21.179 32.598 1.00 95.12 341 LEU A O 1
ATOM 2596 N N . PRO A 1 342 ? -7.731 -20.965 30.639 1.00 93.50 342 PRO A N 1
ATOM 2597 C CA . PRO A 1 342 ? -8.085 -22.370 30.547 1.00 93.50 342 PRO A CA 1
ATOM 2598 C C . PRO A 1 342 ? -6.870 -23.213 30.094 1.00 93.50 342 PRO A C 1
ATOM 2600 O O . PRO A 1 342 ? -5.896 -22.670 29.563 1.00 93.50 342 PRO A O 1
ATOM 2603 N N . PRO A 1 343 ? -6.885 -24.543 30.309 1.00 89.94 343 PRO A N 1
ATOM 2604 C CA . PRO A 1 343 ? -5.704 -25.404 30.143 1.00 89.94 343 PRO A CA 1
ATOM 2605 C C . PRO A 1 343 ? -5.167 -25.485 28.707 1.00 89.94 343 PRO A C 1
ATOM 2607 O O . PRO A 1 343 ? -4.010 -25.839 28.491 1.00 89.94 343 PRO A O 1
ATOM 2610 N N . ASP A 1 344 ? -6.023 -25.204 27.733 1.00 89.81 344 ASP A N 1
ATOM 2611 C CA . ASP A 1 344 ? -5.799 -25.311 26.295 1.00 89.81 344 ASP A CA 1
ATOM 2612 C C . ASP A 1 344 ? -5.409 -23.978 25.635 1.00 89.81 344 ASP A C 1
ATOM 2614 O O . ASP A 1 344 ? -5.070 -23.957 24.450 1.00 89.81 344 ASP A O 1
ATOM 2618 N N . LEU A 1 345 ? -5.400 -22.872 26.389 1.00 93.31 345 LEU A N 1
ATOM 2619 C CA . LEU A 1 345 ? -5.154 -21.537 25.854 1.00 93.31 345 LEU A CA 1
ATOM 2620 C C . LEU A 1 345 ? -3.866 -20.932 26.417 1.00 93.31 345 LEU A C 1
ATOM 2622 O O . LEU A 1 345 ? -3.686 -20.769 27.623 1.00 93.31 345 LEU A O 1
ATOM 2626 N N . SER A 1 346 ? -2.956 -20.545 25.522 1.00 93.44 346 SER A N 1
ATOM 2627 C CA . SER A 1 346 ? -1.742 -19.829 25.922 1.00 93.44 346 SER A CA 1
ATOM 2628 C C . SER A 1 346 ? -2.034 -18.348 26.221 1.00 93.44 346 SER A C 1
ATOM 2630 O O . SER A 1 346 ? -2.966 -17.781 25.644 1.00 93.44 346 SER A O 1
ATOM 2632 N N . PRO A 1 347 ? -1.205 -17.665 27.036 1.00 90.25 347 PRO A N 1
ATOM 2633 C CA . PRO A 1 347 ? -1.350 -16.226 27.269 1.00 90.25 347 PRO A CA 1
ATOM 2634 C C . PRO A 1 347 ? -1.320 -15.392 25.979 1.00 90.25 347 PRO A C 1
ATOM 2636 O O . PRO A 1 347 ? -2.082 -14.438 25.832 1.00 90.25 347 PRO A O 1
ATOM 2639 N N . ALA A 1 348 ? -0.450 -15.758 25.031 1.00 90.31 348 ALA A N 1
ATOM 2640 C CA . ALA A 1 348 ? -0.327 -15.067 23.749 1.00 90.31 348 ALA A CA 1
ATOM 2641 C C . ALA A 1 348 ? -1.584 -15.246 22.887 1.00 90.31 348 ALA A C 1
ATOM 2643 O O . ALA A 1 348 ? -2.046 -14.296 22.260 1.00 90.31 348 ALA A O 1
ATOM 2644 N N . GLU A 1 349 ? -2.159 -16.448 22.900 1.00 93.00 349 GLU A N 1
ATOM 2645 C CA . GLU A 1 349 ? -3.403 -16.742 22.197 1.00 93.00 349 GLU A CA 1
ATOM 2646 C C . GLU A 1 349 ? -4.575 -15.966 22.805 1.00 93.00 349 GLU A C 1
ATOM 2648 O O . GLU A 1 349 ? -5.288 -15.285 22.076 1.00 93.00 349 GLU A O 1
ATOM 2653 N N . ALA A 1 350 ? -4.739 -15.995 24.131 1.00 92.12 350 ALA A N 1
ATOM 2654 C CA . ALA A 1 350 ? -5.793 -15.255 24.828 1.00 92.12 350 ALA A CA 1
ATOM 2655 C C . ALA A 1 350 ? -5.728 -13.749 24.544 1.00 92.12 350 ALA A C 1
ATOM 2657 O O . ALA A 1 350 ? -6.744 -13.115 24.255 1.00 92.12 350 ALA A O 1
ATOM 2658 N N . ARG A 1 351 ? -4.513 -13.186 24.562 1.00 90.88 351 ARG A N 1
ATOM 2659 C CA . ARG A 1 351 ? -4.277 -11.791 24.196 1.00 90.88 351 ARG A CA 1
ATOM 2660 C C . ARG A 1 351 ? -4.691 -11.508 22.753 1.00 90.88 351 ARG A C 1
ATOM 2662 O O . ARG A 1 351 ? -5.417 -10.544 22.532 1.00 90.88 351 ARG A O 1
ATOM 2669 N N . ARG A 1 352 ? -4.284 -12.352 21.798 1.00 90.50 352 ARG A N 1
ATOM 2670 C CA . ARG A 1 352 ? -4.663 -12.200 20.386 1.00 90.50 352 ARG A CA 1
ATOM 2671 C C . ARG A 1 352 ? -6.180 -12.237 20.208 1.00 90.50 352 ARG A C 1
ATOM 2673 O O . ARG A 1 352 ? -6.722 -11.374 19.538 1.00 90.50 352 ARG A O 1
ATOM 2680 N N . ARG A 1 353 ? -6.880 -13.171 20.862 1.00 91.94 353 ARG A N 1
ATOM 2681 C CA . ARG A 1 353 ? -8.353 -13.259 20.799 1.00 91.94 353 ARG A CA 1
ATOM 2682 C C . ARG A 1 353 ? -9.036 -11.997 21.308 1.00 91.94 353 ARG A C 1
ATOM 2684 O O . ARG A 1 353 ? -10.021 -11.563 20.722 1.00 91.94 353 ARG A O 1
ATOM 2691 N N . MET A 1 354 ? -8.512 -11.408 22.379 1.00 92.62 354 MET A N 1
ATOM 2692 C CA . MET A 1 354 ? -9.029 -10.149 22.901 1.00 92.62 354 MET A CA 1
ATOM 2693 C C . MET A 1 354 ? -8.743 -8.977 21.955 1.00 92.62 354 MET A C 1
ATOM 2695 O O . MET A 1 354 ? -9.646 -8.195 21.676 1.00 92.62 354 MET A O 1
ATOM 2699 N N . GLU A 1 355 ? -7.530 -8.878 21.408 1.00 89.12 355 GLU A N 1
ATOM 2700 C CA . GLU A 1 355 ? -7.180 -7.866 20.399 1.00 89.12 355 GLU A CA 1
ATOM 2701 C C . GLU A 1 355 ? -8.030 -8.008 19.122 1.00 89.12 355 GLU A C 1
ATOM 2703 O O . GLU A 1 355 ? -8.460 -7.002 18.563 1.00 89.12 355 GLU A O 1
ATOM 2708 N N . ASP A 1 356 ? -8.336 -9.233 18.691 1.00 88.56 356 ASP A N 1
ATOM 2709 C CA . ASP A 1 356 ? -9.228 -9.511 17.559 1.00 88.56 356 ASP A CA 1
ATOM 2710 C C . ASP A 1 356 ? -10.684 -9.132 17.881 1.00 88.56 356 ASP A C 1
ATOM 2712 O O . ASP A 1 356 ? -11.385 -8.575 17.041 1.00 88.56 356 ASP A O 1
ATOM 2716 N N . ALA A 1 357 ? -11.156 -9.397 19.105 1.00 90.50 357 ALA A N 1
ATOM 2717 C CA . ALA A 1 357 ? -12.510 -9.045 19.540 1.00 90.50 357 ALA A CA 1
ATOM 2718 C C . ALA A 1 357 ? -12.719 -7.534 19.730 1.00 90.50 357 ALA A C 1
ATOM 2720 O O . ALA A 1 357 ? -13.855 -7.064 19.674 1.00 90.50 357 ALA A O 1
ATOM 2721 N N . LEU A 1 358 ? -11.634 -6.798 19.967 1.00 89.56 358 LEU A N 1
ATOM 2722 C CA . LEU A 1 358 ? -11.600 -5.342 20.051 1.00 89.56 358 LEU A CA 1
ATOM 2723 C C . LEU A 1 358 ? -11.597 -4.668 18.672 1.00 89.56 358 LEU A C 1
ATOM 2725 O O . LEU A 1 358 ? -11.990 -3.508 18.557 1.00 89.56 358 LEU A O 1
ATOM 2729 N N . GLN A 1 359 ? -11.161 -5.372 17.628 1.00 88.19 359 GLN A N 1
ATOM 2730 C CA . GLN A 1 359 ? -11.179 -4.849 16.269 1.00 88.19 359 GLN A CA 1
ATOM 2731 C C . GLN A 1 359 ? -12.594 -4.871 15.691 1.00 88.19 359 GLN A C 1
ATOM 2733 O O . GLN A 1 359 ? -13.359 -5.820 15.868 1.00 88.19 359 GLN A O 1
ATOM 2738 N N . ALA A 1 360 ? -12.925 -3.828 14.934 1.00 84.12 360 ALA A N 1
ATOM 2739 C CA . ALA A 1 360 ? -14.129 -3.789 14.116 1.00 84.12 360 ALA A CA 1
ATOM 2740 C C . ALA A 1 360 ? -13.742 -3.622 12.649 1.00 84.12 360 ALA A C 1
ATOM 2742 O O . ALA A 1 360 ? -12.918 -2.778 12.307 1.00 84.12 360 ALA A O 1
ATOM 2743 N N . GLU A 1 361 ? -14.348 -4.410 11.772 1.00 87.31 361 GLU A N 1
ATOM 2744 C CA . GLU A 1 361 ? -14.149 -4.292 10.333 1.00 87.31 361 GLU A CA 1
ATOM 2745 C C . GLU A 1 361 ? -15.371 -3.623 9.704 1.00 87.31 361 GLU A C 1
ATOM 2747 O O . GLU A 1 361 ? -16.498 -4.099 9.851 1.00 87.31 361 GLU A O 1
ATOM 2752 N N . ILE A 1 362 ? -15.152 -2.512 9.000 1.00 87.75 362 ILE A N 1
ATOM 2753 C CA . ILE A 1 362 ? -16.199 -1.839 8.230 1.00 87.75 362 ILE A CA 1
ATOM 2754 C C . ILE A 1 362 ? -16.011 -2.210 6.761 1.00 87.75 362 ILE A C 1
ATOM 2756 O O . ILE A 1 362 ? -15.042 -1.797 6.120 1.00 87.75 362 ILE A O 1
ATOM 2760 N N . ILE A 1 363 ? -16.941 -3.006 6.237 1.00 86.44 363 ILE A N 1
ATOM 2761 C CA . ILE A 1 363 ? -16.845 -3.615 4.907 1.00 86.44 363 ILE A CA 1
ATOM 2762 C C . ILE A 1 363 ? -17.546 -2.740 3.860 1.00 86.44 363 ILE A C 1
ATOM 2764 O O . ILE A 1 363 ? -18.770 -2.570 3.878 1.00 86.44 363 ILE A O 1
ATOM 2768 N N . GLY A 1 364 ? -16.777 -2.245 2.891 1.00 71.81 364 GLY A N 1
ATOM 2769 C CA . GLY A 1 364 ? -17.265 -1.736 1.612 1.00 71.81 364 GLY A CA 1
ATOM 2770 C C . GLY A 1 364 ? -17.564 -2.893 0.649 1.00 71.81 364 GLY A C 1
ATOM 2771 O O . GLY A 1 364 ? -17.370 -4.059 0.956 1.00 71.81 364 GLY A O 1
ATOM 2772 N N . PRO A 1 365 ? -18.020 -2.616 -0.564 1.00 74.62 365 PRO A N 1
ATOM 2773 C CA . PRO A 1 365 ? -16.968 -2.230 -1.487 1.00 74.62 365 PRO A CA 1
ATOM 2774 C C . PRO A 1 365 ? -17.225 -0.813 -1.961 1.00 74.62 365 PRO A C 1
ATOM 2776 O O . PRO A 1 365 ? -18.220 -0.538 -2.630 1.00 74.62 365 PRO A O 1
ATOM 2779 N N . TRP A 1 366 ? -16.320 0.091 -1.602 1.00 88.81 366 TRP A N 1
ATOM 2780 C CA . TRP A 1 366 ? -16.324 1.446 -2.129 1.00 88.81 366 TRP A CA 1
ATOM 2781 C C . TRP A 1 366 ? -15.361 1.486 -3.306 1.00 88.81 366 TRP A C 1
ATOM 2783 O O . TRP A 1 366 ? -14.183 1.789 -3.130 1.00 88.81 366 TRP A O 1
ATOM 2793 N N . GLY A 1 367 ? -15.843 1.111 -4.489 1.00 87.12 367 GLY A N 1
ATOM 2794 C CA . GLY A 1 367 ? -15.026 1.069 -5.695 1.00 87.12 367 GLY A CA 1
ATOM 2795 C C . GLY A 1 367 ? -15.743 1.592 -6.925 1.00 87.12 367 GLY A C 1
ATOM 2796 O O . GLY A 1 367 ? -16.968 1.636 -6.969 1.00 87.12 367 GLY A O 1
ATOM 2797 N N . GLU A 1 368 ? -14.941 1.940 -7.922 1.00 84.69 368 GLU A N 1
ATOM 2798 C CA . GLU A 1 368 ? -15.365 2.424 -9.233 1.00 84.69 368 GLU A CA 1
ATOM 2799 C C . GLU A 1 368 ? -14.736 1.593 -10.337 1.00 84.69 368 GLU A C 1
ATOM 2801 O O . GLU A 1 368 ? -13.673 1.001 -10.146 1.00 84.69 368 GLU A O 1
ATOM 2806 N N . THR A 1 369 ? -15.393 1.555 -11.494 1.00 85.44 369 THR A N 1
ATOM 2807 C CA . THR A 1 369 ? -14.847 0.891 -12.683 1.00 85.44 369 THR A CA 1
ATOM 2808 C C . THR A 1 369 ? -14.139 1.907 -13.562 1.00 85.44 369 THR A C 1
ATOM 2810 O O . THR A 1 369 ? -14.713 2.931 -13.925 1.00 85.44 369 THR A O 1
ATOM 2813 N N . ILE A 1 370 ? -12.891 1.614 -13.917 1.00 78.75 370 ILE A N 1
ATOM 2814 C CA . ILE A 1 370 ? -12.052 2.456 -14.763 1.00 78.75 370 ILE A CA 1
ATOM 2815 C C . ILE A 1 370 ? -11.542 1.673 -15.967 1.00 78.75 370 ILE A C 1
ATOM 2817 O O . ILE A 1 370 ? -11.333 0.464 -15.899 1.00 78.75 370 ILE A O 1
ATOM 2821 N N . SER A 1 371 ? -11.276 2.383 -17.059 1.00 74.94 371 SER A N 1
ATOM 2822 C CA . SER A 1 371 ? -10.632 1.813 -18.244 1.00 74.94 371 SER A CA 1
ATOM 2823 C C . SER A 1 371 ? -9.133 2.093 -18.212 1.00 74.94 371 SER A C 1
ATOM 2825 O O . SER A 1 371 ? -8.732 3.255 -18.161 1.00 74.94 371 SER A O 1
ATOM 2827 N N . VAL A 1 372 ? -8.300 1.054 -18.277 1.00 69.81 372 VAL A N 1
ATOM 2828 C CA . VAL A 1 372 ? -6.838 1.214 -18.251 1.00 69.81 372 VAL A CA 1
ATOM 2829 C C . VAL A 1 372 ? -6.321 1.663 -19.619 1.00 69.81 372 VAL A C 1
ATOM 2831 O O . VAL A 1 372 ? -6.501 0.981 -20.631 1.00 69.81 372 VAL A O 1
ATOM 2834 N N . ARG A 1 373 ? -5.646 2.816 -19.654 1.00 63.25 373 ARG A N 1
ATOM 2835 C CA . ARG A 1 373 ? -4.931 3.320 -20.833 1.00 63.25 373 ARG A CA 1
ATOM 2836 C C . ARG A 1 373 ? -3.576 2.619 -20.973 1.00 63.25 373 ARG A C 1
ATOM 2838 O O . ARG A 1 373 ? -2.789 2.584 -20.035 1.00 63.25 373 ARG A O 1
ATOM 2845 N N . SER A 1 374 ? -3.297 2.087 -22.161 1.00 51.16 374 SER A N 1
ATOM 2846 C CA . SER A 1 374 ? -2.052 1.371 -22.484 1.00 51.16 374 SER A CA 1
ATOM 2847 C C . SER A 1 374 ? -0.908 2.255 -22.975 1.00 51.16 374 SER A C 1
ATOM 2849 O O . SER A 1 374 ? 0.207 1.768 -23.116 1.00 51.16 374 SER A O 1
ATOM 2851 N N . THR A 1 375 ? -1.158 3.529 -23.276 1.00 48.03 375 THR A N 1
ATOM 2852 C CA . THR A 1 375 ? -0.173 4.394 -23.942 1.00 48.03 375 THR A CA 1
ATOM 2853 C C . THR A 1 375 ? -0.209 5.812 -23.381 1.00 48.03 375 THR A C 1
ATOM 2855 O O . THR A 1 375 ? -1.302 6.381 -23.291 1.00 48.03 375 THR A O 1
ATOM 2858 N N . PRO A 1 376 ? 0.952 6.426 -23.071 1.00 39.00 376 PRO A N 1
ATOM 2859 C CA . PRO A 1 376 ? 1.023 7.879 -23.017 1.00 39.00 376 PRO A CA 1
ATOM 2860 C C . PRO A 1 376 ? 0.664 8.414 -24.417 1.00 39.00 376 PRO A C 1
ATOM 2862 O O . PRO A 1 376 ? 1.023 7.781 -25.414 1.00 39.00 376 PRO A O 1
ATOM 2865 N N . PRO A 1 377 ? -0.084 9.523 -24.537 1.00 29.62 377 PRO A N 1
ATOM 2866 C CA . PRO A 1 377 ? -0.455 10.090 -25.818 1.00 29.62 377 PRO A CA 1
ATOM 2867 C C . PRO A 1 377 ? 0.825 10.404 -26.584 1.00 29.62 377 PRO A C 1
ATOM 2869 O O . PRO A 1 377 ? 1.636 11.226 -26.159 1.00 29.62 377 PRO A O 1
ATOM 2872 N N . SER A 1 378 ? 1.009 9.716 -27.707 1.00 31.56 378 SER A N 1
ATOM 2873 C CA . SER A 1 378 ? 2.029 10.054 -28.687 1.00 31.56 378 SER A CA 1
ATOM 2874 C C . SER A 1 378 ? 1.776 11.479 -29.173 1.00 31.56 378 SER A C 1
ATOM 2876 O O . SER A 1 378 ? 0.667 11.780 -29.629 1.00 31.56 378 SER A O 1
ATOM 2878 N N . ARG A 1 379 ? 2.791 12.338 -29.087 1.00 32.22 379 ARG A N 1
ATOM 2879 C CA . ARG A 1 379 ? 2.912 13.478 -29.995 1.00 32.22 379 ARG A CA 1
ATOM 2880 C C . ARG A 1 379 ? 3.905 13.138 -31.083 1.00 32.22 379 ARG A C 1
ATOM 2882 O O . ARG A 1 379 ? 4.961 12.570 -30.729 1.00 32.22 379 ARG A O 1
#

Mean predicted aligned error: 14.64 Å

Nearest PDB structures (foldseek):
  8cr5-assembly1_A  TM=3.182E-01  e=3.863E-02  Mus musculus
  7e8s-assembly1_I  TM=2.219E-01  e=4.486E-02  Saccharomyces cerevisiae S288C
  7e94-assembly1_I  TM=2.219E-01  e=4.486E-02  Saccharomyces cerevisiae S288C
  4zel-assembly1_B  TM=2.017E-01  e=6.049E-02  Homo sapiens

Radius of gyration: 30.45 Å; Cα contacts (8 Å, |Δi|>4): 746; chains: 1; bounding box: 72×78×90 Å

pLDDT: mean 73.52, std 19.24, range [27.23, 95.19]

Sequence (379 aa):
MGTFRALTRFLL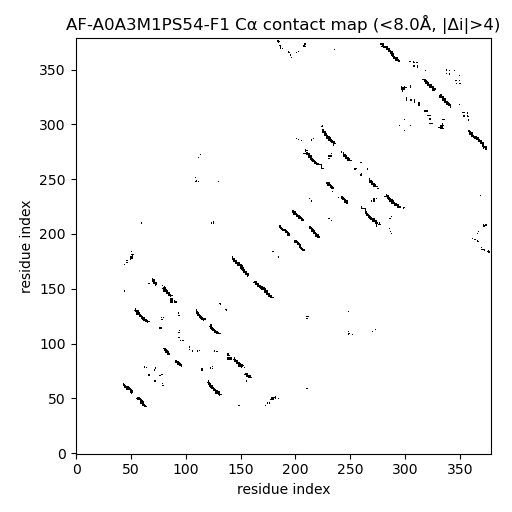GAALCAIAGCARLPALPSPPQAAPASPTALLPVRVTWTYRDASRLAMTLQVHREIPAGYHLAFPGCPVTGVKVQSGGSAVTLYRHPDTGREWLALLERVRWDCRPFGEGDYLVNLTWLLPSAAQTPPPMNDSALVTVSLGALQVDADDGGMPLSLPSQGDLSLPVDFPPPDAALSWTEPVTLRKDGAAVTLRSVFANPSVTWLDACITYPDRHTWQPEAFIREADCTPAAFAQGMPLVPADSWGTSAWAASPTRCFTFALPFAFPERAGAQVSVGVAHFRVVPDAGTLRVEECEAARRKVEAEYPGLEIRCRAYDIQGEAQHWFEVTALPPDLSPAEARRRMEDALQAEIIGPWGETISVRSTPPSR

Foldseek 3Di:
DDDDDDDDDDDDDDDDDDDDDDDDDDDDDDPPDDDDPPPPPPDQKDWPDWADDQWKTKTKIKGFAADDPQWFFDPVGAQFAWKWKAAPNDIDTQDGHPPPDPVRVVNQLFKDWDWDADDHRIIMIIIMGTHDPPVDRRDDHDQKIKMKIWRAWGWIAGNVRDDIDIDHTPGIDIDIDGHDDNVQQFQWDPWDWDDDDQKIKIFHIWGDEQWKIKTKIKIQHQALFDKWWKKWKDFPPDDPPDIWIWGFSDDDVPVPDSVQSRDSMHITMTITTNPDHDPQFTKMKIATFKMKGQHDFLRDDQVLLVQLQVVLCVVAPFWDKDWDWDADPNGITIDMDTDTHDPPDDPVRSVVSSSVSSMDMGGDRPIDITTHHHDRDDD

Secondary structure (DSSP, 8-state):
-----------------------PPPPPPPPP-----------SEEEEEEEE-SSEEEEEEEEE-PPPTTEEEPTT--S--EEEEEETTEEEEEEE--SS-HHHHHHHTTEEEEEEE-SSSEEEEEEEEEPPPTTS------SEEEEEEEE--EEEEETTS---EEEPP-EEEEEEEE---TTTS------EEEEETTEEEEEEEEEE-SSEEEEEEEEE-S--SEEEEEEEEEETT-SSS-EEEE-BS--SSSTT-HHHHT-SEEEEEEEEE--S-S-TT-EEEEEEEEEEEE--TTT--HHHHHHHHHHHHHHSTT-EEEEEEEEETTEEEEEEEEEE--TT--HHHHHHHHHHHH-EEEEEEEEEEEEPP-S----